Protein AF-A0A7S2WB87-F1 (afdb_monomer)

Foldseek 3Di:
DPAPLVQLLLQVLDDPDPDDFDDDDDDADAPKDWAFLVPDPQPDDPLLSVLCVVLQWTTWTQLVQQTETEHPRFDRRLSLLLSLLLNCLQPVPQQSHGPPLQLCVQRHCDDPRDGDQAHEHEYEYLDPVSRVSVQPRHSYHGYQYLSLNSQGPHDPVLSLLSSNLSSQLSCQARGLCVVPVQARNQQAQPRHLLSVFLQQFEQAAQGAHRQQFEDVCWDDDRNGTDHDPVRRDDGRDDDDAQGPGDQRGSSRSSSVRVSCLLCQLQVHHHSDDGPRHDNHNLSSVVSTDPSNVCQCPDPVSPSDNHNVSSPSDHHHNPPPVPPDDDDDDCAQLQFWHPFQQFDQDPFLQDWDDWAAAPDPDADLNAFRIWIDGNLAIETAGDPPWGQDPVNVLLLNLQSCQFQDPPFLAVLLLSQLSRQSRRRQNYEYETEDDDDDDGDPVSRNVHRYDDYQYFYQAQALVLLLSSVLVVLLSSLRRGLCVSPVQARPRNVRCNHVLLVLLVLCVVLVQFDLPVQVPDDPSSSSNVSSSNSSSLLVCQDLQSCVPRVPDPCNGGPRRHPVSCCVRRVSSNVSCVVGSSNRTDRRDPVSSSVSSCRNHPVCVVPPPSDRDHRDPDPQCELVNVVVSPPDDDPPVSSSHND

Organism: NCBI:txid96639

Secondary structure (DSSP, 8-state):
----TTHHHHHTT-----S---PPP-----SSPPEETTT--S---HHHHHHHHHHTEEEEE-GGG-EEEEETTS-HHHHHHHHHHHHHHH-SS-SSS-SSTTHHHHH-SEETTEE-SS--EEEE-SSHHHHHHHHT-BTB--EEE--GGGGTTS-HHHHHHHHHHHHHHHIIIIIIHHHSTTTT--SSSSSSHHHHHHHHHBTBTTSB--TTSB-TT-EEETTEEE--GGGPBPTT----SSPBSSS-SHHHHHHHHHHHHHHHHTTPPPSS--TT--SSHHHHHHHS-HHHHHHHHSGGG-S---GGGGSS---TT------S-----SEETTTEESS--PPPPSSTT-B---EE--SS--BTTTBSEEEEETTEEEEE--SSS---HHHHHHHHHHHHHHTSTTSS-HHHHHHHHHHHHHTTBEEEEEES-------HHHHTTSB----EEEPSS--THHHHHHHHHHHHHHIIIIIHHHSHHHH--TTGGGSHHHHHHHHHHHTTSB--GGGTTS-HHHHHHHHHHHHHHHHHHHHTTHHHHH----TTTB---SHHHHHHH-HHHHHHHHHTH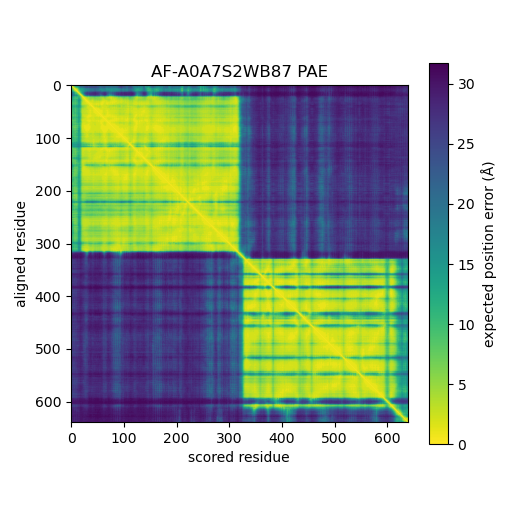HHH--PPPHHHHHHHTTTT-TTTTTT---PPPPPP------HHHHHHHTSSS-HHHHHHHH-

pLDDT: mean 82.25, std 17.23, range [26.5, 98.31]

Structure (mmCIF, N/CA/C/O backbone):
data_AF-A0A7S2WB87-F1
#
_entry.id   AF-A0A7S2WB87-F1
#
loop_
_atom_site.group_PDB
_atom_site.id
_atom_site.type_symbol
_atom_site.label_atom_id
_atom_site.label_alt_id
_atom_site.label_comp_id
_atom_site.label_asym_id
_atom_site.label_entity_id
_atom_site.label_seq_id
_atom_site.pdbx_PDB_ins_code
_atom_site.Cartn_x
_atom_site.Cartn_y
_atom_site.Cartn_z
_atom_site.occupancy
_atom_site.B_iso_or_equiv
_atom_site.auth_seq_id
_atom_site.auth_comp_id
_atom_site.auth_asym_id
_atom_site.auth_atom_id
_atom_site.pdbx_PDB_model_num
ATOM 1 N N . MET A 1 1 ? -29.386 3.714 5.295 1.00 35.09 1 MET A N 1
ATOM 2 C CA . MET A 1 1 ? -28.952 2.864 4.171 1.00 35.09 1 MET A CA 1
ATOM 3 C C . MET A 1 1 ? -29.693 1.531 4.207 1.00 35.09 1 MET A C 1
ATOM 5 O O . MET A 1 1 ? -30.274 1.209 5.238 1.00 35.09 1 MET A O 1
ATOM 9 N N . LYS A 1 2 ? -29.744 0.786 3.100 1.00 33.16 2 LYS A N 1
ATOM 10 C CA . LYS A 1 2 ? -30.001 -0.668 3.100 1.00 33.16 2 LYS A CA 1
ATOM 11 C C . LYS A 1 2 ? -28.636 -1.366 2.964 1.00 33.16 2 LYS A C 1
ATOM 13 O O . LYS A 1 2 ? -27.778 -0.789 2.308 1.00 33.16 2 LYS A O 1
ATOM 18 N N . PRO A 1 3 ? -28.398 -2.550 3.554 1.00 34.75 3 PRO A N 1
ATOM 19 C CA . PRO A 1 3 ? -27.102 -3.217 3.412 1.00 34.75 3 PRO A CA 1
ATOM 20 C C . PRO A 1 3 ? -26.889 -3.678 1.957 1.00 34.75 3 PRO A C 1
ATOM 22 O O . PRO A 1 3 ? -27.780 -4.332 1.407 1.00 34.75 3 PRO A O 1
ATOM 25 N N . CYS A 1 4 ? -25.724 -3.378 1.359 1.00 42.56 4 CYS A N 1
ATOM 26 C CA . CYS A 1 4 ? -25.324 -3.817 0.003 1.00 42.56 4 CYS A CA 1
ATOM 27 C C . CYS A 1 4 ? -24.714 -5.219 -0.061 1.00 42.56 4 CYS A C 1
ATOM 29 O O . CYS A 1 4 ? -23.983 -5.577 -0.978 1.00 42.56 4 CYS A O 1
ATOM 31 N N . GLY A 1 5 ? -25.128 -6.093 0.854 1.00 42.06 5 GLY A N 1
ATOM 32 C CA . GLY A 1 5 ? -24.605 -7.451 0.944 1.00 42.06 5 GLY A CA 1
ATOM 33 C C . GLY A 1 5 ? -24.984 -8.436 -0.155 1.00 42.06 5 GLY A C 1
ATOM 34 O O . GLY A 1 5 ? -24.892 -9.649 0.039 1.00 42.06 5 GLY A O 1
ATOM 35 N N . PHE A 1 6 ? -25.495 -7.952 -1.285 1.00 40.50 6 PHE A N 1
ATOM 36 C CA . PHE A 1 6 ? -25.795 -8.786 -2.443 1.00 40.50 6 PHE A CA 1
ATOM 37 C C . PHE A 1 6 ? -24.660 -8.765 -3.478 1.00 40.50 6 PHE A C 1
ATOM 39 O O . PHE A 1 6 ? -24.505 -9.759 -4.189 1.00 40.50 6 PHE A O 1
ATOM 46 N N . ALA A 1 7 ? -23.842 -7.705 -3.532 1.00 47.56 7 ALA A N 1
ATOM 47 C CA . ALA A 1 7 ? -22.758 -7.534 -4.502 1.00 47.56 7 ALA A CA 1
ATOM 48 C C . ALA A 1 7 ? -21.724 -8.662 -4.430 1.00 47.56 7 ALA A C 1
ATOM 50 O O . ALA A 1 7 ? -21.475 -9.354 -5.418 1.00 47.56 7 ALA A O 1
ATOM 51 N N . LEU A 1 8 ? -21.198 -8.910 -3.229 1.00 47.41 8 LEU A N 1
ATOM 52 C CA . LEU A 1 8 ? -20.166 -9.909 -2.982 1.00 47.41 8 LEU A CA 1
ATOM 53 C C . LEU A 1 8 ? -20.641 -11.332 -3.333 1.00 47.41 8 LEU A C 1
ATOM 55 O O . LEU A 1 8 ? -19.916 -12.103 -3.957 1.00 47.41 8 LEU A O 1
ATOM 59 N N . ALA A 1 9 ? -21.894 -11.666 -3.007 1.00 44.19 9 ALA A N 1
ATOM 60 C CA . ALA A 1 9 ? -22.491 -12.959 -3.345 1.00 44.19 9 ALA A CA 1
ATOM 61 C C . ALA A 1 9 ? -22.724 -13.135 -4.860 1.00 44.19 9 ALA A C 1
ATOM 63 O O . ALA A 1 9 ? -22.642 -14.256 -5.363 1.00 44.19 9 ALA A O 1
ATOM 64 N N . ILE A 1 10 ? -23.008 -12.043 -5.585 1.00 47.94 10 ILE A N 1
ATOM 65 C CA . ILE A 1 10 ? -23.131 -12.037 -7.052 1.00 47.94 10 ILE A CA 1
ATOM 66 C C . ILE A 1 10 ? -21.751 -12.209 -7.707 1.00 47.94 10 ILE A C 1
ATOM 68 O O . ILE A 1 10 ? -21.621 -13.009 -8.630 1.00 47.94 10 ILE A O 1
ATOM 72 N N . VAL A 1 11 ? -20.724 -11.495 -7.231 1.00 47.72 11 VAL A N 1
ATOM 73 C CA . VAL A 1 11 ? -19.374 -11.501 -7.828 1.00 47.72 11 VAL A CA 1
ATOM 74 C C . VAL A 1 11 ? -18.627 -12.810 -7.554 1.00 47.72 11 VAL A C 1
ATOM 76 O O . VAL A 1 11 ? -17.971 -13.329 -8.454 1.00 47.72 11 VAL A O 1
ATOM 79 N N . LEU A 1 12 ? -18.764 -13.389 -6.357 1.00 43.50 12 LEU A N 1
ATOM 80 C CA . LEU A 1 12 ? -18.104 -14.655 -6.006 1.00 43.50 12 LEU A CA 1
ATOM 81 C C . LEU A 1 12 ? -18.807 -15.899 -6.587 1.00 43.50 12 LEU A C 1
ATOM 83 O O . LEU A 1 12 ? -18.314 -17.011 -6.427 1.00 43.50 12 LEU A O 1
ATOM 87 N N . GLY A 1 13 ? -19.957 -15.753 -7.260 1.00 37.78 13 GLY A N 1
ATOM 88 C CA . GLY A 1 13 ? -20.653 -16.873 -7.909 1.00 37.78 13 GLY A CA 1
ATOM 89 C C . GLY A 1 13 ? -21.139 -17.973 -6.952 1.00 37.78 13 GLY A C 1
ATOM 90 O O . GLY A 1 13 ? -21.459 -19.083 -7.388 1.00 37.78 13 GLY A O 1
ATOM 91 N N . VAL A 1 14 ? -21.217 -17.696 -5.646 1.00 39.31 14 VAL A N 1
ATOM 92 C CA . VAL A 1 14 ? -21.524 -18.708 -4.630 1.00 39.31 14 VAL A CA 1
ATOM 93 C C . VAL A 1 14 ? -23.033 -18.936 -4.565 1.00 39.31 14 VAL A C 1
ATOM 95 O O . VAL A 1 14 ? -23.774 -18.321 -3.797 1.00 39.31 14 VAL A O 1
ATOM 98 N N . CYS A 1 15 ? -23.513 -19.883 -5.372 1.00 29.34 15 CYS A N 1
ATOM 99 C CA . CYS A 1 15 ? -24.780 -20.544 -5.093 1.00 29.34 15 CYS A CA 1
ATOM 100 C C . CYS A 1 15 ? -24.658 -21.244 -3.736 1.00 29.34 15 CYS A C 1
ATOM 102 O O . CYS A 1 15 ? -23.858 -22.166 -3.583 1.00 29.34 15 CYS A O 1
ATOM 104 N N . ALA A 1 16 ? -25.468 -20.821 -2.762 1.00 35.28 16 ALA A N 1
ATOM 105 C CA . ALA A 1 16 ? -25.636 -21.501 -1.485 1.00 35.28 16 ALA A CA 1
ATOM 106 C C . ALA A 1 16 ? -26.000 -22.979 -1.724 1.00 35.28 16 ALA A C 1
ATOM 108 O O . ALA A 1 16 ? -27.166 -23.323 -1.922 1.00 35.28 16 ALA A O 1
ATOM 109 N N . SER A 1 17 ? -24.998 -23.855 -1.735 1.00 30.73 17 SER A N 1
ATOM 110 C CA . SER A 1 17 ? -25.184 -25.298 -1.810 1.00 30.73 17 SER A CA 1
ATOM 111 C C . SER A 1 17 ? -25.058 -25.874 -0.402 1.00 30.73 17 SER A C 1
ATOM 113 O O . SER A 1 17 ? -24.145 -25.557 0.356 1.00 30.73 17 SER A O 1
ATOM 115 N N . GLY A 1 18 ? -26.059 -26.666 -0.015 1.00 33.09 18 GLY A N 1
ATOM 116 C CA . GLY A 1 18 ? -26.262 -27.190 1.336 1.00 33.09 18 GLY A CA 1
ATOM 117 C C . GLY A 1 18 ? -25.292 -28.299 1.755 1.00 33.09 18 GLY A C 1
ATOM 118 O O . GLY A 1 18 ? -25.740 -29.374 2.145 1.00 33.09 18 GLY A O 1
ATOM 119 N N . GLY A 1 19 ? -23.984 -28.047 1.705 1.00 33.44 19 GLY A N 1
ATOM 120 C CA . GLY A 1 19 ? -22.964 -28.814 2.429 1.00 33.44 19 GLY A CA 1
ATOM 121 C C . GLY A 1 19 ? -22.578 -28.099 3.728 1.00 33.44 19 GLY A C 1
ATOM 122 O O . GLY A 1 19 ? -22.746 -26.890 3.817 1.00 33.44 19 GLY A O 1
ATOM 123 N N . ASN A 1 20 ? -22.109 -28.828 4.749 1.00 47.16 20 ASN A N 1
ATOM 124 C CA . ASN A 1 20 ? -21.773 -28.329 6.097 1.00 47.16 20 ASN A CA 1
ATOM 125 C C . ASN A 1 20 ? -20.921 -27.040 6.097 1.00 47.16 20 ASN A C 1
ATOM 127 O O . ASN A 1 20 ? -19.695 -27.093 6.185 1.00 47.16 20 ASN A O 1
ATOM 131 N N . ALA A 1 21 ? -21.585 -25.889 6.042 1.00 56.69 21 ALA A N 1
ATOM 132 C CA . ALA A 1 21 ? -20.955 -24.586 5.965 1.00 56.69 21 ALA A CA 1
ATOM 133 C C . ALA A 1 21 ? -20.305 -24.245 7.314 1.00 56.69 21 ALA A C 1
ATOM 135 O O . ALA A 1 21 ? -20.968 -24.250 8.356 1.00 56.69 21 ALA A O 1
ATOM 136 N N . LYS A 1 22 ? -18.990 -24.013 7.313 1.00 72.44 22 LYS A N 1
ATOM 137 C CA . LYS A 1 22 ? -18.208 -23.702 8.514 1.00 72.44 22 LYS A CA 1
ATOM 138 C C . LYS A 1 22 ? -17.385 -22.442 8.276 1.00 72.44 22 LYS A C 1
ATOM 140 O O . LYS A 1 22 ? -16.869 -22.235 7.183 1.00 72.44 22 LYS A O 1
ATOM 145 N N . PHE A 1 23 ? -17.261 -21.623 9.319 1.00 78.56 23 PHE A N 1
ATOM 146 C CA . PHE A 1 23 ? -16.318 -20.508 9.336 1.00 78.56 23 PHE A CA 1
ATOM 147 C C . PHE A 1 23 ? -14.895 -21.022 9.157 1.00 78.56 23 PHE A C 1
ATOM 149 O O . PHE A 1 23 ? -14.514 -22.008 9.796 1.00 78.56 23 PHE A O 1
ATOM 156 N N . GLN A 1 24 ? -14.108 -20.316 8.352 1.00 82.38 24 GLN A N 1
ATOM 157 C CA . GLN A 1 24 ? -12.678 -20.574 8.285 1.00 82.38 24 GLN A CA 1
ATOM 158 C C . GLN A 1 24 ? -11.982 -20.077 9.545 1.00 82.38 24 GLN A C 1
ATOM 160 O O . GLN A 1 24 ? -12.293 -18.969 9.993 1.00 82.38 24 GLN A O 1
ATOM 165 N N . PRO A 1 25 ? -11.041 -20.838 10.119 1.00 79.00 25 PRO A N 1
ATOM 166 C CA . PRO A 1 25 ? -10.203 -20.334 11.195 1.00 79.00 25 PRO A CA 1
ATOM 167 C C . PRO A 1 25 ? -9.412 -19.101 10.741 1.00 79.00 25 PRO A C 1
ATOM 169 O O . PRO A 1 25 ? -8.808 -19.105 9.673 1.00 79.00 25 PRO A O 1
ATOM 172 N N . ILE A 1 26 ? -9.405 -18.058 11.573 1.00 80.88 26 ILE A N 1
ATOM 173 C CA . ILE A 1 26 ? -8.486 -16.924 11.439 1.00 80.88 26 ILE A CA 1
ATOM 174 C C . ILE A 1 26 ? -7.718 -16.777 12.753 1.00 80.88 26 ILE A C 1
ATOM 176 O O . ILE A 1 26 ? -8.332 -16.779 13.827 1.00 80.88 26 ILE A O 1
ATOM 180 N N . THR A 1 27 ? -6.396 -16.671 12.657 1.00 82.19 27 THR A N 1
ATOM 181 C CA . THR A 1 27 ? -5.521 -16.306 13.777 1.00 82.19 27 THR A CA 1
ATOM 182 C 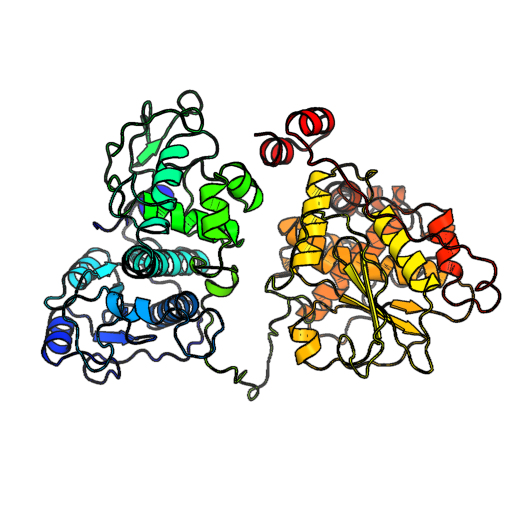C . THR A 1 27 ? -5.476 -14.788 13.868 1.00 82.19 27 THR A C 1
ATOM 184 O O . THR A 1 27 ? -5.321 -14.111 12.849 1.00 82.19 27 THR A O 1
ATOM 187 N N . VAL A 1 28 ? -5.693 -14.258 15.071 1.00 83.81 28 VAL A N 1
ATOM 188 C CA . VAL A 1 28 ? -5.691 -12.818 15.327 1.00 83.81 28 VAL A CA 1
ATOM 189 C C . VAL A 1 28 ? -5.308 -12.538 16.772 1.00 83.81 28 VAL A C 1
ATOM 191 O O . VAL A 1 28 ? -5.914 -13.071 17.711 1.00 83.81 28 VAL A O 1
ATOM 194 N N . GLU A 1 29 ? -4.326 -11.666 16.931 1.00 86.19 29 GLU A N 1
ATOM 195 C CA . GLU A 1 29 ? -3.993 -11.040 18.201 1.00 86.19 29 GLU A CA 1
ATOM 196 C C . GLU A 1 29 ? -4.778 -9.744 18.341 1.00 86.19 29 GLU A C 1
ATOM 198 O O . GLU A 1 29 ? -5.039 -9.050 17.364 1.00 86.19 29 GLU A O 1
ATOM 203 N N . SER A 1 30 ? -5.260 -9.453 19.543 1.00 88.31 30 SER A N 1
ATOM 204 C CA . SER A 1 30 ? -6.071 -8.262 19.779 1.00 88.31 30 SER A CA 1
ATOM 205 C C . SER A 1 30 ? -6.014 -7.896 21.248 1.00 88.31 30 SER A C 1
ATOM 207 O O . SER A 1 30 ? -6.269 -8.746 22.111 1.00 88.31 30 SER A O 1
ATOM 209 N N . SER A 1 31 ? -5.742 -6.621 21.513 1.00 89.88 31 SER A N 1
ATOM 210 C CA . SER A 1 31 ? -5.873 -6.004 22.835 1.00 89.88 31 SER A CA 1
ATOM 211 C C . SER A 1 31 ? -7.329 -6.004 23.324 1.00 89.88 31 SER A C 1
ATOM 213 O O . SER A 1 31 ? -7.600 -5.970 24.529 1.00 89.88 31 SER A O 1
ATOM 215 N N . PHE A 1 32 ? -8.291 -6.136 22.406 1.00 93.00 32 PHE A N 1
ATOM 216 C CA . PHE A 1 32 ? -9.708 -6.208 22.720 1.00 93.00 32 PHE A CA 1
ATOM 217 C C . PHE A 1 32 ? -10.156 -7.631 23.075 1.00 93.00 32 PHE A C 1
ATOM 219 O O . PHE A 1 32 ? -9.836 -8.637 22.429 1.00 93.00 32 PHE A O 1
ATOM 226 N N . LYS A 1 33 ? -10.986 -7.721 24.117 1.00 93.31 33 LYS A N 1
ATOM 227 C CA . LYS A 1 33 ? -11.533 -8.986 24.611 1.00 93.31 33 LYS A CA 1
ATOM 228 C C . LYS A 1 33 ? -12.973 -9.152 24.148 1.00 93.31 33 LYS A C 1
ATOM 230 O O . LYS A 1 33 ? -13.774 -8.226 24.212 1.00 93.31 33 LYS A O 1
ATOM 235 N N . VAL A 1 34 ? -13.301 -10.362 23.698 1.00 95.56 34 VAL A N 1
ATOM 236 C CA . VAL A 1 34 ? -14.692 -10.745 23.444 1.00 95.56 34 VAL A CA 1
ATOM 237 C C . VAL A 1 34 ? -15.331 -11.073 24.782 1.00 95.56 34 VAL A C 1
ATOM 239 O O . VAL A 1 34 ? -14.931 -12.021 25.455 1.00 95.56 34 VAL A O 1
ATOM 242 N N . GLU A 1 35 ? -16.338 -10.299 25.147 1.00 97.19 35 GLU A N 1
ATOM 243 C CA . GLU A 1 35 ? -17.029 -10.382 26.424 1.00 97.19 35 GLU A CA 1
ATOM 244 C C . GLU A 1 35 ? -18.445 -10.925 26.244 1.00 97.19 35 GLU A C 1
ATOM 246 O O . GLU A 1 35 ? -19.052 -10.844 25.169 1.00 97.19 35 GLU A O 1
ATOM 251 N N . HIS A 1 36 ? -19.011 -11.451 27.328 1.00 97.12 36 HIS A N 1
ATOM 252 C CA . HIS A 1 36 ? -20.437 -11.722 27.382 1.00 97.12 36 HIS A CA 1
ATOM 253 C C . HIS A 1 36 ? -21.213 -10.416 27.631 1.00 97.12 36 HIS A C 1
ATOM 255 O O . HIS A 1 36 ? -20.824 -9.596 28.459 1.00 97.12 36 HIS A O 1
ATOM 261 N N . VAL A 1 37 ? -22.356 -10.229 26.968 1.00 95.50 37 VAL A N 1
ATOM 262 C CA . VAL A 1 37 ? -23.162 -8.989 27.016 1.00 95.50 37 VAL A CA 1
ATOM 263 C C . VAL A 1 37 ? -23.601 -8.563 28.426 1.00 95.50 37 VAL A C 1
ATOM 265 O O . VAL A 1 37 ? -23.847 -7.382 28.674 1.00 95.50 37 VAL A O 1
ATOM 268 N N . ASP A 1 38 ? -23.698 -9.498 29.370 1.00 92.25 38 ASP A N 1
ATOM 269 C CA . ASP A 1 38 ? -24.022 -9.176 30.766 1.00 92.25 38 ASP A CA 1
ATOM 270 C C . ASP A 1 38 ? -22.842 -8.549 31.519 1.00 92.25 38 ASP A C 1
ATOM 272 O O . ASP A 1 38 ? -23.040 -7.614 32.297 1.00 92.25 38 ASP A O 1
ATOM 276 N N . GLU A 1 39 ? -21.629 -8.996 31.212 1.00 91.38 39 GLU A N 1
ATOM 277 C CA . GLU A 1 39 ? -20.385 -8.672 31.922 1.00 91.38 39 GLU A CA 1
ATOM 278 C C . GLU A 1 39 ? -19.535 -7.636 31.176 1.00 91.38 39 GLU A C 1
ATOM 280 O O . GLU A 1 39 ? -18.513 -7.194 31.684 1.00 91.38 39 GLU A O 1
ATOM 285 N N . THR A 1 40 ? -19.977 -7.225 29.986 1.00 92.00 40 THR A N 1
ATOM 286 C CA . THR A 1 40 ? -19.201 -6.357 29.102 1.00 92.00 40 THR A CA 1
ATOM 287 C C . THR A 1 40 ? -18.859 -4.998 29.711 1.00 92.00 40 THR A C 1
ATOM 289 O O . THR A 1 40 ? -19.710 -4.341 30.334 1.00 92.00 40 THR A O 1
ATOM 292 N N . THR A 1 41 ? -17.620 -4.577 29.453 1.00 88.00 41 THR A N 1
ATOM 293 C CA . THR A 1 41 ? -17.070 -3.251 29.751 1.00 88.00 41 THR A CA 1
ATOM 294 C C . THR A 1 41 ? -17.603 -2.171 28.812 1.00 88.00 41 THR A C 1
ATOM 296 O O . THR A 1 41 ? -17.590 -0.989 29.176 1.00 88.00 41 THR A O 1
ATOM 299 N N . CYS A 1 42 ? -18.180 -2.559 27.669 1.00 87.69 42 CYS A N 1
ATOM 300 C CA . CYS A 1 42 ? -18.918 -1.654 26.802 1.00 87.69 42 CYS A CA 1
ATOM 301 C C . CYS A 1 42 ? -20.026 -0.951 27.586 1.00 87.69 42 CYS A C 1
ATOM 303 O O . CYS A 1 42 ? -20.851 -1.586 28.256 1.00 87.69 42 CYS A O 1
ATOM 305 N N . LYS A 1 43 ? -20.084 0.376 27.474 1.00 89.50 43 LYS A N 1
ATOM 306 C CA . LYS A 1 43 ? -21.009 1.247 28.213 1.00 89.50 43 LYS A CA 1
ATOM 307 C C . LYS A 1 43 ? -22.453 1.171 27.677 1.00 89.50 43 LYS A C 1
ATOM 309 O O . LYS A 1 43 ? -23.080 2.179 27.362 1.00 89.50 43 LYS A O 1
ATOM 314 N N . LEU A 1 44 ? -23.007 -0.036 27.596 1.00 90.62 44 LEU A N 1
ATOM 315 C 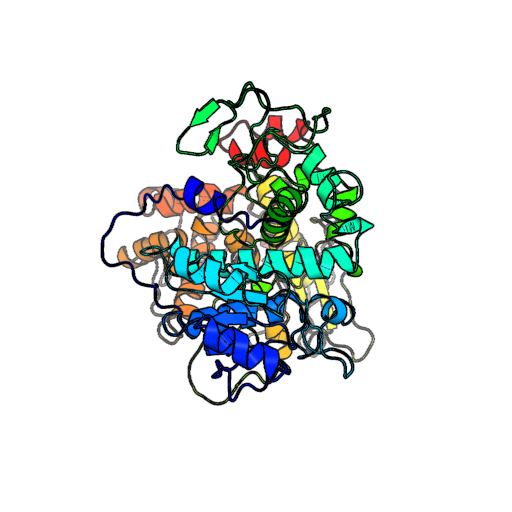CA . LEU A 1 44 ? -24.374 -0.325 27.171 1.00 90.62 44 LEU A CA 1
ATOM 316 C C . LEU A 1 44 ? -25.361 -0.181 28.333 1.00 90.62 44 LEU A C 1
ATOM 318 O O . LEU A 1 44 ? -25.120 -0.633 29.456 1.00 90.62 44 LEU A O 1
ATOM 322 N N . THR A 1 45 ? -26.541 0.366 28.050 1.00 91.44 45 THR A N 1
ATOM 323 C CA . THR A 1 45 ? -27.630 0.455 29.030 1.00 91.44 45 THR A CA 1
ATOM 324 C C . THR A 1 45 ? -28.217 -0.925 29.355 1.00 91.44 45 THR A C 1
ATOM 326 O O . THR A 1 45 ? -28.229 -1.842 28.529 1.00 91.44 45 THR A O 1
ATOM 329 N N . LYS A 1 46 ? -28.840 -1.069 30.536 1.00 92.38 46 LYS A N 1
ATOM 330 C CA . LYS A 1 46 ? -29.566 -2.301 30.922 1.00 92.38 46 LYS A CA 1
ATOM 331 C C . LYS A 1 46 ? -30.627 -2.716 29.889 1.00 92.38 46 LYS A C 1
ATOM 333 O O . LYS A 1 46 ? -30.872 -3.905 29.693 1.00 92.38 46 LYS A O 1
ATOM 338 N N . LYS A 1 47 ? -31.274 -1.742 29.232 1.00 92.50 47 LYS A N 1
ATOM 339 C CA . LYS A 1 47 ? -32.285 -1.995 28.195 1.00 92.50 47 LYS A CA 1
ATOM 340 C C . LYS A 1 47 ? -31.649 -2.583 26.932 1.00 92.50 47 LYS A C 1
ATOM 342 O O . LYS A 1 47 ? -32.181 -3.568 26.429 1.00 92.50 47 LYS A O 1
ATOM 347 N N . GLN A 1 48 ? -30.518 -2.035 26.482 1.00 92.56 48 GLN A N 1
ATOM 348 C CA . GLN A 1 48 ? -29.762 -2.540 25.328 1.00 92.56 48 GLN A CA 1
ATOM 349 C C . GLN A 1 48 ? -29.267 -3.966 25.572 1.00 92.56 48 GLN A C 1
ATOM 351 O O . GLN A 1 48 ? -29.629 -4.859 24.810 1.00 92.56 48 GLN A O 1
ATOM 356 N N . LYS A 1 49 ? -28.587 -4.219 26.702 1.00 94.69 49 LYS A N 1
ATOM 357 C CA . LYS A 1 49 ? -28.118 -5.568 27.081 1.00 94.69 49 LYS A CA 1
ATOM 358 C C . LYS A 1 49 ? -29.253 -6.601 27.050 1.00 94.69 49 LYS A C 1
ATOM 360 O O . LYS A 1 49 ? -29.126 -7.678 26.473 1.00 94.69 49 LYS A O 1
ATOM 365 N N . ARG A 1 50 ? -30.419 -6.261 27.616 1.00 95.56 50 ARG A N 1
ATOM 366 C CA . ARG A 1 50 ? -31.609 -7.131 27.598 1.00 95.56 50 ARG A CA 1
ATOM 367 C C . ARG A 1 50 ? -32.135 -7.395 26.184 1.00 95.56 50 ARG A C 1
ATOM 369 O O . ARG A 1 50 ? -32.545 -8.520 25.907 1.00 95.56 50 ARG A O 1
ATOM 376 N N . ASN A 1 51 ? -32.163 -6.385 25.319 1.00 94.69 51 ASN A N 1
ATOM 377 C CA . ASN A 1 51 ? -32.668 -6.525 23.955 1.00 94.69 51 ASN A CA 1
ATOM 378 C C . ASN A 1 51 ? -31.713 -7.352 23.082 1.00 94.69 51 ASN A C 1
ATOM 380 O O . ASN A 1 51 ? -32.177 -8.253 22.390 1.00 94.69 51 ASN A O 1
ATOM 384 N N . MET A 1 52 ? -30.398 -7.151 23.210 1.00 95.50 52 MET A N 1
ATOM 385 C CA . MET A 1 52 ? -29.384 -7.979 22.543 1.00 95.50 52 MET A CA 1
ATOM 386 C C . MET A 1 52 ? -29.524 -9.460 22.921 1.00 95.50 52 MET A C 1
ATOM 388 O O . MET A 1 52 ? -29.634 -10.319 22.043 1.00 95.50 52 MET A O 1
ATOM 392 N N . LYS A 1 53 ? -29.661 -9.763 24.223 1.00 95.88 53 LYS A N 1
ATOM 393 C CA . LYS A 1 53 ? -29.906 -11.136 24.701 1.00 95.88 53 LYS A CA 1
ATOM 394 C C . LYS A 1 53 ? -31.182 -11.748 24.138 1.00 95.88 53 LYS A C 1
ATOM 396 O O . LYS A 1 53 ? -31.170 -12.906 23.732 1.00 95.88 53 LYS A O 1
ATOM 401 N N . ARG A 1 54 ? -32.281 -10.984 24.096 1.00 94.81 54 ARG A N 1
ATOM 402 C CA . ARG A 1 54 ? -33.556 -11.444 23.513 1.00 94.81 54 ARG A CA 1
ATOM 403 C C . ARG A 1 54 ? -33.422 -11.785 22.028 1.00 94.81 54 ARG A C 1
ATOM 405 O O . ARG A 1 54 ? -34.064 -12.728 21.580 1.00 94.81 54 ARG A O 1
ATOM 412 N N . SER A 1 55 ? -32.565 -11.071 21.303 1.00 94.00 55 SER A N 1
ATOM 413 C CA . SER A 1 55 ? -32.250 -11.357 19.899 1.00 94.00 55 SER A CA 1
ATOM 414 C C . SER A 1 55 ? -31.188 -12.453 19.711 1.00 94.00 55 SER A C 1
ATOM 416 O O . SER A 1 55 ? -30.930 -12.860 18.580 1.00 94.00 55 SER A O 1
ATOM 418 N N . GLY A 1 56 ? -30.595 -12.975 20.793 1.00 94.56 56 GLY A N 1
ATOM 419 C CA . GLY A 1 56 ? -29.591 -14.045 20.762 1.00 94.56 56 GLY A CA 1
ATOM 420 C C . GLY A 1 56 ? -28.148 -13.579 20.531 1.00 94.56 56 GLY A C 1
ATOM 421 O O . GLY A 1 56 ? -27.277 -14.418 20.292 1.00 94.56 56 GLY A O 1
ATOM 422 N N . PHE A 1 57 ? -27.889 -12.274 20.619 1.00 96.75 57 PHE A N 1
ATOM 423 C CA . PHE A 1 57 ? -26.570 -11.662 20.451 1.00 96.75 57 PHE A CA 1
ATOM 424 C C . PHE A 1 57 ? -25.948 -11.429 21.823 1.00 96.75 57 PHE A C 1
ATOM 426 O O . PHE A 1 57 ? -26.403 -10.588 22.597 1.00 96.75 57 PHE A O 1
ATOM 433 N N . ILE A 1 58 ? -24.968 -12.269 22.153 1.00 95.38 58 ILE A N 1
ATOM 434 C CA . ILE A 1 58 ? -24.426 -12.397 23.512 1.00 95.38 58 ILE A CA 1
ATOM 435 C C . ILE A 1 58 ? -22.929 -12.118 23.594 1.00 95.38 58 ILE A C 1
ATOM 437 O O . ILE A 1 58 ? -22.430 -11.939 24.699 1.00 95.38 58 ILE A O 1
ATOM 441 N N . LYS A 1 59 ? -22.222 -12.095 22.459 1.00 98.12 59 LYS A N 1
ATOM 442 C CA . LYS A 1 59 ? -20.808 -11.726 22.381 1.00 98.12 59 LYS A CA 1
ATOM 443 C C . LYS A 1 59 ? -20.707 -10.251 22.033 1.00 98.12 59 LYS A C 1
ATOM 445 O O . LYS A 1 59 ? -21.416 -9.787 21.136 1.00 98.12 59 LYS A O 1
ATOM 450 N N . VAL A 1 60 ? -19.845 -9.540 22.739 1.00 97.25 60 VAL A N 1
ATOM 451 C CA . VAL A 1 60 ? -19.655 -8.097 22.609 1.00 97.25 60 VAL A CA 1
ATOM 452 C C . VAL A 1 60 ? -18.161 -7.789 22.625 1.00 97.25 60 VAL A C 1
ATOM 454 O O . VAL A 1 60 ? -17.416 -8.402 23.382 1.00 97.25 60 VAL A O 1
ATOM 457 N N . ILE A 1 61 ? -17.734 -6.858 21.780 1.00 97.50 61 ILE A N 1
ATOM 458 C CA . ILE A 1 61 ? -16.398 -6.256 21.783 1.00 97.50 61 ILE A CA 1
ATOM 459 C C . ILE A 1 61 ? -16.574 -4.790 21.350 1.00 97.50 61 ILE A C 1
ATOM 461 O O . ILE A 1 61 ? -17.384 -4.530 20.456 1.00 97.50 61 ILE A O 1
ATOM 465 N N . CYS A 1 62 ? -15.910 -3.832 22.010 1.00 93.69 62 CYS A N 1
ATOM 466 C CA . CYS A 1 62 ? -16.091 -2.409 21.686 1.00 93.69 62 CYS A CA 1
ATOM 467 C C . CYS A 1 62 ? -14.787 -1.606 21.692 1.00 93.69 62 CYS A C 1
ATOM 469 O O . CYS A 1 62 ? -14.492 -0.953 22.701 1.00 93.69 62 CYS A O 1
ATOM 471 N N . PRO A 1 63 ? -14.026 -1.599 20.586 1.00 95.31 63 PRO A N 1
ATOM 472 C CA . PRO A 1 63 ? -12.990 -0.585 20.397 1.00 95.31 63 PRO A CA 1
ATOM 473 C C . PRO A 1 63 ? -13.625 0.807 20.498 1.00 95.31 63 PRO A C 1
ATOM 475 O O . PRO A 1 63 ? -14.648 1.068 19.868 1.00 95.31 63 PRO A O 1
ATOM 478 N N . PHE A 1 64 ? -13.089 1.671 21.362 1.00 93.31 64 PHE A N 1
ATOM 479 C CA . PHE A 1 64 ? -13.563 3.053 21.537 1.00 93.31 64 PHE A CA 1
ATOM 480 C C . PHE A 1 64 ? -15.080 3.210 21.783 1.00 93.31 64 PHE A C 1
ATOM 482 O O . PHE A 1 64 ? -15.694 4.201 21.395 1.00 93.31 64 PHE A O 1
ATOM 489 N N . ASN A 1 65 ? -15.715 2.233 22.447 1.00 93.38 65 ASN A N 1
ATOM 490 C CA . ASN A 1 65 ? -17.175 2.161 22.654 1.00 93.38 65 ASN A CA 1
ATOM 491 C C . ASN A 1 65 ? -18.027 2.041 21.363 1.00 93.38 65 ASN A C 1
ATOM 493 O O . ASN A 1 65 ? -19.257 2.170 21.428 1.00 93.38 65 ASN A O 1
ATOM 497 N N . VAL A 1 66 ? -17.410 1.725 20.221 1.00 95.81 66 VAL A N 1
ATOM 498 C CA . VAL A 1 66 ? -18.087 1.336 18.975 1.00 95.81 66 VAL A CA 1
ATOM 499 C C . VAL A 1 66 ? -18.488 -0.132 19.072 1.00 95.81 66 VAL A C 1
ATOM 501 O O . VAL A 1 66 ? -17.652 -1.001 19.292 1.00 95.81 66 VAL A O 1
ATOM 504 N N . LEU A 1 67 ? -19.783 -0.430 18.965 1.00 96.25 67 LEU A N 1
ATOM 505 C CA . LEU A 1 67 ? -20.298 -1.768 19.254 1.00 96.25 67 LEU A CA 1
ATOM 506 C C . LEU A 1 67 ? -20.079 -2.736 18.085 1.00 96.25 67 LEU A C 1
ATOM 508 O O . LEU A 1 67 ? -20.567 -2.511 16.979 1.00 96.25 67 LEU A O 1
ATOM 512 N N . ILE A 1 68 ? -19.473 -3.884 18.383 1.00 98.00 68 ILE A N 1
ATOM 513 C CA . ILE A 1 68 ? -19.442 -5.054 17.505 1.00 98.00 68 ILE A CA 1
ATOM 514 C C . ILE A 1 68 ? -20.038 -6.228 18.285 1.00 98.00 68 ILE A C 1
ATOM 516 O O . ILE A 1 68 ? -19.641 -6.517 19.420 1.00 98.00 68 ILE A O 1
ATOM 520 N N . THR A 1 69 ? -21.022 -6.915 17.706 1.00 97.75 69 THR A N 1
ATOM 521 C CA . THR A 1 69 ? -21.719 -8.003 18.396 1.00 97.75 69 THR A CA 1
ATOM 522 C C . THR A 1 69 ? -21.872 -9.258 17.555 1.00 97.75 69 THR A C 1
ATOM 524 O O . THR A 1 69 ? -22.064 -9.223 16.344 1.00 97.75 69 THR A O 1
ATOM 527 N N . GLY A 1 70 ? -21.806 -10.405 18.227 1.00 97.44 70 GLY A N 1
ATOM 528 C CA . GLY A 1 70 ? -21.997 -11.711 17.619 1.00 97.44 70 GLY A CA 1
ATOM 529 C C . GLY A 1 70 ? -22.939 -12.583 18.435 1.00 97.44 70 GLY A C 1
ATOM 530 O O . GLY A 1 70 ? -23.050 -12.476 19.663 1.00 97.44 70 GLY A O 1
ATOM 531 N N . ASN A 1 71 ? -23.620 -13.500 17.759 1.00 93.50 71 ASN A N 1
ATOM 532 C CA . ASN A 1 71 ? -24.345 -14.550 18.462 1.00 93.50 71 ASN A CA 1
ATOM 533 C C . ASN A 1 71 ? -23.400 -15.667 18.943 1.00 93.50 71 ASN A C 1
ATOM 535 O O . ASN A 1 71 ? -22.194 -15.662 18.688 1.00 93.50 71 ASN A O 1
ATOM 539 N N . LYS A 1 72 ? -23.946 -16.667 19.643 1.00 91.44 72 LYS A N 1
ATOM 540 C CA . LYS A 1 72 ? -23.134 -17.754 20.218 1.00 91.44 72 LYS A CA 1
ATOM 541 C C . LYS A 1 72 ? -22.291 -18.526 19.188 1.00 91.44 72 LYS A C 1
ATOM 543 O O . LYS A 1 72 ? -21.230 -19.026 19.549 1.00 91.44 72 LYS A O 1
ATOM 548 N N . HIS A 1 73 ? -22.723 -18.589 17.928 1.00 90.31 73 HIS A N 1
ATOM 549 C CA . HIS A 1 73 ? -22.059 -19.337 16.857 1.00 90.31 73 HIS A CA 1
ATOM 550 C C . HIS A 1 73 ? -21.067 -18.506 16.041 1.00 90.31 73 HIS A C 1
ATOM 552 O O . HIS A 1 73 ? -20.289 -19.085 15.290 1.00 90.31 73 HIS A O 1
ATOM 558 N N . PHE A 1 74 ? -21.067 -17.181 16.189 1.00 93.12 74 PHE A N 1
ATOM 559 C CA . PHE A 1 74 ? -20.117 -16.323 15.492 1.00 93.12 74 PHE A CA 1
ATOM 560 C C . PHE A 1 74 ? -18.714 -16.427 16.130 1.00 93.12 74 PHE A C 1
ATOM 562 O O . PHE A 1 74 ? -18.622 -16.359 17.365 1.00 93.12 74 PHE A O 1
ATOM 569 N N . PRO A 1 75 ? -17.623 -16.638 15.368 1.00 93.31 75 PRO A N 1
ATOM 570 C CA . PRO A 1 75 ? -16.295 -16.855 15.941 1.00 93.31 75 PRO A CA 1
ATOM 571 C C . PRO A 1 75 ? -15.785 -15.635 16.713 1.00 93.31 75 PRO A C 1
ATOM 573 O O . PRO A 1 75 ? -15.918 -14.498 16.270 1.00 93.31 75 PRO A O 1
ATOM 576 N N . GLY A 1 76 ? -15.153 -15.872 17.866 1.00 93.75 76 GLY A N 1
ATOM 577 C CA . GLY A 1 76 ? -14.536 -14.792 18.644 1.00 93.75 76 GLY A CA 1
ATOM 578 C C . GLY A 1 76 ? -13.378 -14.118 17.902 1.00 93.75 76 GLY A C 1
ATOM 579 O O . GLY A 1 76 ? -13.200 -12.913 18.023 1.00 93.75 76 GLY A O 1
ATOM 580 N N . SER A 1 77 ? -12.637 -14.868 17.085 1.00 92.12 77 SER A N 1
ATOM 581 C CA . SER A 1 77 ? -11.562 -14.319 16.256 1.00 92.12 77 SER A CA 1
ATOM 582 C C . SER A 1 77 ? -12.077 -13.345 15.191 1.00 92.12 77 SER A C 1
ATOM 584 O O . SER A 1 77 ? -11.445 -12.329 14.946 1.00 92.12 77 SER A O 1
ATOM 586 N N . TYR A 1 78 ? -13.268 -13.561 14.629 1.00 94.94 78 TYR A N 1
ATOM 587 C CA . TYR A 1 78 ? -13.860 -12.635 13.652 1.00 94.94 78 TYR A CA 1
ATOM 588 C C . TYR A 1 78 ? -14.221 -11.307 14.322 1.00 94.94 78 TYR A C 1
ATOM 590 O O . TYR A 1 78 ? -13.945 -10.242 13.778 1.00 94.94 78 TYR A O 1
ATOM 598 N N . LEU A 1 79 ? -14.758 -11.367 15.547 1.00 97.00 79 LEU A N 1
ATOM 599 C CA . LEU A 1 79 ? -15.017 -10.177 16.363 1.00 97.00 79 LEU A CA 1
ATOM 600 C C . LEU A 1 79 ? -13.727 -9.412 16.683 1.00 97.00 79 LEU A C 1
ATOM 602 O O . LEU A 1 79 ? -13.712 -8.195 16.558 1.00 97.00 79 LEU A O 1
ATOM 606 N N . LYS A 1 80 ? -12.649 -10.114 17.054 1.00 96.69 80 LYS A N 1
ATOM 607 C CA . LYS A 1 80 ? -11.338 -9.506 17.331 1.00 96.69 80 LYS A CA 1
ATOM 608 C C . LYS A 1 80 ? -10.719 -8.844 16.101 1.00 96.69 80 LYS A C 1
ATOM 610 O O . LYS A 1 80 ? -10.297 -7.701 16.189 1.00 96.69 80 LYS A O 1
ATOM 615 N N . TYR A 1 81 ? -10.719 -9.528 14.957 1.00 94.94 81 TYR A N 1
ATOM 616 C CA . TYR A 1 81 ? -10.215 -8.965 13.702 1.00 94.94 81 TYR A CA 1
ATOM 617 C C . TYR A 1 81 ? -10.981 -7.695 13.323 1.00 94.94 81 TYR A C 1
ATOM 619 O O . TYR A 1 81 ? -10.379 -6.653 13.096 1.00 94.94 81 TYR A O 1
ATOM 627 N N . THR A 1 82 ? -12.315 -7.756 13.366 1.00 97.50 82 THR A N 1
ATOM 628 C CA . THR A 1 82 ? -13.171 -6.588 13.109 1.00 97.50 82 THR A CA 1
ATOM 629 C C . THR A 1 82 ? -12.880 -5.453 14.093 1.00 97.50 82 THR A C 1
ATOM 631 O O . THR A 1 82 ? -12.835 -4.296 13.692 1.00 97.50 82 THR A O 1
ATOM 634 N N . ALA A 1 83 ? -12.655 -5.767 15.374 1.00 97.88 83 ALA A N 1
ATOM 635 C CA . ALA A 1 83 ? -12.316 -4.768 16.383 1.00 97.88 83 ALA A CA 1
ATOM 636 C C . ALA A 1 83 ? -10.982 -4.073 16.091 1.00 97.88 83 ALA A C 1
ATOM 638 O O . ALA A 1 83 ? -10.911 -2.855 16.211 1.00 97.88 83 ALA A O 1
ATOM 639 N N . ASN A 1 84 ? -9.967 -4.820 15.653 1.00 96.88 84 ASN A N 1
ATOM 640 C CA . ASN A 1 84 ? -8.687 -4.244 15.249 1.00 96.88 84 ASN A CA 1
ATOM 641 C C . ASN A 1 84 ? -8.841 -3.340 14.020 1.00 96.88 84 ASN A C 1
ATOM 643 O O . ASN A 1 84 ? -8.278 -2.254 14.011 1.00 96.88 84 ASN A O 1
ATOM 647 N N . ILE A 1 85 ? -9.637 -3.737 13.018 1.00 96.81 85 ILE A N 1
ATOM 648 C CA . ILE A 1 85 ? -9.918 -2.882 11.851 1.00 96.81 85 ILE A CA 1
ATOM 649 C C . ILE A 1 85 ? -10.620 -1.591 12.277 1.00 96.81 85 ILE A C 1
ATOM 651 O O . ILE A 1 85 ? -10.179 -0.507 11.912 1.00 96.81 85 ILE A O 1
ATOM 655 N N . VAL A 1 86 ? -11.687 -1.688 13.078 1.00 97.75 86 VAL A N 1
ATOM 656 C CA . VAL A 1 86 ? -12.392 -0.503 13.591 1.00 97.75 86 VAL A CA 1
ATOM 657 C C . VAL A 1 86 ? -11.437 0.402 14.363 1.00 97.75 86 VAL A C 1
ATOM 659 O O . VAL A 1 86 ? -11.492 1.614 14.188 1.00 97.75 86 VAL A O 1
ATOM 662 N N . ALA A 1 87 ? -10.552 -0.170 15.180 1.00 96.31 87 ALA A N 1
ATOM 663 C CA . ALA A 1 87 ? -9.575 0.607 15.921 1.00 96.31 87 ALA A CA 1
ATOM 664 C C . ALA A 1 87 ? -8.564 1.296 14.992 1.00 96.31 87 ALA A C 1
ATOM 666 O O . ALA A 1 87 ? -8.435 2.505 15.072 1.00 96.31 87 ALA A O 1
ATOM 667 N N . ARG A 1 88 ? -7.955 0.595 14.026 1.00 92.94 88 ARG A N 1
ATOM 668 C CA . ARG A 1 88 ? -7.000 1.183 13.060 1.00 92.94 88 ARG A CA 1
ATOM 669 C C . ARG A 1 88 ? -7.588 2.242 12.124 1.00 92.94 88 ARG A C 1
ATOM 671 O O . ARG A 1 88 ? -6.839 3.051 11.576 1.00 92.94 88 ARG A O 1
ATOM 678 N N . LEU A 1 89 ? -8.899 2.200 11.885 1.00 94.81 89 LEU A N 1
ATOM 679 C CA . LEU A 1 89 ? -9.613 3.213 11.100 1.00 94.81 89 LEU A CA 1
ATOM 680 C C . LEU A 1 89 ? -9.985 4.458 11.921 1.00 94.81 89 LEU A C 1
ATOM 682 O O . LEU A 1 89 ? -10.368 5.466 11.332 1.00 94.81 89 LEU A O 1
ATOM 686 N N . LEU A 1 90 ? -9.928 4.377 13.253 1.00 94.69 90 LEU A N 1
ATOM 687 C CA . LEU A 1 90 ? -10.225 5.482 14.170 1.00 94.69 90 LEU A CA 1
ATOM 688 C C . LEU A 1 90 ? -8.969 6.054 14.838 1.00 94.69 90 LEU A C 1
ATOM 690 O O . LEU A 1 90 ? -8.961 7.230 15.177 1.00 94.69 90 LEU A O 1
ATOM 694 N N . ASP A 1 91 ? -7.951 5.221 15.012 1.00 91.62 91 ASP A N 1
ATOM 695 C CA . ASP A 1 91 ? -6.662 5.489 15.640 1.00 91.62 91 ASP A CA 1
ATOM 696 C C . ASP A 1 91 ? -5.560 5.029 14.665 1.00 91.62 91 ASP A C 1
ATOM 698 O O . ASP A 1 91 ? -5.187 3.844 14.574 1.00 91.62 91 ASP A O 1
ATOM 702 N N . LYS A 1 92 ? -5.132 5.959 13.806 1.00 83.12 92 LYS A N 1
ATOM 703 C CA . LYS A 1 92 ? -4.176 5.724 12.721 1.00 83.12 92 LYS A CA 1
ATOM 704 C C . LYS A 1 92 ? -2.752 5.637 13.246 1.00 83.12 92 LYS A C 1
ATOM 706 O O . LYS A 1 92 ? -1.980 4.854 12.675 1.00 83.12 92 LYS A O 1
ATOM 711 N N . ASP A 1 93 ? -2.400 6.402 14.269 1.00 78.75 93 ASP A N 1
ATOM 712 C CA . ASP A 1 93 ? -1.057 6.400 14.847 1.00 78.75 93 ASP A CA 1
ATOM 713 C C . ASP A 1 93 ? -0.868 5.355 15.964 1.00 78.75 93 ASP A C 1
ATOM 715 O O . ASP A 1 93 ? 0.272 5.026 16.288 1.00 78.75 93 ASP A O 1
ATOM 719 N N . GLN A 1 94 ? -1.952 4.705 16.398 1.00 81.12 94 GLN A N 1
ATOM 720 C CA . GLN A 1 94 ? -1.995 3.656 17.423 1.00 81.12 94 GLN A CA 1
ATOM 721 C C . GLN A 1 94 ? -1.572 4.150 18.810 1.00 81.12 94 GLN A C 1
ATOM 723 O O . GLN A 1 94 ? -1.057 3.376 19.628 1.00 81.12 94 GLN A O 1
ATOM 728 N N . ASP A 1 95 ? -1.797 5.428 19.104 1.00 81.19 95 ASP A N 1
ATOM 729 C CA . ASP A 1 95 ? -1.534 5.988 20.428 1.00 81.19 95 ASP A CA 1
ATOM 730 C C . ASP A 1 95 ? -2.591 5.569 21.473 1.00 81.19 95 ASP A C 1
ATOM 732 O O . ASP A 1 95 ? -2.410 5.755 22.679 1.00 81.19 95 ASP A O 1
ATOM 736 N N . GLY A 1 96 ? -3.651 4.880 21.043 1.00 86.19 96 GLY A N 1
ATOM 737 C CA . GLY A 1 96 ? -4.737 4.422 21.894 1.00 86.19 96 GLY A CA 1
ATOM 738 C C . GLY A 1 96 ? -5.848 5.446 22.084 1.00 86.19 96 GLY A C 1
ATOM 739 O O . GLY A 1 96 ? -6.757 5.180 22.877 1.00 86.19 96 GLY A O 1
ATOM 740 N N . GLU A 1 97 ? -5.811 6.559 21.360 1.00 88.06 97 GLU A N 1
ATOM 741 C CA . GLU A 1 97 ? -6.846 7.576 21.272 1.00 88.06 97 GLU A CA 1
ATOM 742 C C . GLU A 1 97 ? -7.370 7.686 19.830 1.00 88.06 97 GLU A C 1
ATOM 744 O O . GLU A 1 97 ? -6.769 7.242 18.863 1.00 88.06 97 GLU A O 1
ATOM 749 N N . VAL A 1 98 ? -8.579 8.222 19.667 1.00 90.06 98 VAL A N 1
ATOM 750 C CA . VAL A 1 98 ? -9.167 8.394 18.329 1.00 90.06 98 VAL A CA 1
ATOM 751 C C . VAL A 1 98 ? -8.643 9.690 17.716 1.00 90.06 98 VAL A C 1
ATOM 753 O O . VAL A 1 98 ? -8.890 10.752 18.286 1.00 90.06 98 VAL A O 1
ATOM 756 N N . ASP A 1 99 ? -8.034 9.620 16.528 1.00 87.56 99 ASP A N 1
ATOM 757 C CA . ASP A 1 99 ? -7.417 10.766 15.832 1.00 87.56 99 ASP A CA 1
ATOM 758 C C . ASP A 1 99 ? -8.399 11.919 15.595 1.00 87.56 99 ASP A C 1
ATOM 760 O O . ASP A 1 99 ? -8.042 13.097 15.639 1.00 87.56 99 ASP A O 1
ATOM 764 N N . VAL A 1 100 ? -9.657 11.565 15.306 1.00 89.56 100 VAL A N 1
ATOM 765 C CA . VAL A 1 100 ? -10.763 12.501 15.070 1.00 89.56 100 VAL A CA 1
ATOM 766 C C . VAL A 1 100 ? -11.871 12.230 16.096 1.00 89.56 100 VAL A C 1
ATOM 768 O O . VAL A 1 100 ? -12.829 11.501 15.803 1.00 89.56 100 VAL A O 1
ATOM 771 N N . PRO A 1 101 ? -11.762 12.762 17.330 1.00 91.44 101 PRO A N 1
ATOM 772 C CA . PRO A 1 101 ? -12.680 12.453 18.429 1.00 91.44 101 PRO A CA 1
ATOM 773 C C . PRO A 1 101 ? -14.157 12.748 18.122 1.00 91.44 101 PRO A C 1
ATOM 775 O O . PRO A 1 101 ? -15.054 12.102 18.676 1.00 91.44 101 PRO A O 1
ATOM 778 N N . GLU A 1 102 ? -14.436 13.686 17.214 1.00 92.56 102 GLU A N 1
ATOM 779 C CA . GLU A 1 102 ? -15.770 14.020 16.710 1.00 92.56 102 GLU A CA 1
ATOM 780 C C . GLU A 1 102 ? -16.486 12.797 16.114 1.00 92.56 102 GLU A C 1
ATOM 782 O O . GLU A 1 102 ? -17.709 12.678 16.228 1.00 92.56 102 GLU A O 1
ATOM 787 N N . MET A 1 103 ? -15.747 11.828 15.561 1.00 92.31 103 MET A N 1
ATOM 788 C CA . MET A 1 103 ? -16.301 10.571 15.038 1.00 92.31 103 MET A CA 1
ATOM 789 C C . MET A 1 103 ? -17.069 9.791 16.109 1.00 92.31 103 MET A C 1
ATOM 791 O O . MET A 1 103 ? -18.098 9.167 15.827 1.00 92.31 103 MET A O 1
ATOM 795 N N . LEU A 1 104 ? -16.626 9.857 17.370 1.00 93.06 104 LEU A N 1
ATOM 796 C CA . LEU A 1 104 ? -17.288 9.179 18.484 1.00 93.06 104 LEU A CA 1
ATOM 797 C C . LEU A 1 104 ? -18.652 9.790 18.806 1.00 93.06 104 LEU A C 1
ATOM 799 O O . LEU A 1 104 ? -19.470 9.163 19.484 1.00 93.06 104 LEU A O 1
ATOM 803 N N . GLU A 1 105 ? -18.959 10.999 18.332 1.00 91.88 105 GLU A N 1
ATOM 804 C CA . GLU A 1 105 ? -20.326 11.502 18.394 1.00 91.88 105 GLU A CA 1
ATOM 805 C C . GLU A 1 105 ? -21.274 10.669 17.527 1.00 91.88 105 GLU A C 1
ATOM 807 O O . GLU A 1 105 ? -22.431 10.477 17.899 1.00 91.88 105 GLU A O 1
ATOM 812 N N . TYR A 1 106 ? -20.817 10.106 16.424 1.00 93.19 106 TYR A N 1
ATOM 813 C CA . TYR A 1 106 ? -21.702 9.366 15.536 1.00 93.19 106 TYR A CA 1
ATOM 814 C C . TYR A 1 106 ? -21.633 7.859 15.766 1.00 93.19 106 TYR A C 1
ATOM 816 O O . TYR A 1 106 ? -22.664 7.190 15.729 1.00 93.19 106 TYR A O 1
ATOM 824 N N . LEU A 1 107 ? -20.449 7.339 16.091 1.00 94.50 107 LEU A N 1
ATOM 825 C CA . LEU A 1 107 ? -20.177 5.901 16.115 1.00 94.50 107 LEU A CA 1
ATOM 826 C C . LEU A 1 107 ? -20.345 5.246 17.493 1.00 94.50 107 LEU A C 1
ATOM 828 O O . LEU A 1 107 ? -20.608 4.047 17.586 1.00 94.50 107 LEU A O 1
ATOM 832 N N . SER A 1 108 ? -20.197 6.009 18.578 1.00 92.50 108 SER A N 1
ATOM 833 C CA . SER A 1 108 ? -20.177 5.442 19.928 1.00 92.50 108 SER A CA 1
ATOM 834 C C . SER A 1 108 ? -21.552 5.435 20.603 1.00 92.50 108 SER A C 1
ATOM 836 O O . SER A 1 108 ? -22.304 6.414 20.595 1.00 92.50 108 SER A O 1
ATOM 838 N N . PHE A 1 109 ? -21.853 4.345 21.315 1.00 87.56 109 PHE A N 1
ATOM 839 C CA . PHE A 1 109 ? -23.019 4.265 22.207 1.00 87.56 109 PHE A CA 1
ATOM 840 C C . PHE A 1 109 ? -22.842 5.026 23.523 1.00 87.56 109 PHE A C 1
ATOM 842 O O . PHE A 1 109 ? -23.809 5.195 24.277 1.00 87.56 109 PHE A O 1
ATOM 849 N N . TYR A 1 110 ? -21.627 5.479 23.813 1.00 85.62 110 TYR A N 1
ATOM 850 C CA . TYR A 1 110 ? -21.303 6.265 24.988 1.00 85.62 110 TYR A CA 1
ATOM 851 C C . TYR A 1 110 ? -20.190 7.256 24.668 1.00 85.62 110 TYR A C 1
ATOM 853 O O . TYR A 1 110 ? -19.039 6.874 24.470 1.00 85.62 110 TYR A O 1
ATOM 861 N N . ASN A 1 111 ? -20.535 8.538 24.657 1.00 82.25 111 ASN A N 1
ATOM 862 C CA . ASN A 1 111 ? -19.571 9.606 24.438 1.00 82.25 111 ASN A CA 1
ATOM 863 C C . ASN A 1 111 ? -19.840 10.748 25.427 1.00 82.25 111 ASN A C 1
ATOM 865 O O . ASN A 1 111 ? -21.002 11.081 25.683 1.00 82.25 111 ASN A O 1
ATOM 869 N N . ASN A 1 112 ? -18.783 11.314 26.016 1.00 80.25 112 ASN A N 1
ATOM 870 C CA . ASN A 1 112 ? -18.839 12.457 26.933 1.00 80.25 112 ASN A CA 1
ATOM 871 C C . ASN A 1 112 ? -19.904 12.321 28.040 1.00 80.25 112 ASN A C 1
ATOM 873 O O . ASN A 1 112 ? -20.713 13.219 28.283 1.00 80.25 112 ASN A O 1
ATOM 877 N N . GLY A 1 113 ? -19.948 11.154 28.693 1.00 79.31 113 GLY A N 1
ATOM 878 C CA . GLY A 1 113 ? -20.872 10.885 29.803 1.00 79.31 113 GLY A CA 1
ATOM 879 C C . GLY A 1 113 ? -22.322 10.599 29.397 1.00 79.31 113 GLY A C 1
ATOM 880 O O . GLY A 1 113 ? -23.168 10.398 30.268 1.00 79.31 113 GLY A O 1
ATOM 881 N N . LYS A 1 114 ? -22.640 10.576 28.096 1.00 81.31 114 LYS A N 1
ATOM 882 C CA . LYS A 1 114 ? -24.007 10.410 27.585 1.00 81.31 114 LYS A CA 1
ATOM 883 C C . LYS A 1 114 ? -24.159 9.099 26.822 1.00 81.31 114 LYS A C 1
ATOM 885 O O . LYS A 1 114 ? -23.418 8.820 25.883 1.00 81.31 114 LYS A O 1
ATOM 890 N N . HIS A 1 115 ? -25.180 8.322 27.185 1.00 82.00 115 HIS A N 1
ATOM 891 C CA . HIS A 1 115 ? -25.588 7.150 26.412 1.00 82.00 115 HIS A CA 1
ATOM 892 C C . HIS A 1 115 ? -26.392 7.560 25.178 1.00 82.00 115 HIS A C 1
ATOM 894 O O . HIS A 1 115 ? -27.360 8.318 25.288 1.00 82.00 115 HIS A O 1
ATOM 900 N N . LYS A 1 116 ? -26.047 6.989 24.024 1.00 79.44 116 LYS A N 1
ATOM 901 C CA . LYS A 1 116 ? -26.820 7.106 22.785 1.00 79.44 116 LYS A CA 1
ATOM 902 C C . LYS A 1 116 ? -27.669 5.856 22.579 1.00 79.44 116 LYS A C 1
ATOM 904 O O . LYS A 1 116 ? -27.317 4.752 22.996 1.00 79.44 116 LYS A O 1
ATOM 909 N N . THR A 1 117 ? -28.840 6.039 21.975 1.00 73.44 117 THR A N 1
ATOM 910 C CA . THR A 1 117 ? -29.801 4.942 21.733 1.00 73.44 117 THR A CA 1
ATOM 911 C C . THR A 1 117 ? -29.864 4.520 20.268 1.00 73.44 117 THR A C 1
ATOM 913 O O . THR A 1 117 ? -30.581 3.579 19.942 1.00 73.44 117 THR A O 1
ATOM 916 N N . ASN A 1 118 ? -29.106 5.196 19.404 1.00 81.88 118 ASN A N 1
ATOM 917 C CA . ASN A 1 118 ? -29.186 5.085 17.953 1.00 81.88 118 ASN A CA 1
ATOM 918 C C . ASN A 1 118 ? -27.814 5.072 17.251 1.00 81.88 118 ASN A C 1
ATOM 920 O O . ASN A 1 118 ? -27.784 5.304 16.048 1.00 81.88 118 ASN A O 1
ATOM 924 N N . ALA A 1 119 ? -26.709 4.822 17.963 1.00 91.31 119 ALA A N 1
ATOM 925 C CA . ALA A 1 119 ? -25.402 4.660 17.318 1.00 91.31 119 ALA A CA 1
ATOM 926 C C . ALA A 1 119 ? -25.395 3.404 16.414 1.00 91.31 119 ALA A C 1
ATOM 928 O O . ALA A 1 119 ? -26.122 2.443 16.712 1.00 91.31 119 ALA A O 1
ATOM 929 N N . PRO A 1 120 ? -24.646 3.405 15.301 1.00 95.06 120 PRO A N 1
ATOM 930 C CA . PRO A 1 120 ? -24.513 2.241 14.438 1.00 95.06 120 PRO A CA 1
ATOM 931 C C . PRO A 1 120 ? -23.684 1.145 15.121 1.00 95.06 120 PRO A C 1
ATOM 933 O O . PRO A 1 120 ? -22.973 1.394 16.095 1.00 95.06 120 PRO A O 1
ATOM 936 N N . TYR A 1 121 ? -23.808 -0.092 14.649 1.00 96.25 121 TYR A N 1
ATOM 937 C CA . TYR A 1 121 ? -23.048 -1.225 15.183 1.00 96.25 121 TYR A CA 1
ATOM 938 C C . TYR A 1 121 ? -22.823 -2.302 14.133 1.00 96.25 121 TYR A C 1
ATOM 940 O O . TYR A 1 121 ? -23.647 -2.481 13.239 1.00 96.25 121 TYR A O 1
ATOM 948 N N . LEU A 1 122 ? -21.749 -3.071 14.299 1.00 97.88 122 LEU A N 1
ATOM 949 C CA . LEU A 1 122 ? -21.440 -4.227 13.459 1.00 97.88 122 LEU A CA 1
ATOM 950 C C . LEU A 1 122 ? -22.026 -5.501 14.067 1.00 97.88 122 LEU A C 1
ATOM 952 O O . LEU A 1 122 ? -21.978 -5.709 15.286 1.00 97.88 122 LEU A O 1
ATOM 956 N N . VAL A 1 123 ? -22.576 -6.375 13.226 1.00 96.75 123 VAL A N 1
ATOM 957 C CA . VAL A 1 123 ? -23.267 -7.582 13.673 1.00 96.75 123 VAL A CA 1
ATOM 958 C C . VAL A 1 123 ? -22.906 -8.815 12.853 1.00 96.75 123 VAL A C 1
ATOM 960 O O . VAL A 1 123 ? -23.070 -8.847 11.642 1.00 96.75 123 VAL A O 1
ATOM 963 N N . GLY A 1 124 ? -22.433 -9.861 13.533 1.00 94.75 124 GLY A N 1
ATOM 964 C CA . GLY A 1 124 ? -22.040 -11.127 12.915 1.00 94.75 124 GLY A CA 1
ATOM 965 C C . GLY A 1 124 ? -22.891 -12.315 13.362 1.00 94.75 124 GLY A C 1
ATOM 966 O O . GLY A 1 124 ? -23.164 -12.508 14.556 1.00 94.75 124 GLY A O 1
ATOM 967 N N . ALA A 1 125 ? -23.283 -13.170 12.418 1.00 90.56 125 ALA A N 1
ATOM 968 C CA . ALA A 1 125 ? -23.939 -14.440 12.723 1.00 90.56 125 ALA A CA 1
ATOM 969 C C . ALA A 1 125 ? -23.567 -15.565 11.744 1.00 90.56 125 ALA A C 1
ATOM 971 O O . ALA A 1 125 ? -22.997 -15.351 10.686 1.00 90.56 125 ALA A O 1
ATOM 972 N N . GLN A 1 126 ? -23.945 -16.800 12.083 1.00 87.25 126 GLN A N 1
ATOM 973 C CA . GLN A 1 126 ? -23.681 -17.995 11.274 1.00 87.25 126 GLN A CA 1
ATOM 974 C C . GLN A 1 126 ? -24.553 -18.148 10.012 1.00 87.25 126 GLN A C 1
ATOM 976 O O . GLN A 1 126 ? -24.520 -19.175 9.345 1.00 87.25 126 GLN A O 1
ATOM 981 N N . SER A 1 127 ? -25.443 -17.198 9.732 1.00 83.38 127 SER A N 1
ATOM 982 C CA . SER A 1 127 ? -26.202 -17.164 8.477 1.00 83.38 127 SER A CA 1
ATOM 983 C C . SER A 1 127 ? -26.908 -15.824 8.342 1.00 83.38 127 SER A C 1
ATOM 985 O O . SER A 1 127 ? -27.308 -15.249 9.363 1.00 83.38 127 SER A O 1
ATOM 987 N N . ARG A 1 128 ? -27.249 -15.454 7.106 1.00 84.25 128 ARG A N 1
ATOM 988 C CA . ARG A 1 128 ? -28.099 -14.303 6.774 1.00 84.25 128 ARG A CA 1
ATOM 989 C C . ARG A 1 128 ? -29.319 -14.138 7.675 1.00 84.25 128 ARG A C 1
ATOM 991 O O . ARG A 1 128 ? -29.559 -13.071 8.219 1.00 84.25 128 ARG A O 1
ATOM 998 N N . LYS A 1 129 ? -30.086 -15.215 7.880 1.00 87.88 129 LYS A N 1
ATOM 999 C CA . LYS A 1 129 ? -31.323 -15.185 8.680 1.00 87.88 129 LYS A CA 1
ATOM 1000 C C . LYS A 1 129 ? -31.073 -14.775 10.131 1.00 87.88 129 LYS A C 1
ATOM 1002 O O . LYS A 1 129 ? -31.929 -14.146 10.746 1.00 87.88 129 LYS A O 1
ATOM 1007 N N . TYR A 1 130 ? -29.957 -15.215 10.710 1.00 89.12 130 TYR A N 1
ATOM 1008 C CA . TYR A 1 130 ? -29.609 -14.863 12.083 1.00 89.12 130 TYR A CA 1
ATOM 1009 C C . TYR A 1 130 ? -28.999 -13.466 12.147 1.00 89.12 130 TYR A C 1
ATOM 1011 O O . TYR A 1 130 ? -29.326 -12.743 13.080 1.00 89.12 130 TYR A O 1
ATOM 1019 N N . GLU A 1 131 ? -28.201 -13.073 11.155 1.00 91.00 131 GLU A N 1
ATOM 1020 C CA . GLU A 1 131 ? -27.590 -11.743 11.088 1.00 91.00 131 GLU A CA 1
ATOM 1021 C C . GLU A 1 131 ? -28.642 -10.642 10.954 1.00 91.00 131 GLU A C 1
ATOM 1023 O O . GLU A 1 131 ? -28.671 -9.737 11.777 1.00 91.00 131 GLU A O 1
ATOM 1028 N N . GLN A 1 132 ? -29.633 -10.821 10.075 1.00 90.00 132 GLN A N 1
ATOM 1029 C CA . GLN A 1 132 ? -30.765 -9.897 9.910 1.00 90.00 132 GLN A CA 1
ATOM 1030 C C . GLN A 1 132 ? -31.597 -9.692 11.185 1.00 90.00 132 GLN A C 1
ATOM 1032 O O . GLN A 1 132 ? -32.200 -8.641 11.386 1.00 90.00 132 GLN A O 1
ATOM 1037 N N . ARG A 1 133 ? -31.652 -10.688 12.083 1.00 90.19 133 ARG A N 1
ATOM 1038 C CA . ARG A 1 133 ? -32.273 -10.501 13.412 1.00 90.19 133 ARG A CA 1
ATOM 1039 C C . ARG A 1 133 ? -31.414 -9.625 14.315 1.00 90.19 133 ARG A C 1
ATOM 1041 O O . ARG A 1 133 ? -31.946 -8.940 15.185 1.00 90.19 133 ARG A O 1
ATOM 1048 N N . GLY A 1 134 ? -30.102 -9.716 14.141 1.00 92.19 134 GLY A N 1
ATOM 1049 C CA . GLY A 1 134 ? -29.107 -8.906 14.818 1.00 92.19 134 GLY A CA 1
ATOM 1050 C C . GLY A 1 134 ? -29.113 -7.464 14.353 1.00 92.19 134 GLY A C 1
ATOM 1051 O O . GLY A 1 134 ? -29.041 -6.596 15.200 1.00 92.19 134 GLY A O 1
ATOM 1052 N N . GLU A 1 135 ? -29.307 -7.211 13.059 1.00 92.56 135 GLU A N 1
ATOM 1053 C CA . GLU A 1 135 ? -29.418 -5.860 12.480 1.00 92.56 135 GLU A CA 1
ATOM 1054 C C . GLU A 1 135 ? -30.622 -5.068 13.031 1.00 92.56 135 GLU A C 1
ATOM 1056 O O . GLU A 1 135 ? -30.651 -3.839 12.994 1.00 92.56 135 GLU A O 1
ATOM 1061 N N . GLN A 1 136 ? -31.628 -5.770 13.566 1.00 92.19 136 GLN A N 1
ATOM 1062 C CA . GLN A 1 136 ? -32.906 -5.212 14.024 1.00 92.19 136 GLN A CA 1
ATOM 1063 C C . GLN A 1 136 ? -33.061 -5.224 15.555 1.00 92.19 136 GLN A C 1
ATOM 1065 O O . GLN A 1 136 ? -34.181 -5.254 16.079 1.00 92.19 136 GLN A O 1
ATOM 1070 N N . ILE A 1 137 ? -31.959 -5.227 16.314 1.00 92.12 137 ILE A N 1
ATOM 1071 C CA . ILE A 1 137 ? -32.030 -5.193 17.780 1.00 92.12 137 ILE A CA 1
ATOM 1072 C C . ILE A 1 137 ? -32.630 -3.860 18.246 1.00 92.12 137 ILE A C 1
ATOM 1074 O O . ILE A 1 137 ? -32.061 -2.784 18.083 1.00 92.12 137 ILE A O 1
ATOM 1078 N N . GLN A 1 138 ? -33.787 -3.938 18.906 1.00 90.12 138 GLN A N 1
ATOM 1079 C CA . GLN A 1 138 ? -34.495 -2.760 19.395 1.00 90.12 138 GLN A CA 1
ATOM 1080 C C . GLN A 1 138 ? -33.638 -1.938 20.376 1.00 90.12 138 GLN A C 1
ATOM 1082 O O . GLN A 1 138 ? -33.134 -2.465 21.372 1.00 90.12 138 GLN A O 1
ATOM 1087 N N . GLY A 1 139 ? -33.585 -0.619 20.181 1.00 85.88 139 GLY A N 1
ATOM 1088 C CA . GLY A 1 139 ? -32.855 0.302 21.063 1.00 85.88 139 GLY A CA 1
ATOM 1089 C C . GLY A 1 139 ? -31.353 0.389 20.783 1.00 85.88 139 GLY A C 1
ATOM 1090 O O . GLY A 1 139 ? -30.626 0.948 21.609 1.00 85.88 139 GLY A O 1
ATOM 1091 N N . LEU A 1 140 ? -30.917 -0.180 19.658 1.00 89.75 140 LEU A N 1
ATOM 1092 C CA . LEU A 1 140 ? -29.672 0.152 18.975 1.00 89.75 140 LEU A CA 1
ATOM 1093 C C . LEU A 1 140 ? -29.996 0.931 17.687 1.00 89.75 140 LEU A C 1
ATOM 1095 O O . LEU A 1 140 ? -31.165 1.003 17.294 1.00 89.75 140 LEU A O 1
ATOM 1099 N N . GLY A 1 141 ? -28.982 1.550 17.075 1.00 91.00 141 GLY A N 1
ATOM 1100 C CA . GLY A 1 141 ? -29.118 2.249 15.797 1.00 91.00 141 GLY A CA 1
ATOM 1101 C C . GLY A 1 141 ? -29.165 1.303 14.605 1.00 91.00 141 GLY A C 1
ATOM 1102 O O . GLY A 1 141 ? -29.776 0.238 14.662 1.00 91.00 141 GLY A O 1
ATOM 1103 N N . TYR A 1 142 ? -28.543 1.712 13.505 1.00 91.75 142 TYR A N 1
ATOM 1104 C CA . TYR A 1 142 ? -28.470 0.897 12.299 1.00 91.75 142 TYR A CA 1
ATOM 1105 C C . TYR A 1 142 ? -27.425 -0.221 12.455 1.00 91.75 142 TYR A C 1
ATOM 1107 O O . TYR A 1 142 ? -26.298 0.037 12.874 1.00 91.75 142 TYR A O 1
ATOM 1115 N N . GLY A 1 143 ? -27.811 -1.466 12.164 1.00 93.88 143 GLY A N 1
ATOM 1116 C CA . GLY A 1 143 ? -26.911 -2.617 12.230 1.00 93.88 143 GLY A CA 1
ATOM 1117 C C . GLY A 1 143 ? -26.281 -2.928 10.874 1.00 93.88 143 GLY A C 1
ATOM 1118 O O . GLY A 1 143 ? -27.003 -3.226 9.924 1.00 93.88 143 GLY A O 1
ATOM 1119 N N . TYR A 1 144 ? -24.952 -2.901 10.810 1.00 94.12 144 TYR A N 1
ATOM 1120 C CA . TYR A 1 144 ? -24.143 -3.333 9.671 1.00 94.12 144 TYR A CA 1
ATOM 1121 C C . TYR A 1 144 ? -23.822 -4.822 9.809 1.00 94.12 144 TYR A C 1
ATOM 1123 O O . TYR A 1 144 ? -23.080 -5.229 10.707 1.00 94.12 144 TYR A O 1
ATOM 1131 N N . GLY A 1 145 ? -24.429 -5.654 8.964 1.00 92.38 145 GLY A N 1
ATOM 1132 C CA . GLY A 1 145 ? -24.143 -7.087 8.928 1.00 92.38 145 GLY A CA 1
ATOM 1133 C C . GLY A 1 145 ? -22.727 -7.350 8.421 1.00 92.38 145 GLY A C 1
ATOM 1134 O O . GLY A 1 145 ? -22.360 -6.831 7.380 1.00 92.38 145 GLY A O 1
ATOM 1135 N N . LEU A 1 146 ? -21.950 -8.175 9.127 1.00 91.25 146 LEU A N 1
ATOM 1136 C CA . LEU A 1 146 ? -20.585 -8.553 8.732 1.00 91.25 146 LEU A CA 1
ATOM 1137 C C . LEU A 1 146 ? -20.543 -9.542 7.560 1.00 91.25 146 LEU A C 1
ATOM 1139 O O . LEU A 1 146 ? -19.474 -9.817 7.030 1.00 91.25 146 LEU A O 1
ATOM 1143 N N . GLN A 1 147 ? -21.674 -10.159 7.217 1.00 85.50 147 GLN A N 1
ATOM 1144 C CA . GLN A 1 147 ? -21.928 -10.946 6.009 1.00 85.50 147 GLN A CA 1
ATOM 1145 C C . GLN A 1 147 ? -21.015 -12.131 5.702 1.00 85.50 147 GLN A C 1
ATOM 1147 O O . GLN A 1 147 ? -21.235 -12.822 4.714 1.00 85.50 147 GLN A O 1
ATOM 1152 N N . THR A 1 148 ? -20.078 -12.473 6.578 1.00 83.62 148 THR A N 1
ATOM 1153 C CA . THR A 1 148 ? -19.149 -13.611 6.427 1.00 83.62 148 THR A CA 1
ATOM 1154 C C . THR A 1 148 ? -19.806 -14.986 6.246 1.00 83.62 148 THR A C 1
ATOM 1156 O O . THR A 1 148 ? -19.129 -15.968 5.955 1.00 83.62 148 THR A O 1
ATOM 1159 N N . TYR A 1 149 ? -21.132 -15.098 6.377 1.00 79.69 149 TYR A N 1
ATOM 1160 C CA . TYR A 1 149 ? -21.861 -16.293 5.951 1.00 79.69 149 TYR A CA 1
ATOM 1161 C C . TYR A 1 149 ? -21.831 -16.516 4.428 1.00 79.69 149 TYR A C 1
ATOM 1163 O O . TYR A 1 149 ? -22.158 -17.613 3.975 1.00 79.69 149 TYR A O 1
ATOM 1171 N N . SER A 1 150 ? -21.506 -15.490 3.636 1.00 73.88 150 SER A N 1
ATOM 1172 C CA . SER A 1 150 ? -21.367 -15.570 2.177 1.00 73.88 150 SER A CA 1
ATOM 1173 C C . SER A 1 150 ? -20.043 -16.207 1.741 1.00 73.88 150 SER A C 1
ATOM 1175 O O . SER A 1 150 ? -19.956 -16.683 0.615 1.00 73.88 150 SER A O 1
ATOM 1177 N N . SER A 1 151 ? -19.052 -16.288 2.637 1.00 70.00 151 SER A N 1
ATOM 1178 C CA . SER A 1 151 ? -17.700 -16.792 2.362 1.00 70.00 151 SER A CA 1
ATOM 1179 C C . SER A 1 151 ? -17.413 -18.160 2.984 1.00 70.00 151 SER A C 1
ATOM 1181 O O . SER A 1 151 ? -16.267 -18.512 3.276 1.00 70.00 151 SER A O 1
ATOM 1183 N N . TYR A 1 152 ? -18.446 -18.961 3.246 1.00 74.31 152 TYR A N 1
ATOM 1184 C CA . TYR A 1 152 ? -18.237 -20.300 3.788 1.00 74.31 152 TYR A CA 1
ATOM 1185 C C . TYR A 1 152 ? -17.490 -21.206 2.816 1.00 74.31 152 TYR A C 1
ATOM 1187 O O . TYR A 1 152 ? -17.939 -21.433 1.699 1.00 74.31 152 TYR A O 1
ATOM 1195 N N . GLY A 1 153 ? -16.382 -21.779 3.292 1.00 65.44 153 GLY A N 1
ATOM 1196 C CA . GLY A 1 153 ? -15.495 -22.604 2.473 1.00 65.44 153 GLY A CA 1
ATOM 1197 C C . GLY A 1 153 ? -14.422 -21.821 1.714 1.00 65.44 153 GLY A C 1
ATOM 1198 O O . GLY A 1 153 ? -13.543 -22.457 1.144 1.00 65.44 153 GLY A O 1
ATOM 1199 N N . GLU A 1 154 ? -14.430 -20.485 1.770 1.00 71.75 154 GLU A N 1
ATOM 1200 C CA . GLU A 1 154 ? -13.403 -19.641 1.143 1.00 71.75 154 GLU A CA 1
ATOM 1201 C C . GLU A 1 154 ? -12.064 -19.696 1.888 1.00 71.75 154 GLU A C 1
ATOM 1203 O O . GLU A 1 154 ? -11.920 -20.424 2.865 1.00 71.75 154 GLU A O 1
ATOM 1208 N N . ARG A 1 155 ? -11.054 -18.948 1.435 1.00 72.06 155 ARG A N 1
ATOM 1209 C CA . ARG A 1 155 ? -9.777 -18.790 2.151 1.00 72.06 155 ARG A CA 1
ATOM 1210 C C . ARG A 1 155 ? -9.881 -17.722 3.254 1.00 72.06 155 ARG A C 1
ATOM 1212 O O . ARG A 1 155 ? -10.744 -16.846 3.223 1.00 72.06 155 ARG A O 1
ATOM 1219 N N . ALA A 1 156 ? -8.995 -17.790 4.250 1.00 74.62 156 ALA A N 1
ATOM 1220 C CA . ALA A 1 156 ? -9.001 -16.875 5.397 1.00 74.62 156 ALA A CA 1
ATOM 1221 C C . ALA A 1 156 ? -8.809 -15.397 5.005 1.00 74.62 156 ALA A C 1
ATOM 1223 O O . ALA A 1 156 ? -9.394 -14.520 5.637 1.00 74.62 156 ALA A O 1
ATOM 1224 N N . ASP A 1 157 ? -8.024 -15.118 3.962 1.00 74.25 157 ASP A N 1
ATOM 1225 C CA . ASP A 1 157 ? -7.812 -13.773 3.416 1.00 74.25 157 ASP A CA 1
ATOM 1226 C C . ASP A 1 157 ? -9.099 -13.178 2.827 1.00 74.25 157 ASP A C 1
ATOM 1228 O O . ASP A 1 157 ? -9.392 -12.009 3.063 1.00 74.25 157 ASP A O 1
ATOM 1232 N N . VAL A 1 158 ? -9.918 -13.989 2.151 1.00 76.38 158 VAL A N 1
ATOM 1233 C CA . VAL A 1 158 ? -11.235 -13.564 1.646 1.00 76.38 158 VAL A CA 1
ATOM 1234 C C . VAL A 1 158 ? -12.149 -13.179 2.810 1.00 76.38 158 VAL A C 1
ATOM 1236 O O . VAL A 1 158 ? -12.721 -12.093 2.809 1.00 76.38 158 VAL A O 1
ATOM 1239 N N . CYS A 1 159 ? -12.229 -14.013 3.854 1.00 79.69 159 CYS A N 1
ATOM 1240 C CA . CYS A 1 159 ? -13.014 -13.697 5.052 1.00 79.69 159 CYS A CA 1
ATOM 1241 C C . CYS A 1 159 ? -12.563 -12.389 5.721 1.00 79.69 159 CYS A C 1
ATOM 1243 O O . CYS A 1 159 ? -13.404 -11.596 6.139 1.00 79.69 159 CYS A O 1
ATOM 1245 N N . LYS A 1 160 ? -11.246 -12.165 5.823 1.00 85.19 160 LYS A N 1
ATOM 1246 C CA . LYS A 1 160 ? -10.668 -10.939 6.388 1.00 85.19 160 LYS A CA 1
ATOM 1247 C C . LYS A 1 160 ? -11.100 -9.700 5.602 1.00 85.19 160 LYS A C 1
ATOM 1249 O O . LYS A 1 160 ? -11.579 -8.750 6.209 1.00 85.19 160 LYS A O 1
ATOM 1254 N N . ARG A 1 161 ? -11.033 -9.733 4.267 1.00 83.69 161 ARG A N 1
ATOM 1255 C CA . ARG A 1 161 ? -11.434 -8.592 3.425 1.00 83.69 161 ARG A CA 1
ATOM 1256 C C . ARG A 1 161 ? -12.915 -8.229 3.566 1.00 83.69 161 ARG A C 1
ATOM 1258 O O . ARG A 1 161 ? -13.234 -7.050 3.593 1.00 83.69 161 ARG A O 1
ATOM 1265 N N . ILE A 1 162 ? -13.797 -9.216 3.732 1.00 83.38 162 ILE A N 1
ATOM 1266 C CA . ILE A 1 162 ? -15.238 -8.983 3.958 1.00 83.38 162 ILE A CA 1
ATOM 1267 C C . ILE A 1 162 ? -15.481 -8.298 5.306 1.00 83.38 162 ILE A C 1
ATOM 1269 O O . ILE A 1 162 ? -16.266 -7.360 5.404 1.00 83.38 162 ILE A O 1
ATOM 1273 N N . LEU A 1 163 ? -14.790 -8.750 6.359 1.00 90.56 163 LEU A N 1
ATOM 1274 C CA . LEU A 1 163 ? -14.863 -8.099 7.670 1.00 90.56 163 LEU A CA 1
ATOM 1275 C C . LEU A 1 163 ? -14.364 -6.650 7.600 1.00 90.56 163 LEU A C 1
ATOM 1277 O O . LEU A 1 163 ? -14.954 -5.773 8.230 1.00 90.56 163 LEU A O 1
ATOM 1281 N N . THR A 1 164 ? -13.296 -6.410 6.834 1.00 91.94 164 THR A N 1
ATOM 1282 C CA . THR A 1 164 ? -12.750 -5.071 6.599 1.00 91.94 164 THR A CA 1
ATOM 1283 C C . THR A 1 164 ? -13.743 -4.175 5.868 1.00 91.94 164 THR A C 1
ATOM 1285 O O . THR A 1 164 ? -13.959 -3.054 6.311 1.00 91.94 164 THR A O 1
ATOM 1288 N N . GLU A 1 165 ? -14.372 -4.668 4.802 1.00 90.69 165 GLU A N 1
ATOM 1289 C CA . GLU A 1 165 ? -15.355 -3.935 3.994 1.00 90.69 165 GLU A CA 1
ATOM 1290 C C . GLU A 1 165 ? -16.519 -3.412 4.841 1.00 90.69 165 GLU A C 1
ATOM 1292 O O . GLU A 1 165 ? -16.791 -2.213 4.864 1.00 90.69 165 GLU A O 1
ATOM 1297 N N . GLU A 1 166 ? -17.148 -4.282 5.629 1.00 91.50 166 GLU A N 1
ATOM 1298 C CA . GLU A 1 166 ? -18.304 -3.898 6.445 1.00 91.50 166 GLU A CA 1
ATOM 1299 C C . GLU A 1 166 ? -17.923 -2.938 7.582 1.00 91.50 166 GLU A C 1
ATOM 1301 O O . GLU A 1 166 ? -18.665 -2.000 7.893 1.00 91.50 166 GLU A O 1
ATOM 1306 N N . ALA A 1 167 ? -16.741 -3.124 8.180 1.00 95.31 167 ALA A N 1
ATOM 1307 C CA . ALA A 1 167 ? -16.211 -2.175 9.151 1.00 95.31 167 ALA A CA 1
ATOM 1308 C C . ALA A 1 167 ? -15.936 -0.809 8.505 1.00 95.31 167 ALA A C 1
ATOM 1310 O O . ALA A 1 167 ? -16.348 0.218 9.047 1.00 95.31 167 ALA A O 1
ATOM 1311 N N . PHE A 1 168 ? -15.302 -0.793 7.331 1.00 95.19 168 PHE A N 1
ATOM 1312 C CA . PHE A 1 168 ? -14.999 0.427 6.593 1.00 95.19 168 PHE A CA 1
ATOM 1313 C C . PHE A 1 168 ? -16.276 1.177 6.215 1.00 95.19 168 PHE A C 1
ATOM 1315 O O . PHE A 1 168 ? -16.354 2.380 6.450 1.00 95.19 168 PHE A O 1
ATOM 1322 N N . HIS A 1 169 ? -17.298 0.485 5.703 1.00 93.31 169 HIS A N 1
ATOM 1323 C CA . HIS A 1 169 ? -18.579 1.093 5.343 1.00 93.31 169 HIS A CA 1
ATOM 1324 C C . HIS A 1 169 ? -19.247 1.797 6.524 1.00 93.31 169 HIS A C 1
ATOM 1326 O O . HIS A 1 169 ? -19.676 2.941 6.376 1.00 93.31 169 HIS A O 1
ATOM 1332 N N . MET A 1 170 ? -19.298 1.165 7.702 1.00 95.56 170 MET A N 1
ATOM 1333 C CA . MET A 1 170 ? -19.872 1.800 8.892 1.00 95.56 170 MET A CA 1
ATOM 1334 C C . MET A 1 170 ? -19.080 3.045 9.311 1.00 95.56 170 MET A C 1
ATOM 1336 O O . MET A 1 170 ? -19.667 4.103 9.540 1.00 95.56 170 MET A O 1
ATOM 1340 N N . ILE A 1 171 ? -17.753 2.926 9.419 1.00 96.62 171 ILE A N 1
ATOM 1341 C CA . ILE A 1 171 ? -16.888 4.033 9.856 1.00 96.62 171 ILE A CA 1
ATOM 1342 C C . ILE A 1 171 ? -16.921 5.185 8.848 1.00 96.62 171 ILE A C 1
ATOM 1344 O O . ILE A 1 171 ? -16.951 6.349 9.242 1.00 96.62 171 ILE A O 1
ATOM 1348 N N . HIS A 1 172 ? -16.989 4.874 7.556 1.00 95.81 172 HIS A N 1
ATOM 1349 C CA . HIS A 1 172 ? -17.110 5.866 6.502 1.00 95.81 172 HIS A CA 1
ATOM 1350 C C . HIS A 1 172 ? -18.472 6.570 6.530 1.00 95.81 172 HIS A C 1
ATOM 1352 O O . HIS A 1 172 ? -18.539 7.784 6.694 1.00 95.81 172 HIS A O 1
ATOM 1358 N N . ALA A 1 173 ? -19.570 5.822 6.389 1.00 93.75 173 ALA A N 1
ATOM 1359 C CA . ALA A 1 173 ? -20.892 6.403 6.175 1.00 93.75 173 ALA A CA 1
ATOM 1360 C C . ALA A 1 173 ? -21.439 7.118 7.418 1.00 93.75 173 ALA A C 1
ATOM 1362 O O . ALA A 1 173 ? -22.025 8.197 7.297 1.00 93.75 173 ALA A O 1
ATOM 1363 N N . ASP A 1 174 ? -21.257 6.529 8.605 1.00 94.44 174 ASP A N 1
ATOM 1364 C CA . ASP A 1 174 ? -21.761 7.103 9.852 1.00 94.44 174 ASP A CA 1
ATOM 1365 C C . ASP A 1 174 ? -20.712 7.930 10.602 1.00 94.44 174 ASP A C 1
ATOM 1367 O O . ASP A 1 174 ? -21.100 8.809 11.363 1.00 94.44 174 ASP A O 1
ATOM 1371 N N . GLY A 1 175 ? -19.414 7.710 10.389 1.00 94.94 175 GLY A N 1
ATOM 1372 C CA . GLY A 1 175 ? -18.351 8.553 10.942 1.00 94.94 175 GLY A CA 1
ATOM 1373 C C . GLY A 1 175 ? -17.979 9.673 9.976 1.00 94.94 175 GLY A C 1
ATOM 1374 O O . GLY A 1 175 ? -18.516 10.782 10.055 1.00 94.94 175 GLY A O 1
ATOM 1375 N N . TRP A 1 176 ? -17.077 9.366 9.044 1.00 95.31 176 TRP A N 1
ATOM 1376 C CA . TRP A 1 176 ? -16.442 10.349 8.162 1.00 95.31 176 TRP A CA 1
ATOM 1377 C C . TRP A 1 176 ? -17.429 11.190 7.357 1.00 95.31 176 TRP A C 1
ATOM 1379 O O . TRP A 1 176 ? -17.305 12.412 7.325 1.00 95.31 176 TRP A O 1
ATOM 1389 N N . GLY A 1 177 ? -18.470 10.579 6.796 1.00 95.19 177 GLY A N 1
ATOM 1390 C CA . GLY A 1 177 ? -19.499 11.283 6.036 1.00 95.19 177 GLY A CA 1
ATOM 1391 C C . GLY A 1 177 ? -20.399 12.204 6.868 1.00 95.19 177 GLY A C 1
ATOM 1392 O O . GLY A 1 177 ? -21.091 13.049 6.296 1.00 95.19 177 GLY A O 1
ATOM 1393 N N . ASN A 1 178 ? -20.404 12.076 8.200 1.00 94.19 178 ASN A N 1
ATOM 1394 C CA . ASN A 1 178 ? -21.087 13.014 9.095 1.00 94.19 178 ASN A CA 1
ATOM 1395 C C . ASN A 1 178 ? -20.160 14.119 9.617 1.00 94.19 178 ASN A C 1
ATOM 1397 O O . ASN A 1 178 ? -20.640 15.236 9.812 1.00 94.19 178 ASN A O 1
ATOM 1401 N N . VAL A 1 179 ? -18.869 13.836 9.824 1.00 95.00 179 VAL A N 1
ATOM 1402 C CA . VAL A 1 179 ? -17.880 14.850 10.235 1.00 95.00 179 VAL A CA 1
ATOM 1403 C C . VAL A 1 179 ? -17.501 15.763 9.061 1.00 95.00 179 VAL A C 1
ATOM 1405 O O . VAL A 1 179 ? -17.483 16.980 9.223 1.00 95.00 179 VAL A O 1
ATOM 1408 N N . TYR A 1 180 ? -17.309 15.196 7.867 1.00 95.56 180 TYR A N 1
ATOM 1409 C CA . TYR A 1 180 ? -16.904 15.900 6.643 1.00 95.56 180 TYR A CA 1
ATOM 1410 C C . TYR A 1 180 ? -17.945 15.720 5.523 1.00 95.56 180 TYR A C 1
ATOM 1412 O O . TYR A 1 180 ? -17.683 15.066 4.510 1.00 95.56 180 TYR A O 1
ATOM 1420 N N . PRO A 1 181 ? -19.171 16.256 5.676 1.00 95.94 181 PRO A N 1
ATOM 1421 C CA . PRO A 1 181 ? -20.278 15.969 4.763 1.00 95.94 181 PRO A CA 1
ATOM 1422 C C . PRO A 1 181 ? -20.075 16.498 3.333 1.00 95.94 181 PRO A C 1
ATOM 1424 O O . PRO A 1 181 ? -20.660 15.944 2.402 1.00 95.94 181 PRO A O 1
ATOM 1427 N N . GLU A 1 182 ? -19.264 17.541 3.142 1.00 96.88 182 GLU A N 1
ATOM 1428 C CA . GLU A 1 182 ? -18.970 18.127 1.823 1.00 96.88 182 GLU A CA 1
ATOM 1429 C C . GLU A 1 182 ? -17.884 17.351 1.059 1.00 96.88 182 GLU A C 1
ATOM 1431 O O . GLU A 1 182 ? -17.831 17.389 -0.169 1.00 96.88 182 GLU A O 1
ATOM 1436 N N . GLN A 1 183 ? -17.038 16.603 1.763 1.00 97.25 183 GLN A N 1
ATOM 1437 C CA . GLN A 1 183 ? -15.957 15.806 1.189 1.00 97.25 183 GLN A CA 1
ATOM 1438 C C . GLN A 1 183 ? -16.382 14.342 1.062 1.00 97.25 183 GLN A C 1
ATOM 1440 O O . GLN A 1 183 ? -16.390 13.789 -0.035 1.00 97.25 183 GLN A O 1
ATOM 1445 N N . LEU A 1 184 ? -16.812 13.751 2.178 1.00 96.56 184 LEU A N 1
ATOM 1446 C CA . LEU A 1 184 ? -16.983 12.310 2.384 1.00 96.56 184 LEU A CA 1
ATOM 1447 C C . LEU A 1 184 ? -18.448 11.903 2.628 1.00 96.56 184 LEU A C 1
ATOM 1449 O O . LEU A 1 184 ? -18.738 10.753 2.943 1.00 96.56 184 LEU A O 1
ATOM 1453 N N . GLY A 1 185 ? -19.399 12.835 2.520 1.00 96.62 185 GLY A N 1
ATOM 1454 C CA . GLY A 1 185 ? -20.820 12.538 2.713 1.00 96.62 185 GLY A CA 1
ATOM 1455 C C . GLY A 1 185 ? -21.391 11.591 1.648 1.00 96.62 185 GLY A C 1
ATOM 1456 O O . GLY A 1 185 ? -21.014 11.646 0.485 1.00 96.62 185 GLY A O 1
ATOM 1457 N N . VAL A 1 186 ? -22.374 10.762 2.012 1.00 95.94 186 VAL A N 1
ATOM 1458 C CA . VAL A 1 186 ? -23.019 9.791 1.091 1.00 95.94 186 VAL A CA 1
ATOM 1459 C C . VAL A 1 186 ? -24.549 9.935 1.034 1.00 95.94 186 VAL A C 1
ATOM 1461 O O . VAL A 1 186 ? -25.289 8.977 0.830 1.00 95.94 186 VAL A O 1
ATOM 1464 N N . LYS A 1 187 ? -25.069 11.146 1.276 1.00 93.75 187 LYS A N 1
ATOM 1465 C CA . LYS A 1 187 ? -26.525 11.403 1.355 1.00 93.75 187 LYS A CA 1
ATOM 1466 C C . LYS A 1 187 ? -27.197 11.533 -0.015 1.00 93.75 187 LYS A C 1
ATOM 1468 O O . LYS A 1 187 ? -28.375 11.206 -0.148 1.00 93.75 187 LYS A O 1
ATOM 1473 N N . ASP A 1 188 ? -26.461 12.005 -1.015 1.00 95.12 188 ASP A N 1
ATOM 1474 C CA . ASP A 1 188 ? -26.911 12.191 -2.393 1.00 95.12 188 ASP A CA 1
ATOM 1475 C C . ASP A 1 188 ? -25.711 12.150 -3.355 1.00 95.12 188 ASP A C 1
ATOM 1477 O O . ASP A 1 188 ? -24.567 12.130 -2.917 1.00 95.12 188 ASP A O 1
ATOM 1481 N N . PHE A 1 189 ? -25.968 12.142 -4.663 1.00 95.88 189 PHE A N 1
ATOM 1482 C CA . PHE A 1 189 ? -24.936 11.977 -5.697 1.00 95.88 189 PHE A CA 1
ATOM 1483 C C . PHE A 1 189 ? -24.182 13.264 -6.079 1.00 95.88 189 PHE A C 1
ATOM 1485 O O . PHE A 1 189 ? -23.399 13.258 -7.024 1.00 95.88 189 PHE A O 1
ATOM 1492 N N . THR A 1 190 ? -24.467 14.391 -5.429 1.00 95.62 190 THR A N 1
ATOM 1493 C CA . THR A 1 190 ? -24.096 15.729 -5.924 1.00 95.62 190 THR A CA 1
ATOM 1494 C C . THR A 1 190 ? -23.357 16.590 -4.906 1.00 95.62 190 THR A C 1
ATOM 1496 O O . THR A 1 190 ? -22.551 17.437 -5.291 1.00 95.62 190 THR A O 1
ATOM 1499 N N . THR A 1 191 ? -23.614 16.387 -3.618 1.00 95.69 191 THR A N 1
ATOM 1500 C CA . THR A 1 191 ? -23.159 17.287 -2.558 1.00 95.69 191 THR A CA 1
ATOM 1501 C C . THR A 1 191 ? -21.707 17.043 -2.165 1.00 95.69 191 THR A C 1
ATOM 1503 O O . THR A 1 191 ? -20.976 18.012 -1.972 1.00 95.69 191 THR A O 1
ATOM 1506 N N . SER A 1 192 ? -21.267 15.785 -2.076 1.00 98.00 192 SER A N 1
ATOM 1507 C CA . SER A 1 192 ? -19.908 15.461 -1.634 1.00 98.00 192 SER A CA 1
ATOM 1508 C C . SER A 1 192 ? -18.930 15.252 -2.786 1.00 98.00 192 SER A C 1
ATOM 1510 O O . SER A 1 192 ? -19.333 14.830 -3.875 1.00 98.00 192 SER A O 1
ATOM 1512 N N . VAL A 1 193 ? -17.642 15.497 -2.533 1.00 98.31 193 VAL A N 1
ATOM 1513 C CA . VAL A 1 193 ? -16.559 15.205 -3.488 1.00 98.31 193 VAL A CA 1
ATOM 1514 C C . VAL A 1 193 ? -16.608 13.738 -3.926 1.00 98.31 193 VAL A C 1
ATOM 1516 O O . VAL A 1 193 ? -16.643 13.460 -5.124 1.00 98.31 193 VAL A O 1
ATOM 1519 N N . ILE A 1 194 ? -16.715 12.795 -2.982 1.00 97.75 194 ILE A N 1
ATOM 1520 C CA . ILE A 1 194 ? -16.726 11.361 -3.315 1.00 97.75 194 ILE A CA 1
ATOM 1521 C C . ILE A 1 194 ? -17.915 10.956 -4.195 1.00 97.75 194 ILE A C 1
ATOM 1523 O O . ILE A 1 194 ? -17.762 10.138 -5.098 1.00 97.75 194 ILE A O 1
ATOM 1527 N N . CYS A 1 195 ? -19.099 11.533 -3.972 1.00 97.62 195 CYS A N 1
ATOM 1528 C CA . CYS A 1 195 ? -20.289 11.170 -4.732 1.00 97.62 195 CYS A CA 1
ATOM 1529 C C . CYS A 1 195 ? -20.324 11.834 -6.106 1.00 97.62 195 CYS A C 1
ATOM 1531 O O . CYS A 1 195 ? -20.779 11.206 -7.066 1.00 97.62 195 CYS A O 1
ATOM 1533 N N . ARG A 1 196 ? -19.822 13.072 -6.221 1.00 97.75 196 ARG A N 1
ATOM 1534 C CA . ARG A 1 196 ? -19.607 13.706 -7.528 1.00 97.75 196 ARG A CA 1
ATOM 1535 C C . ARG A 1 196 ? -18.622 12.900 -8.357 1.00 97.75 196 ARG A C 1
ATOM 1537 O O . ARG A 1 196 ? -18.870 12.675 -9.540 1.00 97.75 196 ARG A O 1
ATOM 1544 N N . GLU A 1 197 ? -17.550 12.430 -7.729 1.00 97.94 197 GLU A N 1
ATOM 1545 C CA . GLU A 1 197 ? -16.531 11.647 -8.406 1.00 97.94 197 GLU A CA 1
ATOM 1546 C C . GLU A 1 197 ? -17.058 10.289 -8.864 1.00 97.94 197 GLU A C 1
ATOM 1548 O O . GLU A 1 197 ? -16.936 9.956 -10.043 1.00 97.94 197 GLU A O 1
ATOM 1553 N N . MET A 1 198 ? -17.749 9.564 -7.981 1.00 96.75 198 MET A N 1
ATOM 1554 C CA . MET A 1 198 ? -18.448 8.331 -8.343 1.00 96.75 198 MET A CA 1
ATOM 1555 C C . MET A 1 198 ? -19.354 8.566 -9.558 1.00 96.75 198 MET A C 1
ATOM 1557 O O . MET A 1 198 ? -19.228 7.891 -10.579 1.00 96.75 198 MET A O 1
ATOM 1561 N N . ALA A 1 199 ? -20.205 9.599 -9.511 1.00 96.56 199 ALA A N 1
ATOM 1562 C CA . ALA A 1 199 ? -21.108 9.935 -10.607 1.00 96.56 199 ALA A CA 1
ATOM 1563 C C . ALA A 1 199 ? -20.369 10.239 -11.924 1.00 96.56 199 ALA A C 1
ATOM 1565 O O . ALA A 1 199 ? -20.853 9.874 -13.006 1.00 96.56 199 ALA A O 1
ATOM 1566 N N . ARG A 1 200 ? -19.196 10.882 -11.846 1.00 96.81 200 ARG A N 1
ATOM 1567 C CA . ARG A 1 200 ? -18.334 11.244 -12.983 1.00 96.81 200 ARG A CA 1
ATOM 1568 C C . ARG A 1 200 ? -17.707 10.029 -13.670 1.00 96.81 200 ARG A C 1
ATOM 1570 O O . ARG A 1 200 ? -17.518 10.079 -14.891 1.00 96.81 200 ARG A O 1
ATOM 1577 N N . ILE A 1 201 ? -17.471 8.943 -12.935 1.00 96.00 201 ILE A N 1
ATOM 1578 C CA . ILE A 1 201 ? -16.840 7.719 -13.452 1.00 96.00 201 ILE A CA 1
ATOM 1579 C C . ILE A 1 201 ? -17.800 6.513 -13.568 1.00 96.00 201 ILE A C 1
ATOM 1581 O O . ILE A 1 201 ? -17.416 5.459 -14.071 1.00 96.00 201 ILE A O 1
ATOM 1585 N N . GLU A 1 202 ? -19.055 6.654 -13.131 1.00 95.88 202 GLU A N 1
ATOM 1586 C CA . GLU A 1 202 ? -20.070 5.592 -13.178 1.00 95.88 202 GLU A CA 1
ATOM 1587 C C . GLU A 1 202 ? -20.356 5.122 -14.622 1.00 95.88 202 GLU A C 1
ATOM 1589 O O . GLU A 1 202 ? -20.674 5.918 -15.511 1.00 95.88 202 GLU A O 1
ATOM 1594 N N . CYS A 1 203 ? -20.325 3.814 -14.868 1.00 95.94 203 CYS A N 1
ATOM 1595 C CA . CYS A 1 203 ? -20.512 3.172 -16.172 1.00 95.94 203 CYS A CA 1
ATOM 1596 C C . CYS A 1 203 ? -19.479 3.558 -17.252 1.00 95.94 203 CYS A C 1
ATOM 1598 O O . CYS A 1 203 ? -19.783 3.423 -18.444 1.00 95.94 203 CYS A O 1
ATOM 1600 N N . THR A 1 204 ? -18.289 4.046 -16.887 1.00 95.31 204 THR A N 1
ATOM 1601 C CA . THR A 1 204 ? -17.224 4.375 -17.853 1.00 95.31 204 THR A CA 1
ATOM 1602 C C . THR A 1 204 ? -16.241 3.219 -18.033 1.00 95.31 204 THR A C 1
ATOM 1604 O O . THR A 1 204 ? -16.138 2.317 -17.200 1.00 95.31 204 THR A O 1
ATOM 1607 N N . LYS A 1 205 ? -15.480 3.247 -19.134 1.00 88.81 205 LYS A N 1
ATOM 1608 C CA . LYS A 1 205 ? -14.303 2.382 -19.279 1.00 88.81 205 LYS A CA 1
ATOM 1609 C C . LYS A 1 205 ? -13.287 2.778 -18.201 1.00 88.81 205 LYS A C 1
ATOM 1611 O O . LYS A 1 205 ? -13.125 3.971 -17.956 1.00 88.81 205 LYS A O 1
ATOM 1616 N N . ASN A 1 206 ? -12.657 1.797 -17.554 1.00 86.25 206 ASN A N 1
ATOM 1617 C CA . ASN A 1 206 ? -11.705 2.007 -16.455 1.00 86.25 206 ASN A CA 1
ATOM 1618 C C . ASN A 1 206 ? -12.279 2.823 -15.272 1.00 86.25 206 ASN A C 1
ATOM 1620 O O . ASN A 1 206 ? -11.526 3.421 -14.520 1.00 86.25 206 ASN A O 1
ATOM 1624 N N . GLY A 1 207 ? -13.608 2.886 -15.113 1.00 92.25 207 GLY A N 1
ATOM 1625 C CA . GLY A 1 207 ? -14.273 3.617 -14.030 1.00 92.25 207 GLY A CA 1
ATOM 1626 C C . GLY A 1 207 ? -14.988 2.693 -13.057 1.00 92.25 207 GLY A C 1
ATOM 1627 O O . GLY A 1 207 ? -14.588 1.557 -12.833 1.00 92.25 207 GLY A O 1
ATOM 1628 N N . TRP A 1 208 ? -16.108 3.134 -12.514 1.00 94.12 208 TRP A N 1
ATOM 1629 C CA . TRP A 1 208 ? -16.877 2.371 -11.533 1.00 94.12 208 TRP A CA 1
ATOM 1630 C C . TRP A 1 208 ? -18.228 1.957 -12.111 1.00 94.12 208 TRP A C 1
ATOM 1632 O O . TRP A 1 208 ? -18.767 2.636 -12.975 1.00 94.12 208 TRP A O 1
ATOM 1642 N N . TYR A 1 209 ? -18.762 0.824 -11.669 1.00 93.06 209 TYR A N 1
ATOM 1643 C CA . TYR A 1 209 ? -20.206 0.658 -11.545 1.00 93.06 209 TYR A CA 1
ATOM 1644 C C . TYR A 1 209 ? -20.497 -0.489 -10.596 1.00 93.06 209 TYR A C 1
ATOM 1646 O O . TYR A 1 209 ? -19.804 -1.513 -10.587 1.00 93.06 209 TYR A O 1
ATOM 1654 N N . HIS A 1 210 ? -21.569 -0.356 -9.832 1.00 90.56 210 HIS A N 1
ATOM 1655 C CA . HIS A 1 210 ? -21.991 -1.431 -8.957 1.00 90.56 210 HIS A CA 1
ATOM 1656 C C . HIS A 1 210 ? -22.689 -2.554 -9.768 1.00 90.56 210 HIS A C 1
ATOM 1658 O O . HIS A 1 210 ? -23.637 -2.263 -10.502 1.00 90.56 210 HIS A O 1
ATOM 1664 N N . PRO A 1 211 ? -22.331 -3.853 -9.638 1.00 87.69 211 PRO A N 1
ATOM 1665 C CA . PRO A 1 211 ? -22.929 -4.947 -10.429 1.00 87.69 211 PRO A CA 1
ATOM 1666 C C . PRO A 1 211 ? -24.453 -5.100 -10.278 1.00 87.69 211 PRO A C 1
ATOM 1668 O O . PRO A 1 211 ? -25.136 -5.656 -11.141 1.00 87.69 211 PRO A O 1
ATOM 1671 N N . GLU A 1 212 ? -25.007 -4.617 -9.167 1.00 87.00 212 GLU A N 1
ATOM 1672 C CA . GLU A 1 212 ? -26.454 -4.577 -8.914 1.00 87.00 212 GLU A CA 1
ATOM 1673 C C . GLU A 1 212 ? -27.178 -3.430 -9.638 1.00 87.00 212 GLU A C 1
ATOM 1675 O O . GLU A 1 212 ? -28.405 -3.475 -9.803 1.00 87.00 212 GLU A O 1
ATOM 1680 N N . ASN A 1 213 ? -26.432 -2.430 -10.106 1.00 90.69 213 ASN A N 1
ATOM 1681 C CA . ASN A 1 213 ? -26.947 -1.240 -10.760 1.00 90.69 213 ASN A CA 1
ATOM 1682 C C . ASN A 1 213 ? -26.889 -1.393 -12.283 1.00 90.69 213 ASN A C 1
ATOM 1684 O O . ASN A 1 213 ? -25.907 -1.818 -12.888 1.00 90.69 213 ASN A O 1
ATOM 1688 N N . LYS A 1 214 ? -28.005 -1.074 -12.937 1.00 94.00 214 LYS A N 1
ATOM 1689 C CA . LYS A 1 214 ? -28.152 -1.204 -14.381 1.00 94.00 214 LYS A CA 1
ATOM 1690 C C . LYS A 1 214 ? -27.628 0.042 -15.082 1.00 94.00 214 LYS A C 1
ATOM 1692 O O . LYS A 1 214 ? -28.388 0.994 -15.288 1.00 94.00 214 LYS A O 1
ATOM 1697 N N . CYS A 1 215 ? -26.389 -0.028 -15.550 1.00 95.38 215 CYS A N 1
ATOM 1698 C CA . CYS A 1 215 ? -25.861 0.934 -16.509 1.00 95.38 215 CYS A CA 1
ATOM 1699 C C . CYS A 1 215 ? -26.700 0.987 -17.805 1.00 95.38 215 CYS A C 1
ATOM 1701 O O . CYS A 1 215 ? -27.268 -0.032 -18.232 1.00 95.38 215 CYS A O 1
ATOM 1703 N N . PRO A 1 216 ? -26.797 2.149 -18.477 1.00 94.44 216 PRO A N 1
ATOM 1704 C CA . PRO A 1 216 ? -27.426 2.245 -19.792 1.00 94.44 216 PRO A CA 1
ATOM 1705 C C . PRO A 1 216 ? -26.797 1.263 -20.792 1.00 94.44 216 PRO A C 1
ATOM 1707 O O . PRO A 1 216 ? -25.594 1.262 -21.005 1.00 94.44 216 PRO A O 1
ATOM 1710 N N . GLY A 1 217 ? -27.611 0.401 -21.407 1.00 92.38 217 GLY A N 1
ATOM 1711 C CA . GLY A 1 217 ? -27.119 -0.629 -22.333 1.00 92.38 217 GLY A CA 1
ATOM 1712 C C . GLY A 1 217 ? -26.633 -1.927 -21.675 1.00 92.38 217 GLY A C 1
ATOM 1713 O O . GLY A 1 217 ? -26.333 -2.873 -22.401 1.00 92.38 217 GLY A O 1
ATOM 1714 N N . ALA A 1 218 ? -26.626 -2.018 -20.340 1.00 93.12 218 ALA A N 1
ATOM 1715 C CA . ALA A 1 218 ? -26.276 -3.248 -19.638 1.00 93.12 218 ALA A CA 1
ATOM 1716 C C . ALA A 1 218 ? -27.312 -4.366 -19.849 1.00 93.12 218 ALA A C 1
ATOM 1718 O O . ALA A 1 218 ? -28.533 -4.140 -19.886 1.00 93.12 218 ALA A O 1
ATOM 1719 N N . ILE A 1 219 ? -26.805 -5.592 -19.927 1.00 92.12 219 ILE A N 1
ATOM 1720 C CA . ILE A 1 219 ? -27.556 -6.839 -20.087 1.00 92.12 219 ILE A CA 1
ATOM 1721 C C . ILE A 1 219 ? -27.502 -7.664 -18.796 1.00 92.12 219 ILE A C 1
ATOM 1723 O O . ILE A 1 219 ? -26.594 -7.506 -17.983 1.00 92.12 219 ILE A O 1
ATOM 1727 N N . ARG A 1 220 ? -28.495 -8.532 -18.570 1.00 86.56 220 ARG A N 1
ATOM 1728 C CA . ARG A 1 220 ? -28.489 -9.437 -17.408 1.00 86.56 220 ARG A CA 1
ATOM 1729 C C . ARG A 1 220 ? -27.507 -10.583 -17.631 1.00 86.56 220 ARG A C 1
ATOM 1731 O O . ARG A 1 220 ? -27.556 -11.217 -18.682 1.00 86.56 220 ARG A O 1
ATOM 1738 N N . ARG A 1 221 ? -26.687 -10.872 -16.620 1.00 81.06 221 ARG A N 1
ATOM 1739 C CA . ARG A 1 221 ? -25.760 -12.009 -16.585 1.00 81.06 221 ARG A CA 1
ATOM 1740 C C . ARG A 1 221 ? -25.502 -12.411 -15.129 1.00 81.06 221 ARG A C 1
ATOM 1742 O O . ARG A 1 221 ? -25.338 -11.527 -14.298 1.00 81.06 221 ARG A O 1
ATOM 1749 N N . ASP A 1 222 ? -25.538 -13.710 -14.830 1.00 67.38 222 ASP A N 1
ATOM 1750 C CA . ASP A 1 222 ? -25.113 -14.302 -13.547 1.00 67.38 222 ASP A CA 1
ATOM 1751 C C . ASP A 1 222 ? -25.617 -13.562 -12.285 1.00 67.38 222 ASP A C 1
ATOM 1753 O O . ASP A 1 222 ? -24.865 -13.229 -11.382 1.00 67.38 222 ASP A O 1
ATOM 1757 N N . GLY A 1 223 ? -26.917 -13.245 -12.227 1.00 69.75 223 GLY A N 1
ATOM 1758 C CA . GLY A 1 223 ? -27.528 -12.572 -11.067 1.00 69.75 223 GLY A CA 1
ATOM 1759 C C . GLY A 1 223 ? -27.310 -11.051 -10.981 1.00 69.75 223 GLY A C 1
ATOM 1760 O O . GLY A 1 223 ? -28.049 -10.388 -10.250 1.00 69.75 223 GLY A O 1
ATOM 1761 N N . GLY A 1 224 ? -26.422 -10.473 -11.798 1.00 81.50 224 GLY A N 1
ATOM 1762 C CA . GLY A 1 224 ? -26.111 -9.038 -11.862 1.00 81.50 224 GLY A CA 1
ATOM 1763 C C . GLY A 1 224 ? -26.385 -8.389 -13.226 1.00 81.50 224 GLY A C 1
ATOM 1764 O O . GLY A 1 224 ? -27.096 -8.944 -14.078 1.00 81.50 224 GLY A O 1
ATOM 1765 N N . TRP A 1 225 ? -25.851 -7.181 -13.411 1.00 87.19 225 TRP A N 1
ATOM 1766 C CA . TRP A 1 225 ? -25.811 -6.444 -14.673 1.00 87.19 225 TRP A CA 1
ATOM 1767 C C . TRP A 1 225 ? -24.389 -6.413 -15.231 1.00 87.19 225 TRP A C 1
ATOM 1769 O O . TRP A 1 225 ? -23.432 -6.081 -14.538 1.00 87.19 225 TRP A O 1
ATOM 1779 N N . TYR A 1 226 ? -24.265 -6.735 -16.513 1.00 90.06 226 TYR A N 1
ATOM 1780 C CA . TYR A 1 226 ? -23.018 -6.675 -17.263 1.00 90.06 226 TYR A CA 1
ATOM 1781 C C . TYR A 1 226 ? -23.125 -5.593 -18.334 1.00 90.06 226 TYR A C 1
ATOM 1783 O O . TYR A 1 226 ? -24.085 -5.592 -19.113 1.00 90.06 226 TYR A O 1
ATOM 1791 N N . LEU A 1 227 ? -22.158 -4.678 -18.376 1.00 93.19 227 LEU A N 1
ATOM 1792 C CA . LEU A 1 227 ? -22.089 -3.608 -19.364 1.00 93.19 227 LEU A CA 1
ATOM 1793 C C . LEU A 1 227 ? -21.123 -4.011 -20.492 1.00 93.19 227 LEU A C 1
ATOM 1795 O O . LEU A 1 227 ? -19.928 -4.137 -20.234 1.00 93.19 227 LEU A O 1
ATOM 1799 N N . PRO A 1 228 ? -21.607 -4.244 -21.728 1.00 92.31 228 PRO A N 1
ATOM 1800 C CA . PRO A 1 228 ? -20.728 -4.548 -22.855 1.00 92.31 228 PRO A CA 1
ATOM 1801 C C . PRO A 1 228 ? -19.767 -3.394 -23.154 1.00 92.31 228 PRO A C 1
ATOM 1803 O O . PRO A 1 228 ? -20.154 -2.233 -23.036 1.00 92.31 228 PRO A O 1
ATOM 1806 N N . GLU A 1 229 ? -18.557 -3.701 -23.624 1.00 90.44 229 GLU A N 1
ATOM 1807 C CA . GLU A 1 229 ? -17.502 -2.690 -23.806 1.00 90.44 229 GLU A CA 1
ATOM 1808 C C . GLU A 1 229 ? -17.899 -1.540 -24.741 1.00 90.44 229 GLU A C 1
ATOM 1810 O O . GLU A 1 229 ? -17.609 -0.375 -24.486 1.00 90.44 229 GLU A O 1
ATOM 1815 N N . ASN A 1 230 ? -18.661 -1.839 -25.794 1.00 91.12 230 ASN A N 1
ATOM 1816 C CA . ASN A 1 230 ? -19.170 -0.836 -26.732 1.00 91.12 230 ASN A CA 1
ATOM 1817 C C . ASN A 1 230 ? -20.329 0.019 -26.177 1.00 91.12 230 ASN A C 1
ATOM 1819 O O . ASN A 1 230 ? -20.965 0.758 -26.935 1.00 91.12 230 ASN A O 1
ATOM 1823 N N . LYS A 1 231 ? -20.670 -0.136 -24.894 1.00 95.75 231 LYS A N 1
ATOM 1824 C CA . LYS A 1 231 ? -21.702 0.624 -24.177 1.00 95.75 231 LYS A CA 1
ATOM 1825 C C . LYS A 1 231 ? -21.140 1.452 -23.028 1.00 95.75 231 LYS A C 1
ATOM 1827 O O . LYS A 1 231 ? -21.931 2.114 -22.358 1.00 95.75 231 LYS A O 1
ATOM 1832 N N . PHE A 1 232 ? -19.826 1.439 -22.810 1.00 95.25 232 PHE A N 1
ATOM 1833 C CA . PHE A 1 232 ? -19.215 2.319 -21.825 1.00 95.25 232 PHE A CA 1
ATOM 1834 C C . PHE A 1 232 ? -19.508 3.782 -22.138 1.00 95.25 232 PHE A C 1
ATOM 1836 O O . PHE A 1 232 ? -19.497 4.219 -23.291 1.00 95.25 232 PHE A O 1
ATOM 1843 N N . ARG A 1 233 ? -19.796 4.526 -21.077 1.00 94.25 233 ARG A N 1
ATOM 1844 C CA . ARG A 1 233 ? -19.959 5.970 -21.115 1.00 94.25 233 ARG A CA 1
ATOM 1845 C C . ARG A 1 233 ? -18.584 6.628 -21.251 1.00 94.25 233 ARG A C 1
ATOM 1847 O O . ARG A 1 233 ? -17.604 6.136 -20.692 1.00 94.25 233 ARG A O 1
ATOM 1854 N N . GLU A 1 234 ? -18.523 7.756 -21.950 1.00 93.38 234 GLU A N 1
ATOM 1855 C CA . GLU A 1 234 ? -17.353 8.635 -21.896 1.00 93.38 234 GLU A CA 1
ATOM 1856 C C . GLU A 1 234 ? -17.180 9.208 -20.480 1.00 93.38 234 GLU A C 1
ATOM 1858 O O . GLU A 1 234 ? -18.157 9.482 -19.767 1.00 93.38 234 GLU A O 1
ATOM 1863 N N . LEU A 1 235 ? -15.924 9.376 -20.066 1.00 93.06 235 LEU A N 1
ATOM 1864 C CA . LEU A 1 235 ? -15.568 9.921 -18.760 1.00 93.06 235 LEU A CA 1
ATOM 1865 C C . LEU A 1 235 ? -16.157 11.328 -18.587 1.00 93.06 235 LEU A C 1
ATOM 1867 O O . LEU A 1 235 ? -16.009 12.182 -19.457 1.00 93.06 235 LEU A O 1
ATOM 1871 N N . GLY A 1 236 ? -16.860 11.566 -17.477 1.00 90.31 236 GLY A N 1
ATOM 1872 C CA . GLY A 1 236 ? -17.515 12.849 -17.196 1.00 90.31 236 GLY A CA 1
ATOM 1873 C C . GLY A 1 236 ? -18.774 13.161 -18.016 1.00 90.31 236 GLY A C 1
ATOM 1874 O O . GLY A 1 236 ? -19.429 14.168 -17.744 1.00 90.31 236 GLY A O 1
ATOM 1875 N N . ALA A 1 237 ? -19.173 12.315 -18.974 1.00 91.94 237 ALA A N 1
ATOM 1876 C CA . ALA A 1 237 ? -20.420 12.538 -19.700 1.00 91.94 237 ALA A CA 1
ATOM 1877 C C . ALA A 1 237 ? -21.641 12.420 -18.759 1.00 91.94 237 ALA A C 1
ATOM 1879 O O . ALA A 1 237 ? -21.633 11.592 -17.841 1.00 91.94 237 ALA A O 1
ATOM 1880 N N . PRO A 1 238 ? -22.716 13.205 -18.975 1.00 88.94 238 PRO A N 1
ATOM 1881 C CA . PRO A 1 238 ? -23.865 13.212 -18.077 1.00 88.94 238 PRO A CA 1
ATOM 1882 C C . PRO A 1 238 ? -24.507 11.831 -17.911 1.00 88.94 238 PRO A C 1
ATOM 1884 O O . PRO A 1 238 ? -24.817 11.147 -18.889 1.00 88.94 238 PRO A O 1
ATOM 1887 N N . LEU A 1 239 ? -24.807 11.465 -16.664 1.00 92.69 239 LEU A N 1
ATOM 1888 C CA . LEU A 1 239 ? -25.581 10.275 -16.327 1.00 92.69 239 LEU A CA 1
ATOM 1889 C C . LEU A 1 239 ? -26.703 10.623 -15.366 1.00 92.69 239 LEU A C 1
ATOM 1891 O O . LEU A 1 239 ? -26.527 11.331 -14.377 1.00 92.69 239 LEU A O 1
ATOM 1895 N N . LYS A 1 240 ? -27.885 10.087 -15.659 1.00 93.69 240 LYS A N 1
ATOM 1896 C CA . LYS A 1 240 ? -29.039 10.232 -14.785 1.00 93.69 240 LYS A CA 1
ATOM 1897 C C . LYS A 1 240 ? -28.948 9.229 -13.637 1.00 93.69 240 LYS A C 1
ATOM 1899 O O . LYS A 1 240 ? -29.232 8.049 -13.835 1.00 93.69 240 LYS A O 1
ATOM 1904 N N . LEU A 1 241 ? -28.618 9.731 -12.454 1.00 94.12 241 LEU A N 1
ATOM 1905 C CA . LEU A 1 241 ? -28.662 8.995 -11.193 1.00 94.12 241 LEU A CA 1
ATOM 1906 C C . LEU A 1 241 ? -29.988 9.256 -10.447 1.00 94.12 241 LEU A C 1
ATOM 1908 O O . LEU A 1 241 ? -30.612 10.302 -10.658 1.00 94.12 241 LEU A O 1
ATOM 1912 N N . PRO A 1 242 ? -30.457 8.323 -9.598 1.00 95.00 242 PRO A N 1
ATOM 1913 C CA . PRO A 1 242 ? -29.903 6.986 -9.366 1.00 95.00 242 PRO A CA 1
ATOM 1914 C C . PRO A 1 242 ? -30.096 6.044 -10.563 1.00 95.00 242 PRO A C 1
ATOM 1916 O O . PRO A 1 242 ? -31.092 6.136 -11.291 1.00 95.00 242 PRO A O 1
ATOM 1919 N N . LEU A 1 243 ? -29.177 5.090 -10.736 1.00 94.19 243 LEU A N 1
ATOM 1920 C CA . LEU A 1 243 ? -29.382 3.978 -11.665 1.00 94.19 243 LEU A CA 1
ATOM 1921 C C . LEU A 1 243 ? -30.551 3.088 -11.211 1.00 94.19 243 LEU A C 1
ATOM 1923 O O . LEU A 1 243 ? -31.070 3.195 -10.102 1.00 94.19 243 LEU A O 1
ATOM 1927 N N . ARG A 1 244 ? -31.015 2.184 -12.079 1.00 91.50 244 ARG A N 1
ATOM 1928 C CA . ARG A 1 244 ? -31.990 1.159 -11.669 1.00 91.50 244 ARG A CA 1
ATOM 1929 C C . ARG A 1 244 ? -31.241 -0.024 -11.071 1.00 91.50 244 ARG A C 1
ATOM 1931 O O . ARG A 1 244 ? -30.488 -0.660 -11.793 1.00 91.50 244 ARG A O 1
ATOM 1938 N N . GLY A 1 245 ? -31.493 -0.372 -9.819 1.00 87.19 245 GLY A N 1
ATOM 1939 C CA . GLY A 1 245 ? -30.783 -1.462 -9.154 1.00 87.19 245 GLY A CA 1
ATOM 1940 C C . GLY A 1 245 ? -31.225 -1.634 -7.712 1.00 87.19 245 GLY A C 1
ATOM 1941 O O . GLY A 1 245 ? -32.218 -1.036 -7.296 1.00 87.19 245 GLY A O 1
ATOM 1942 N N . THR A 1 246 ? -30.506 -2.477 -6.979 1.00 83.06 246 THR A N 1
ATOM 1943 C CA . THR A 1 246 ? -30.723 -2.727 -5.545 1.00 83.06 246 THR A CA 1
ATOM 1944 C C . THR A 1 246 ? -29.715 -2.017 -4.645 1.00 83.06 246 THR A C 1
ATOM 1946 O O . THR A 1 246 ? -30.042 -1.811 -3.480 1.00 83.06 246 THR A O 1
ATOM 1949 N N . CYS A 1 247 ? -28.580 -1.571 -5.197 1.00 84.62 247 CYS A N 1
ATOM 1950 C CA . CYS A 1 247 ? -27.552 -0.771 -4.523 1.00 84.62 247 CYS A CA 1
ATOM 1951 C C . CYS A 1 247 ? -27.510 0.651 -5.126 1.00 84.62 247 CYS A C 1
ATOM 1953 O O . CYS A 1 247 ? -26.452 1.202 -5.403 1.00 84.62 247 CYS A O 1
ATOM 1955 N N . ASN A 1 248 ? -28.680 1.217 -5.449 1.00 87.44 248 ASN A N 1
ATOM 1956 C CA . ASN A 1 248 ? -28.798 2.399 -6.304 1.00 87.44 248 ASN A CA 1
ATOM 1957 C C . ASN A 1 248 ? -29.012 3.720 -5.555 1.00 87.44 248 ASN A C 1
ATOM 1959 O O . ASN A 1 248 ? -29.313 4.725 -6.194 1.00 87.44 248 ASN A O 1
ATOM 1963 N N . ASP A 1 249 ? -28.916 3.736 -4.229 1.00 91.69 249 ASP A N 1
ATOM 1964 C 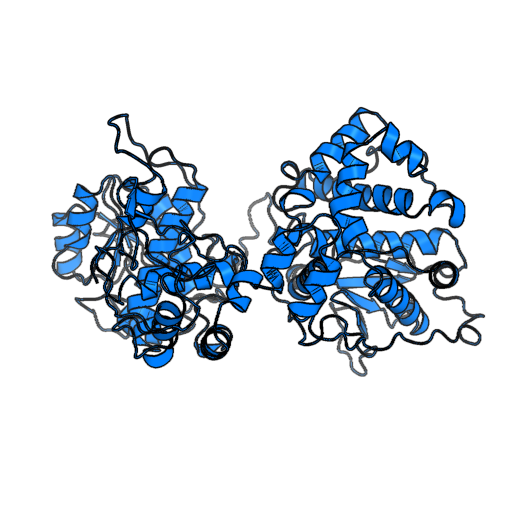CA . ASP A 1 249 ? -28.856 4.978 -3.463 1.00 91.69 249 ASP A CA 1
ATOM 1965 C C . ASP A 1 249 ? -27.407 5.397 -3.193 1.00 91.69 249 ASP A C 1
ATOM 1967 O O . ASP A 1 249 ? -26.505 4.565 -3.143 1.00 91.69 249 ASP A O 1
ATOM 1971 N N . ALA A 1 250 ? -27.178 6.703 -3.027 1.00 92.19 250 ALA A N 1
ATOM 1972 C CA . ALA A 1 250 ? -25.838 7.254 -2.807 1.00 92.19 250 ALA A CA 1
ATOM 1973 C C . ALA A 1 250 ? -25.161 6.660 -1.564 1.00 92.19 250 ALA A C 1
ATOM 1975 O O . ALA A 1 250 ? -23.951 6.455 -1.559 1.00 92.19 250 ALA A O 1
ATOM 1976 N N . GLY A 1 251 ? -25.964 6.318 -0.551 1.00 89.56 251 GLY A N 1
ATOM 1977 C CA . GLY A 1 251 ? -25.509 5.744 0.708 1.00 89.56 251 GLY A CA 1
ATOM 1978 C C . GLY A 1 251 ? -24.841 4.386 0.565 1.00 89.56 251 GLY A C 1
ATOM 1979 O O . GLY A 1 251 ? -24.146 3.974 1.487 1.00 89.56 251 GLY A O 1
ATOM 1980 N N . CYS A 1 252 ? -25.028 3.709 -0.565 1.00 89.12 252 CYS A N 1
ATOM 1981 C CA . CYS A 1 252 ? -24.261 2.523 -0.873 1.00 89.12 252 CYS A CA 1
ATOM 1982 C C . CYS A 1 252 ? -23.407 2.649 -2.129 1.00 89.12 252 CYS A C 1
ATOM 1984 O O . CYS A 1 252 ? -22.249 2.277 -2.063 1.00 89.12 252 CYS A O 1
ATOM 1986 N N . ASP A 1 253 ? -23.882 3.243 -3.225 1.00 91.81 253 ASP A N 1
ATOM 1987 C CA . ASP A 1 253 ? -23.069 3.324 -4.449 1.00 91.81 253 ASP A CA 1
ATOM 1988 C C . ASP A 1 253 ? -21.807 4.183 -4.242 1.00 91.81 253 ASP A C 1
ATOM 1990 O O . ASP A 1 253 ? -20.696 3.760 -4.554 1.00 91.81 253 ASP A O 1
ATOM 1994 N N . CYS A 1 254 ? -21.946 5.362 -3.615 1.00 95.62 254 CYS A N 1
ATOM 1995 C CA . CYS A 1 254 ? -20.786 6.199 -3.300 1.00 95.62 254 CYS A CA 1
ATOM 1996 C C . CYS A 1 254 ? -19.889 5.571 -2.229 1.00 95.62 254 CYS A C 1
ATOM 1998 O O . CYS A 1 254 ? -18.673 5.725 -2.298 1.00 95.62 254 CYS A O 1
ATOM 2000 N N . ALA A 1 255 ? -20.480 4.904 -1.230 1.00 93.56 255 ALA A N 1
ATOM 2001 C CA . ALA A 1 255 ? -19.730 4.296 -0.133 1.00 93.56 255 ALA A CA 1
ATOM 2002 C C . ALA A 1 255 ? -18.873 3.120 -0.628 1.00 93.56 255 ALA A C 1
ATOM 2004 O O . ALA A 1 255 ? -17.694 3.053 -0.294 1.00 93.56 255 ALA A O 1
ATOM 2005 N N . GLU A 1 256 ? -19.442 2.257 -1.473 1.00 92.75 256 GLU A N 1
ATOM 2006 C CA . GLU A 1 256 ? -18.753 1.136 -2.123 1.00 92.75 256 GLU A CA 1
ATOM 2007 C C . GLU A 1 256 ? -17.644 1.636 -3.053 1.00 92.75 256 GLU A C 1
ATOM 2009 O O . GLU A 1 256 ? -16.500 1.186 -2.967 1.00 92.75 256 GLU A O 1
ATOM 2014 N N . PHE A 1 257 ? -17.958 2.630 -3.894 1.00 95.69 257 PHE A N 1
ATOM 2015 C CA . PHE A 1 257 ? -16.968 3.283 -4.744 1.00 95.69 257 PHE A CA 1
ATOM 2016 C C . PHE A 1 257 ? -15.794 3.822 -3.922 1.00 95.69 257 PHE A C 1
ATOM 2018 O O . PHE A 1 257 ? -14.636 3.537 -4.236 1.00 95.69 257 PHE A O 1
ATOM 2025 N N . TYR A 1 258 ? -16.079 4.604 -2.878 1.00 96.81 258 TYR A N 1
ATOM 2026 C CA . TYR A 1 258 ? -15.038 5.243 -2.086 1.00 96.81 258 TYR A CA 1
ATOM 2027 C C . TYR A 1 258 ? -14.216 4.221 -1.305 1.00 96.81 258 TYR A C 1
ATOM 2029 O O . TYR A 1 258 ? -12.994 4.308 -1.326 1.00 96.81 258 TYR A O 1
ATOM 2037 N N . HIS A 1 259 ? -14.849 3.228 -0.676 1.00 94.31 259 HIS A N 1
ATOM 2038 C CA . HIS A 1 259 ? -14.155 2.153 0.032 1.00 94.31 259 HIS A CA 1
ATOM 2039 C C . HIS A 1 259 ? -13.132 1.459 -0.871 1.00 94.31 259 HIS A C 1
ATOM 2041 O O . HIS A 1 259 ? -11.948 1.394 -0.532 1.00 94.31 259 HIS A O 1
ATOM 2047 N N . GLN A 1 260 ? -13.556 0.993 -2.047 1.00 94.06 260 GLN A N 1
ATOM 2048 C CA . GLN A 1 260 ? -12.644 0.306 -2.957 1.00 94.06 260 GLN A CA 1
ATOM 2049 C C . GLN A 1 260 ? -11.555 1.249 -3.471 1.00 94.06 260 GLN A C 1
ATOM 2051 O O . GLN A 1 260 ? -10.384 0.873 -3.501 1.00 94.06 260 GLN A O 1
ATOM 2056 N N . THR A 1 261 ? -11.915 2.492 -3.799 1.00 96.19 261 THR A N 1
ATOM 2057 C CA . THR A 1 261 ? -10.965 3.519 -4.245 1.00 96.19 261 THR A CA 1
ATOM 2058 C C . THR A 1 261 ? -9.902 3.809 -3.197 1.00 96.19 261 THR A C 1
ATOM 2060 O O . THR A 1 261 ? -8.715 3.762 -3.504 1.00 96.19 261 THR A O 1
ATOM 2063 N N . ALA A 1 262 ? -10.310 4.041 -1.953 1.00 95.25 262 ALA A N 1
ATOM 2064 C CA . ALA A 1 262 ? -9.421 4.343 -0.845 1.00 95.25 262 ALA A CA 1
ATOM 2065 C C . ALA A 1 262 ? -8.434 3.198 -0.585 1.00 95.25 262 ALA A C 1
ATOM 2067 O O . ALA A 1 262 ? -7.239 3.444 -0.437 1.00 95.25 262 ALA A O 1
ATOM 2068 N N . LEU A 1 263 ? -8.905 1.945 -0.607 1.00 87.44 263 LEU A N 1
ATOM 2069 C CA . LEU A 1 263 ? -8.036 0.774 -0.478 1.00 87.44 263 LEU A CA 1
ATOM 2070 C C . LEU A 1 263 ? -7.038 0.661 -1.636 1.00 87.44 263 LEU A C 1
ATOM 2072 O O . LEU A 1 263 ? -5.848 0.468 -1.392 1.00 87.44 263 LEU A O 1
ATOM 2076 N N . ILE A 1 264 ? -7.495 0.824 -2.880 1.00 83.50 264 ILE A N 1
ATOM 2077 C CA . ILE A 1 264 ? -6.632 0.749 -4.067 1.00 83.50 264 ILE A CA 1
ATOM 2078 C C . ILE A 1 264 ? -5.543 1.828 -4.017 1.00 83.50 264 ILE A C 1
ATOM 2080 O O . ILE A 1 264 ? -4.381 1.530 -4.291 1.00 83.50 264 ILE A O 1
ATOM 2084 N N . LEU A 1 265 ? -5.894 3.060 -3.634 1.00 80.75 265 LEU A N 1
ATOM 2085 C CA . LEU A 1 265 ? -4.961 4.190 -3.568 1.00 80.75 265 LEU A CA 1
ATOM 2086 C C . LEU A 1 265 ? -3.828 3.987 -2.555 1.00 80.75 265 LEU A C 1
ATOM 2088 O O . LEU A 1 265 ? -2.727 4.484 -2.788 1.00 80.75 265 LEU A O 1
ATOM 2092 N N . VAL A 1 266 ? -4.063 3.234 -1.474 1.00 77.50 266 VAL A N 1
ATOM 2093 C CA . VAL A 1 266 ? -3.036 2.913 -0.463 1.00 77.50 266 VAL A CA 1
ATOM 2094 C C . VAL A 1 266 ? -2.356 1.556 -0.681 1.00 77.50 266 VAL A C 1
ATOM 2096 O O . VAL A 1 266 ? -1.592 1.106 0.174 1.00 77.50 266 VAL A O 1
ATOM 2099 N N . GLY A 1 267 ? -2.641 0.882 -1.801 1.00 73.88 267 GLY A N 1
ATOM 2100 C CA . GLY A 1 267 ? -2.069 -0.424 -2.144 1.00 73.88 267 GLY A CA 1
ATOM 2101 C C . GLY A 1 267 ? -2.698 -1.617 -1.413 1.00 73.88 267 GLY A C 1
ATOM 2102 O O . GLY A 1 267 ? -2.138 -2.711 -1.434 1.00 73.88 267 GLY A O 1
ATOM 2103 N N . ALA A 1 268 ? -3.851 -1.436 -0.765 1.00 77.06 268 ALA A N 1
ATOM 2104 C CA . ALA A 1 268 ? -4.622 -2.524 -0.175 1.00 77.06 268 ALA A CA 1
ATOM 2105 C C . ALA A 1 268 ? -5.532 -3.204 -1.211 1.00 77.06 268 ALA A C 1
ATOM 2107 O O . ALA A 1 268 ? -5.879 -2.640 -2.248 1.00 77.06 268 ALA A O 1
ATOM 2108 N N . THR A 1 269 ? -5.950 -4.437 -0.916 1.00 81.25 269 THR A N 1
ATOM 2109 C CA . THR A 1 269 ? -6.857 -5.205 -1.781 1.00 81.25 269 THR A CA 1
ATOM 2110 C C . THR A 1 269 ? -8.289 -5.187 -1.235 1.00 81.25 269 THR A C 1
ATOM 2112 O O . THR A 1 269 ? -8.514 -5.742 -0.155 1.00 81.25 269 THR A O 1
ATOM 2115 N N . PRO A 1 270 ? -9.264 -4.626 -1.974 1.00 84.19 270 PRO A N 1
ATOM 2116 C CA . PRO A 1 270 ? -10.684 -4.743 -1.649 1.00 84.19 270 PRO A CA 1
ATOM 2117 C C . PRO A 1 270 ? -11.197 -6.191 -1.582 1.00 84.19 270 PRO A C 1
ATOM 2119 O O . PRO A 1 270 ? -10.608 -7.107 -2.163 1.00 84.19 270 PRO A O 1
ATOM 2122 N N . GLY A 1 271 ? -12.331 -6.405 -0.902 1.00 74.25 271 GLY A N 1
ATOM 2123 C CA . GLY A 1 271 ? -13.013 -7.709 -0.855 1.00 74.25 271 GLY A CA 1
ATOM 2124 C C . GLY A 1 271 ? -13.500 -8.183 -2.220 1.00 74.25 271 GLY A C 1
ATOM 2125 O O . GLY A 1 271 ? -13.441 -9.372 -2.536 1.00 74.25 271 GLY A O 1
ATOM 2126 N N . TRP A 1 272 ? -13.892 -7.235 -3.058 1.00 83.88 272 TRP A N 1
ATOM 2127 C CA . TRP A 1 272 ? -14.230 -7.429 -4.455 1.00 83.88 272 TRP A CA 1
ATOM 2128 C C . TRP A 1 272 ? -13.968 -6.134 -5.209 1.00 83.88 272 TRP A C 1
ATOM 2130 O O . TRP A 1 272 ? -13.726 -5.092 -4.607 1.00 83.88 272 TRP A O 1
ATOM 2140 N N . TYR A 1 273 ? -14.030 -6.211 -6.533 1.00 85.44 273 TYR A N 1
ATOM 2141 C CA . TYR A 1 273 ? -13.819 -5.044 -7.360 1.00 85.44 273 TYR A CA 1
ATOM 2142 C C . TYR A 1 273 ? -15.014 -4.716 -8.247 1.00 85.44 273 TYR A C 1
ATOM 2144 O O . TYR A 1 273 ? -15.566 -5.607 -8.906 1.00 85.44 273 TYR A O 1
ATOM 2152 N N . GLY A 1 274 ? -15.303 -3.421 -8.385 1.00 88.19 274 GLY A N 1
ATOM 2153 C CA . GLY A 1 274 ? -16.125 -2.897 -9.472 1.00 88.19 274 GLY A CA 1
ATOM 2154 C C . GLY A 1 274 ? -15.673 -3.477 -10.825 1.00 88.19 274 GLY A C 1
ATOM 2155 O O . GLY A 1 274 ? -14.459 -3.599 -11.063 1.00 88.19 274 GLY A O 1
ATOM 2156 N N . PRO A 1 275 ? -16.593 -3.864 -11.731 1.00 88.31 275 PRO A N 1
ATOM 2157 C CA . PRO A 1 275 ? -16.222 -4.622 -12.928 1.00 88.31 275 PRO A CA 1
ATOM 2158 C C . PRO A 1 275 ? -15.241 -3.894 -13.850 1.00 88.31 275 PRO A C 1
ATOM 2160 O O . PRO A 1 275 ? -14.398 -4.539 -14.464 1.00 88.31 275 PRO A O 1
ATOM 2163 N N . THR A 1 276 ? -15.322 -2.566 -13.915 1.00 90.19 276 THR A N 1
ATOM 2164 C CA . THR A 1 276 ? -14.422 -1.699 -14.694 1.00 90.19 276 THR A CA 1
ATOM 2165 C C . THR A 1 276 ? -13.386 -0.982 -13.837 1.00 90.19 276 THR A C 1
ATOM 2167 O O . THR A 1 276 ? -12.633 -0.175 -14.369 1.00 90.19 276 THR A O 1
ATOM 2170 N N . MET A 1 277 ? -13.365 -1.234 -12.526 1.00 92.12 277 MET A N 1
ATOM 2171 C CA . MET A 1 277 ? -12.573 -0.439 -11.593 1.00 92.12 277 MET A CA 1
ATOM 2172 C C . MET A 1 277 ? -11.074 -0.645 -11.821 1.00 92.12 277 MET A C 1
ATOM 2174 O O . MET A 1 277 ? -10.641 -1.793 -11.966 1.00 92.12 277 MET A O 1
ATOM 2178 N N . PRO A 1 278 ? -10.266 0.424 -11.798 1.00 86.81 278 PRO A N 1
ATOM 2179 C CA . PRO A 1 278 ? -8.815 0.316 -11.754 1.00 86.81 278 PRO A CA 1
ATOM 2180 C C . PRO A 1 278 ? -8.340 -0.644 -10.657 1.00 86.81 278 PRO A C 1
ATOM 2182 O O . PRO A 1 278 ? -9.002 -0.801 -9.632 1.00 86.81 278 PRO A O 1
ATOM 2185 N N . ARG A 1 279 ? -7.211 -1.328 -10.872 1.00 83.81 279 ARG A N 1
ATOM 2186 C CA . ARG A 1 279 ? -6.689 -2.334 -9.923 1.00 83.81 279 ARG A CA 1
ATOM 2187 C C . ARG A 1 279 ? -5.456 -1.866 -9.158 1.00 83.81 279 ARG A C 1
ATOM 2189 O O . ARG A 1 279 ? -5.118 -2.474 -8.146 1.00 83.81 279 ARG A O 1
ATOM 2196 N N . THR A 1 280 ? -4.807 -0.799 -9.619 1.00 77.19 280 THR A N 1
ATOM 2197 C CA . THR A 1 280 ? -3.611 -0.226 -8.995 1.00 77.19 280 THR A CA 1
ATOM 2198 C C . THR A 1 280 ? -3.847 1.226 -8.592 1.00 77.19 280 THR A C 1
ATOM 2200 O O . THR A 1 280 ? -4.688 1.911 -9.178 1.00 77.19 280 THR A O 1
ATOM 2203 N N . ALA A 1 281 ? -3.089 1.714 -7.605 1.00 71.94 281 ALA A N 1
ATOM 2204 C CA . ALA A 1 281 ? -3.144 3.111 -7.174 1.00 71.94 281 ALA A CA 1
ATOM 2205 C C . ALA A 1 281 ? -2.877 4.083 -8.334 1.00 71.94 281 ALA A C 1
ATOM 2207 O O . ALA A 1 281 ? -3.533 5.114 -8.433 1.00 71.94 281 ALA A O 1
ATOM 2208 N N . VAL A 1 282 ? -1.945 3.737 -9.229 1.00 70.81 282 VAL A N 1
ATOM 2209 C CA . VAL A 1 282 ? -1.594 4.556 -10.398 1.00 70.81 282 VAL A CA 1
ATOM 2210 C C . VAL A 1 282 ? -2.772 4.656 -11.364 1.00 70.81 282 VAL A C 1
ATOM 2212 O O . VAL A 1 282 ? -3.186 5.764 -11.688 1.00 70.81 282 VAL A O 1
ATOM 2215 N N . ASP A 1 283 ? -3.354 3.519 -11.764 1.00 77.81 283 ASP A N 1
ATOM 2216 C CA . ASP A 1 283 ? -4.514 3.504 -12.667 1.00 77.81 283 ASP A CA 1
ATOM 2217 C C . ASP A 1 283 ? -5.690 4.278 -12.063 1.00 77.81 283 ASP A C 1
ATOM 2219 O O . ASP A 1 283 ? -6.385 5.021 -12.752 1.00 77.81 283 ASP A O 1
ATOM 2223 N N . MET A 1 284 ? -5.903 4.116 -10.754 1.00 83.94 284 MET A N 1
ATOM 2224 C CA . MET A 1 284 ? -6.973 4.805 -10.051 1.00 83.94 284 MET A CA 1
ATOM 2225 C C . MET A 1 284 ? -6.746 6.321 -10.047 1.00 83.94 284 MET A C 1
ATOM 2227 O O . MET A 1 284 ? -7.640 7.064 -10.438 1.00 83.94 284 MET A O 1
ATOM 2231 N N . ARG A 1 285 ? -5.540 6.796 -9.703 1.00 86.12 285 ARG A N 1
ATOM 2232 C CA . ARG A 1 285 ? -5.203 8.231 -9.746 1.00 86.12 285 ARG A CA 1
ATOM 2233 C C . ARG A 1 285 ? -5.340 8.839 -11.143 1.00 86.12 285 ARG A C 1
ATOM 2235 O O . ARG A 1 285 ? -5.736 9.990 -11.238 1.00 86.12 285 ARG A O 1
ATOM 2242 N N . ASN A 1 286 ? -5.079 8.077 -12.205 1.00 83.56 286 ASN A N 1
ATOM 2243 C CA . ASN A 1 286 ? -5.222 8.561 -13.584 1.00 83.56 286 ASN A CA 1
ATOM 2244 C C . ASN A 1 286 ? -6.679 8.736 -14.018 1.00 83.56 286 ASN A C 1
ATOM 2246 O O . ASN A 1 286 ? -6.975 9.530 -14.910 1.00 83.56 286 ASN A O 1
ATOM 2250 N N . VAL A 1 287 ? -7.592 7.982 -13.408 1.00 88.69 287 VAL A N 1
ATOM 2251 C CA . VAL A 1 287 ? -9.021 8.091 -13.698 1.00 88.69 287 VAL A CA 1
ATOM 2252 C C . VAL A 1 287 ? -9.665 9.165 -12.842 1.00 88.69 287 VAL A C 1
ATOM 2254 O O . VAL A 1 287 ? -10.593 9.800 -13.336 1.00 88.69 287 VAL A O 1
ATOM 2257 N N . LEU A 1 288 ? -9.200 9.370 -11.605 1.00 93.81 288 LEU A N 1
ATOM 2258 C CA . LEU A 1 288 ? -9.790 10.295 -10.638 1.00 93.81 288 LEU A CA 1
ATOM 2259 C C . LEU A 1 288 ? -9.574 11.777 -10.996 1.00 93.81 288 LEU A C 1
ATOM 2261 O O . LEU A 1 288 ? -8.634 12.134 -11.697 1.00 93.81 288 LEU A O 1
ATOM 2265 N N . SER A 1 289 ? -10.467 12.653 -10.532 1.00 96.25 289 SER A N 1
ATOM 2266 C CA . SER A 1 289 ? -10.322 14.104 -10.699 1.00 96.25 289 SER A CA 1
ATOM 2267 C C . SER A 1 289 ? -9.343 14.713 -9.692 1.00 96.25 289 SER A C 1
ATOM 2269 O O . SER A 1 289 ? -9.206 14.212 -8.576 1.00 96.25 289 SER A O 1
ATOM 2271 N N . ASP A 1 290 ? -8.734 15.847 -10.056 1.00 95.06 290 ASP A N 1
ATOM 2272 C CA . ASP A 1 290 ? -7.870 16.626 -9.155 1.00 95.06 290 ASP A CA 1
ATOM 2273 C C . ASP A 1 290 ?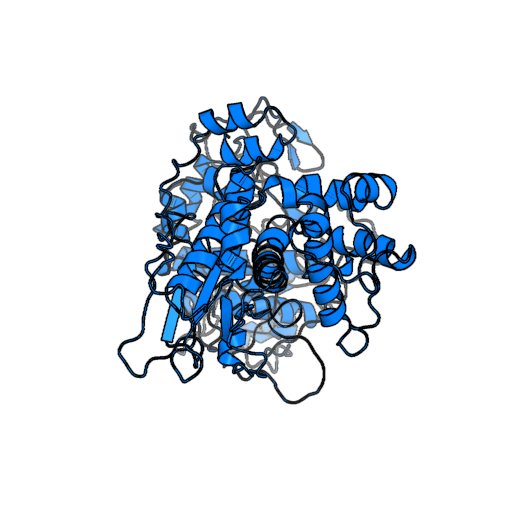 -8.593 16.984 -7.847 1.00 95.06 290 ASP A C 1
ATOM 2275 O O . ASP A 1 290 ? -8.029 16.809 -6.775 1.00 95.06 290 ASP A O 1
ATOM 2279 N N . GLU A 1 291 ? -9.873 17.378 -7.912 1.00 96.69 291 GLU A N 1
ATOM 2280 C CA . GLU A 1 291 ? -10.694 17.681 -6.725 1.00 96.69 291 GLU A CA 1
ATOM 2281 C C . GLU A 1 291 ? -10.772 16.482 -5.763 1.00 96.69 291 GLU A C 1
ATOM 2283 O O . GLU A 1 291 ? -10.660 16.640 -4.545 1.00 96.69 291 GLU A O 1
ATOM 2288 N N . PHE A 1 292 ? -10.954 15.269 -6.294 1.00 97.00 292 PHE A N 1
ATOM 2289 C CA . PHE A 1 292 ? -10.978 14.063 -5.473 1.00 97.00 292 PHE A CA 1
ATOM 2290 C C . PHE A 1 292 ? -9.603 13.747 -4.888 1.00 97.00 292 PHE A C 1
ATOM 2292 O O . PHE A 1 292 ? -9.519 13.384 -3.718 1.00 97.00 292 PHE A O 1
ATOM 2299 N N . LEU A 1 293 ? -8.535 13.865 -5.680 1.00 91.56 293 LEU A N 1
ATOM 2300 C CA . LEU A 1 293 ? -7.176 13.565 -5.226 1.00 91.56 293 LEU A CA 1
ATOM 2301 C C . LEU A 1 293 ? -6.700 14.555 -4.162 1.00 91.56 293 LEU A C 1
ATOM 2303 O O . LEU A 1 293 ? -6.168 14.126 -3.145 1.00 91.56 293 LEU A O 1
ATOM 2307 N N . GLU A 1 294 ? -6.964 15.849 -4.344 1.00 88.56 294 GLU A N 1
ATOM 2308 C CA . GLU A 1 294 ? -6.703 16.880 -3.336 1.00 88.56 294 GLU A CA 1
ATOM 2309 C C . GLU A 1 294 ? -7.461 16.584 -2.038 1.00 88.56 294 GLU A C 1
ATOM 2311 O O . GLU A 1 294 ? -6.883 16.657 -0.956 1.00 88.56 294 GLU A O 1
ATOM 2316 N N . MET A 1 295 ? -8.737 16.189 -2.134 1.00 94.56 295 MET A N 1
ATOM 2317 C CA . MET A 1 295 ? -9.523 15.779 -0.971 1.00 94.56 295 MET A CA 1
ATOM 2318 C C . MET A 1 295 ? -8.941 14.532 -0.299 1.00 94.56 295 MET A C 1
ATOM 2320 O O . MET A 1 295 ? -8.840 14.513 0.922 1.00 94.56 295 MET A O 1
ATOM 2324 N N . PHE A 1 296 ? -8.550 13.513 -1.066 1.00 88.94 296 PHE A N 1
ATOM 2325 C CA . PHE A 1 296 ? -8.034 12.250 -0.537 1.00 88.94 296 PHE A CA 1
ATOM 2326 C C . PHE A 1 296 ? -6.654 12.398 0.122 1.00 88.94 296 PHE A C 1
ATOM 2328 O O . PHE A 1 296 ? -6.393 11.778 1.153 1.00 88.94 296 PHE A O 1
ATOM 2335 N N . ASP A 1 297 ? -5.777 13.219 -0.461 1.00 81.75 297 ASP A N 1
ATOM 2336 C CA . ASP A 1 297 ? -4.410 13.439 0.019 1.00 81.75 297 ASP A CA 1
ATOM 2337 C C . ASP A 1 297 ? -4.339 14.471 1.164 1.00 81.75 297 ASP A C 1
ATOM 2339 O O . ASP A 1 297 ? -3.323 14.553 1.861 1.00 81.75 297 ASP A O 1
ATOM 2343 N N . ALA A 1 298 ? -5.410 15.236 1.400 1.00 76.88 298 ALA A N 1
ATOM 2344 C CA . ALA A 1 298 ? -5.514 16.156 2.527 1.00 76.88 298 ALA A CA 1
ATOM 2345 C C . ALA A 1 298 ? -5.549 15.400 3.867 1.00 76.88 298 ALA A C 1
ATOM 2347 O O . ALA A 1 298 ? -6.393 14.530 4.093 1.00 76.88 298 ALA A O 1
ATOM 2348 N N . VAL A 1 299 ? -4.647 15.765 4.786 1.00 67.56 299 VAL A N 1
ATOM 2349 C CA . VAL A 1 299 ? -4.458 15.089 6.085 1.00 67.56 299 VAL A CA 1
ATOM 2350 C C . VAL A 1 299 ? -5.755 15.042 6.893 1.00 67.56 299 VAL A C 1
ATOM 2352 O O . VAL A 1 299 ? -6.056 14.026 7.515 1.00 67.56 299 VAL A O 1
ATOM 2355 N N . GLU A 1 300 ? -6.542 16.115 6.849 1.00 75.62 300 GLU A N 1
ATOM 2356 C CA . GLU A 1 300 ? -7.817 16.251 7.551 1.00 75.62 300 GLU A CA 1
ATOM 2357 C C . GLU A 1 300 ? -8.924 15.314 7.046 1.00 75.62 300 GLU A C 1
ATOM 2359 O O . GLU A 1 300 ? -9.850 15.033 7.797 1.00 75.62 300 GLU A O 1
ATOM 2364 N N . ASN A 1 301 ? -8.835 14.810 5.812 1.00 73.69 301 ASN A N 1
ATOM 2365 C CA . ASN A 1 301 ? -9.825 13.906 5.210 1.00 73.69 301 ASN A CA 1
ATOM 2366 C C . ASN A 1 301 ? -9.285 12.471 5.061 1.00 73.69 301 ASN A C 1
ATOM 2368 O O . ASN A 1 301 ? -9.950 11.602 4.489 1.00 73.69 301 ASN A O 1
ATOM 2372 N N . GLN A 1 302 ? -8.065 12.216 5.542 1.00 79.50 302 GLN A N 1
ATOM 2373 C CA . GLN A 1 302 ? -7.342 10.976 5.295 1.00 79.50 302 GLN A CA 1
ATOM 2374 C C . GLN A 1 302 ? -7.826 9.845 6.216 1.00 79.50 302 GLN A C 1
ATOM 2376 O O . GLN A 1 302 ? -7.181 9.509 7.213 1.00 79.50 302 GLN A O 1
ATOM 2381 N N . GLN A 1 303 ? -8.941 9.214 5.832 1.00 88.69 303 GLN A N 1
ATOM 2382 C CA . GLN A 1 303 ? -9.497 8.027 6.496 1.00 88.69 303 GLN A CA 1
ATOM 2383 C C . GLN A 1 303 ? -8.524 6.832 6.490 1.00 88.69 303 GLN A C 1
ATOM 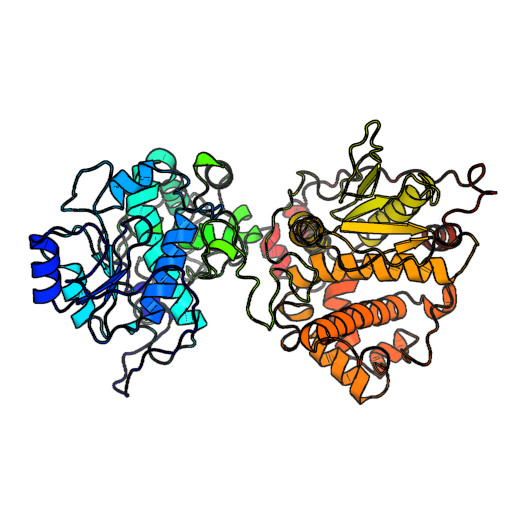2385 O O . GLN A 1 303 ? -8.510 6.027 7.422 1.00 88.69 303 GLN A O 1
ATOM 2390 N N . ILE A 1 304 ? -7.707 6.703 5.441 1.00 85.25 304 ILE A N 1
ATOM 2391 C CA . ILE A 1 304 ? -6.688 5.660 5.303 1.00 85.25 304 ILE A CA 1
ATOM 2392 C C . ILE A 1 304 ? -5.457 6.223 4.581 1.00 85.25 304 ILE A C 1
ATOM 2394 O O . ILE A 1 304 ? -5.582 6.941 3.595 1.00 85.25 304 ILE A O 1
ATOM 2398 N N . SER A 1 305 ? -4.266 5.908 5.082 1.00 77.88 305 SER A N 1
ATOM 2399 C CA . SER A 1 305 ? -2.968 6.360 4.569 1.00 77.88 305 SER A CA 1
ATOM 2400 C C . SER A 1 305 ? -2.038 5.214 4.168 1.00 77.88 305 SER A C 1
ATOM 2402 O O . SER A 1 305 ? -1.051 5.439 3.472 1.00 77.88 305 SER A O 1
ATOM 2404 N N . SER A 1 306 ? -2.321 3.982 4.604 1.00 75.88 306 SER A N 1
ATOM 2405 C CA . SER A 1 306 ? -1.498 2.816 4.278 1.00 75.88 306 SER A CA 1
ATOM 2406 C C . SER A 1 306 ? -2.306 1.521 4.259 1.00 75.88 306 SER A C 1
ATOM 2408 O O . SER A 1 306 ? -3.266 1.358 5.015 1.00 75.88 306 SER A O 1
ATOM 2410 N N . ALA A 1 307 ? -1.860 0.545 3.464 1.00 71.19 307 ALA A N 1
ATOM 2411 C CA . ALA A 1 307 ? -2.433 -0.801 3.482 1.00 71.19 307 ALA A CA 1
ATOM 2412 C C . ALA A 1 307 ? -2.339 -1.480 4.864 1.00 71.19 307 ALA A C 1
ATOM 2414 O O . ALA A 1 307 ? -3.175 -2.315 5.209 1.00 71.19 307 ALA A O 1
ATOM 2415 N N . GLY A 1 308 ? -1.354 -1.093 5.686 1.00 72.81 308 GLY A N 1
ATOM 2416 C CA . GLY A 1 308 ? -1.153 -1.629 7.034 1.00 72.81 308 GLY A CA 1
ATOM 2417 C C . GLY A 1 308 ? -2.330 -1.379 7.984 1.00 72.81 308 GLY A C 1
ATOM 2418 O O . GLY A 1 308 ? -2.580 -2.205 8.861 1.00 72.81 308 GLY A O 1
ATOM 2419 N N . GLN A 1 309 ? -3.109 -0.308 7.781 1.00 82.19 309 GLN A N 1
ATOM 2420 C CA . GLN A 1 309 ? -4.302 -0.017 8.593 1.00 82.19 309 GLN A CA 1
ATOM 2421 C C . GLN A 1 309 ? -5.400 -1.079 8.459 1.00 82.19 309 GLN A C 1
ATOM 2423 O O . GLN A 1 309 ? -6.191 -1.261 9.378 1.00 82.19 309 GLN A O 1
ATOM 2428 N N . VAL A 1 310 ? -5.434 -1.819 7.348 1.00 83.94 310 VAL A N 1
ATOM 2429 C CA . VAL A 1 310 ? -6.423 -2.883 7.112 1.00 83.94 310 VAL A CA 1
ATOM 2430 C C . VAL A 1 310 ? -5.836 -4.293 7.226 1.00 83.94 310 VAL A C 1
ATOM 2432 O O . VAL A 1 310 ? -6.457 -5.273 6.816 1.00 83.94 310 VAL A O 1
ATOM 2435 N N . SER A 1 311 ? -4.652 -4.421 7.833 1.00 81.00 311 SER A N 1
ATOM 2436 C CA . SER A 1 311 ? -4.008 -5.714 8.122 1.00 81.00 311 SER A CA 1
ATOM 2437 C C . SER A 1 311 ? -4.778 -6.541 9.162 1.00 81.00 311 SER A C 1
ATOM 2439 O O . SER A 1 311 ? -4.750 -7.775 9.137 1.00 81.00 311 SER A O 1
ATOM 2441 N N . GLY A 1 312 ? -5.507 -5.859 10.052 1.00 83.31 312 GLY A N 1
ATOM 2442 C CA . GLY A 1 312 ? -6.176 -6.443 11.211 1.00 83.31 312 GLY A CA 1
ATOM 2443 C C . GLY A 1 312 ? -5.279 -6.604 12.436 1.00 83.31 312 GLY A C 1
ATOM 2444 O O . GLY A 1 312 ? -5.623 -7.391 13.316 1.00 83.31 312 GLY A O 1
ATOM 2445 N N . VAL A 1 313 ? -4.163 -5.876 12.500 1.00 83.12 313 VAL A N 1
ATOM 2446 C CA . VAL A 1 313 ? -3.306 -5.723 13.687 1.00 83.12 313 VAL A CA 1
ATOM 2447 C C . VAL A 1 313 ? -3.594 -4.369 14.341 1.00 83.12 313 VAL A C 1
ATOM 2449 O O . VAL A 1 313 ? -3.769 -3.382 13.631 1.00 83.12 313 VAL A O 1
ATOM 2452 N N . TYR A 1 314 ? -3.690 -4.332 15.673 1.00 84.25 314 TYR A N 1
ATOM 2453 C CA . TYR A 1 314 ? -3.862 -3.101 16.451 1.00 84.25 314 TYR A CA 1
ATOM 2454 C C . TYR A 1 314 ? -3.281 -3.253 17.862 1.00 84.25 314 TYR A C 1
ATOM 2456 O O . TYR A 1 314 ? -3.730 -4.128 18.615 1.00 84.25 314 TYR A O 1
ATOM 2464 N N . SER A 1 315 ? -2.360 -2.358 18.224 1.00 77.56 315 SER A N 1
ATOM 2465 C CA . SER A 1 315 ? -1.678 -2.339 19.523 1.00 77.56 315 SER A CA 1
ATOM 2466 C C . SER A 1 315 ? -1.559 -0.897 20.040 1.00 77.56 315 SER A C 1
ATOM 2468 O O . SER A 1 315 ? -0.690 -0.169 19.572 1.00 77.56 315 SER A O 1
ATOM 2470 N N . PRO A 1 316 ? -2.426 -0.460 20.975 1.00 67.06 316 PRO A N 1
ATOM 2471 C CA . PRO A 1 316 ? -2.387 0.902 21.501 1.00 67.06 316 PRO A CA 1
ATOM 2472 C C . PRO A 1 316 ? -1.210 1.094 22.469 1.00 67.06 316 PRO A C 1
ATOM 2474 O O . PRO A 1 316 ? -1.009 0.244 23.336 1.00 67.06 316 PRO A O 1
ATOM 2477 N N . ASN A 1 317 ? -0.524 2.239 22.393 1.00 49.12 317 ASN A N 1
ATOM 2478 C CA . ASN A 1 317 ? 0.561 2.684 23.293 1.00 49.12 317 ASN A CA 1
ATOM 2479 C C . ASN A 1 317 ? 1.940 2.019 23.151 1.00 49.12 317 ASN A C 1
ATOM 2481 O O . ASN A 1 317 ? 2.700 2.064 24.113 1.00 49.12 317 ASN A O 1
ATOM 2485 N N . GLY A 1 318 ? 2.307 1.454 21.997 1.00 43.41 318 GLY A N 1
ATOM 2486 C CA . GLY A 1 318 ? 3.719 1.149 21.695 1.00 43.41 318 GLY A CA 1
ATOM 2487 C C . GLY A 1 318 ? 4.493 0.364 22.770 1.00 43.41 318 GLY A C 1
ATOM 2488 O O . GLY A 1 318 ? 5.713 0.474 22.849 1.00 43.41 318 GLY A O 1
ATOM 2489 N N . GLU A 1 319 ? 3.810 -0.420 23.607 1.00 33.34 319 GLU A N 1
ATOM 2490 C CA . GLU A 1 319 ? 4.423 -1.577 24.239 1.00 33.34 319 GLU A CA 1
ATOM 2491 C C . GLU A 1 319 ? 4.382 -2.659 23.168 1.00 33.34 319 GLU A C 1
ATOM 2493 O O . GLU A 1 319 ? 3.462 -3.479 23.102 1.00 33.34 319 GLU A O 1
ATOM 2498 N N . ASP A 1 320 ? 5.372 -2.601 22.276 1.00 36.34 320 ASP A N 1
ATOM 2499 C CA . ASP A 1 320 ? 5.857 -3.796 21.609 1.00 36.34 320 ASP A CA 1
ATOM 2500 C C . ASP A 1 320 ? 6.043 -4.822 22.722 1.00 36.34 320 ASP A C 1
ATOM 2502 O O . ASP A 1 320 ? 6.881 -4.634 23.606 1.00 36.34 320 ASP A O 1
ATOM 2506 N N . GLY A 1 321 ? 5.173 -5.834 22.746 1.00 30.56 321 GLY A N 1
ATOM 2507 C CA . GLY A 1 321 ? 5.222 -6.942 23.689 1.00 30.56 321 GLY A CA 1
ATOM 2508 C C . GLY A 1 321 ? 6.514 -7.717 23.477 1.00 30.56 321 GLY A C 1
ATOM 2509 O O . GLY A 1 321 ? 6.524 -8.768 22.843 1.00 30.56 321 GLY A O 1
ATOM 2510 N N . ASN A 1 322 ? 7.609 -7.157 23.974 1.00 36.91 322 ASN A N 1
ATOM 2511 C CA . ASN A 1 322 ? 8.945 -7.700 23.950 1.00 36.91 322 ASN A CA 1
ATOM 2512 C C . ASN A 1 322 ? 9.184 -8.456 25.254 1.00 36.91 322 ASN A C 1
ATOM 2514 O O . ASN A 1 322 ? 10.002 -8.079 26.091 1.00 36.91 322 ASN A O 1
ATOM 2518 N N . ASP A 1 323 ? 8.431 -9.536 25.418 1.00 27.77 323 ASP A N 1
ATOM 2519 C CA . ASP A 1 323 ? 8.677 -10.549 26.430 1.00 27.77 323 ASP A CA 1
ATOM 2520 C C . ASP A 1 323 ? 7.910 -11.831 26.086 1.00 27.77 323 ASP A C 1
ATOM 2522 O O . ASP A 1 323 ? 6.898 -12.194 26.687 1.00 27.77 323 ASP A O 1
ATOM 2526 N N . GLY A 1 324 ? 8.443 -12.551 25.094 1.00 26.50 324 GLY A N 1
ATOM 2527 C CA . GLY A 1 324 ? 8.041 -13.924 24.802 1.00 26.50 324 GLY A CA 1
ATOM 2528 C C . GLY A 1 324 ? 8.530 -14.458 23.459 1.00 26.50 324 GLY A C 1
ATOM 2529 O O . GLY A 1 324 ? 7.711 -14.702 22.590 1.00 26.50 324 GLY A O 1
ATOM 2530 N N . GLU A 1 325 ? 9.849 -14.621 23.311 1.00 30.17 325 GLU A N 1
ATOM 2531 C CA . GLU A 1 325 ? 10.553 -15.528 22.380 1.00 30.17 325 GLU A CA 1
ATOM 2532 C C . GLU A 1 325 ? 9.789 -16.010 21.115 1.00 30.17 325 GLU A C 1
ATOM 2534 O O . GLU A 1 325 ? 9.068 -17.007 21.161 1.00 30.17 325 GLU A O 1
ATOM 2539 N N . GLY A 1 326 ? 10.069 -15.378 19.959 1.00 27.67 326 GLY A N 1
ATOM 2540 C CA . GLY A 1 326 ? 9.948 -16.012 18.631 1.00 27.67 326 GLY A CA 1
ATOM 2541 C C . GLY A 1 326 ? 9.142 -15.279 17.542 1.00 27.67 326 GLY A C 1
ATOM 2542 O O . GLY A 1 326 ? 8.049 -15.725 17.219 1.00 27.67 326 GLY A O 1
ATOM 2543 N N . GLY A 1 327 ? 9.734 -14.236 16.936 1.00 31.19 327 GLY A N 1
ATOM 2544 C CA . GLY A 1 327 ? 9.692 -13.905 15.493 1.00 31.19 327 GLY A CA 1
ATOM 2545 C C . GLY A 1 327 ? 8.382 -13.448 14.824 1.00 31.19 327 GLY A C 1
ATOM 2546 O O . GLY A 1 327 ? 7.583 -14.282 14.419 1.00 31.19 327 GLY A O 1
ATOM 2547 N N . ASP A 1 328 ? 8.238 -12.140 14.573 1.00 37.28 328 ASP A N 1
ATOM 2548 C CA . ASP A 1 328 ? 8.317 -11.556 13.215 1.00 37.28 328 ASP A CA 1
ATOM 2549 C C . ASP A 1 328 ? 8.405 -10.021 13.337 1.00 37.28 328 ASP A C 1
ATOM 2551 O O . ASP A 1 328 ? 7.565 -9.384 13.972 1.00 37.28 328 ASP A O 1
ATOM 2555 N N . SER A 1 329 ? 9.467 -9.423 12.805 1.00 49.78 329 SER A N 1
ATOM 2556 C CA . SER A 1 329 ? 9.708 -7.976 12.873 1.00 49.78 329 SER A CA 1
ATOM 2557 C C . SER A 1 329 ? 8.756 -7.203 11.951 1.00 49.78 329 SER A C 1
ATOM 2559 O O . SER A 1 329 ? 8.404 -7.698 10.885 1.00 49.78 329 SER A O 1
ATOM 2561 N N . ASP A 1 330 ? 8.465 -5.929 12.250 1.00 66.00 330 ASP A N 1
ATOM 2562 C CA . ASP A 1 330 ? 7.783 -4.964 11.348 1.00 66.00 330 ASP A CA 1
ATOM 2563 C C . ASP A 1 330 ? 8.515 -4.721 9.999 1.00 66.00 330 ASP A C 1
ATOM 2565 O O . ASP A 1 330 ? 8.112 -3.904 9.157 1.00 66.00 330 ASP A O 1
ATOM 2569 N N . LEU A 1 331 ? 9.609 -5.451 9.783 1.00 76.56 331 LEU A N 1
ATOM 2570 C CA . LEU A 1 331 ? 10.485 -5.409 8.637 1.00 76.56 331 LEU A CA 1
ATOM 2571 C C . LEU A 1 331 ? 10.383 -6.713 7.835 1.00 76.56 331 LEU A C 1
ATOM 2573 O O . LEU A 1 331 ? 10.688 -7.794 8.336 1.00 76.56 331 LEU A O 1
ATOM 2577 N N . ILE A 1 332 ? 10.035 -6.610 6.551 1.00 84.44 332 ILE A N 1
ATOM 2578 C CA . ILE A 1 332 ? 10.067 -7.741 5.618 1.00 84.44 332 ILE A CA 1
ATOM 2579 C C . ILE A 1 332 ? 11.514 -8.230 5.511 1.00 84.44 332 ILE A C 1
ATOM 2581 O O . ILE A 1 332 ? 12.436 -7.447 5.246 1.00 84.44 332 ILE A O 1
ATOM 2585 N N . GLY A 1 333 ? 11.709 -9.526 5.757 1.00 79.25 333 GLY A N 1
ATOM 2586 C CA . GLY A 1 333 ? 13.021 -10.164 5.750 1.00 79.25 333 GLY A CA 1
ATOM 2587 C C . GLY A 1 333 ? 14.003 -9.583 6.771 1.00 79.25 333 GLY A C 1
ATOM 2588 O O . GLY A 1 333 ? 15.203 -9.760 6.584 1.00 79.25 333 GLY A O 1
ATOM 2589 N N . GLY A 1 334 ? 13.532 -8.865 7.798 1.00 82.12 334 GLY A N 1
ATOM 2590 C CA . GLY A 1 334 ? 14.357 -8.309 8.876 1.00 82.12 334 GLY A CA 1
ATOM 2591 C C . GLY A 1 334 ? 14.990 -6.938 8.609 1.00 82.12 334 GLY A C 1
ATOM 2592 O O . GLY A 1 334 ? 15.749 -6.463 9.446 1.00 82.12 334 GLY A O 1
ATOM 2593 N N . CYS A 1 335 ? 14.722 -6.283 7.469 1.00 87.25 335 CYS A N 1
ATOM 2594 C CA . CYS A 1 335 ? 15.321 -4.965 7.180 1.00 87.25 335 CYS A CA 1
ATOM 2595 C C . CYS A 1 335 ? 14.499 -4.002 6.302 1.00 87.25 335 CYS A C 1
ATOM 2597 O O . CYS A 1 335 ? 14.878 -2.838 6.171 1.00 87.25 335 CYS A O 1
ATOM 2599 N N . ILE A 1 336 ? 13.417 -4.457 5.658 1.00 91.12 336 ILE A N 1
ATOM 2600 C CA . ILE A 1 336 ? 12.639 -3.645 4.708 1.00 91.12 336 ILE A CA 1
ATOM 2601 C C . ILE A 1 336 ? 11.357 -3.169 5.376 1.00 91.12 336 ILE A C 1
ATOM 2603 O O . ILE A 1 336 ? 10.568 -3.986 5.835 1.00 91.12 336 ILE A O 1
ATOM 2607 N N . LEU A 1 337 ? 11.069 -1.871 5.340 1.00 85.31 337 LEU A N 1
ATOM 2608 C CA . LEU A 1 337 ? 9.825 -1.352 5.906 1.00 85.31 337 LEU A CA 1
ATOM 2609 C C . LEU A 1 337 ? 8.597 -1.971 5.230 1.00 85.31 337 LEU A C 1
ATOM 2611 O O . LEU A 1 337 ? 8.386 -1.850 4.017 1.00 85.31 337 LEU A O 1
ATOM 2615 N N . ARG A 1 338 ? 7.729 -2.583 6.034 1.00 80.50 338 ARG A N 1
ATOM 2616 C CA . ARG A 1 338 ? 6.427 -3.073 5.574 1.00 80.50 338 ARG A CA 1
ATOM 2617 C C . ARG A 1 338 ? 5.483 -1.915 5.236 1.00 80.50 338 ARG A C 1
ATOM 2619 O O . ARG A 1 338 ? 4.764 -1.963 4.237 1.00 80.50 338 ARG A O 1
ATOM 2626 N N . THR A 1 339 ? 5.556 -0.830 6.001 1.00 77.50 339 THR A N 1
ATOM 2627 C CA . THR A 1 339 ? 4.832 0.431 5.774 1.00 77.50 339 THR A CA 1
ATOM 2628 C C . THR A 1 339 ? 5.465 1.268 4.649 1.00 77.50 339 THR A C 1
ATOM 2630 O O . THR A 1 339 ? 6.484 0.892 4.067 1.00 77.50 339 THR A O 1
ATOM 2633 N N . THR A 1 340 ? 4.839 2.391 4.280 1.00 83.88 340 THR A N 1
ATOM 2634 C CA . THR A 1 340 ? 5.336 3.331 3.253 1.00 83.88 340 THR A CA 1
ATOM 2635 C C . THR A 1 340 ? 5.471 4.756 3.810 1.00 83.88 340 THR A C 1
ATOM 2637 O O . THR A 1 340 ? 4.762 5.656 3.364 1.00 83.88 340 THR A O 1
ATOM 2640 N N . PRO A 1 341 ? 6.326 4.987 4.823 1.00 70.00 341 PRO A N 1
ATOM 2641 C CA . PRO A 1 341 ? 6.386 6.264 5.538 1.00 70.00 341 PRO A CA 1
ATOM 2642 C C . PRO A 1 341 ? 7.230 7.332 4.820 1.00 70.00 341 PRO A C 1
ATOM 2644 O O . PRO A 1 341 ? 7.493 8.403 5.377 1.00 70.00 341 PRO A O 1
ATOM 2647 N N . GLY A 1 342 ? 7.779 7.019 3.647 1.00 70.50 342 GLY A N 1
ATOM 2648 C CA . GLY A 1 342 ? 8.573 7.942 2.849 1.00 70.50 342 GLY A CA 1
ATOM 2649 C C . GLY A 1 342 ? 7.723 8.876 1.993 1.00 70.50 342 GLY A C 1
ATOM 2650 O O . GLY A 1 342 ? 6.637 8.519 1.547 1.00 70.50 342 GLY A O 1
ATOM 2651 N N . ASN A 1 343 ? 8.245 10.074 1.738 1.00 78.75 343 ASN A N 1
ATOM 2652 C CA . ASN A 1 343 ? 7.591 11.066 0.891 1.00 78.75 343 ASN A CA 1
ATOM 2653 C C . ASN A 1 343 ? 8.117 10.962 -0.539 1.00 78.75 343 ASN A C 1
ATOM 2655 O O . ASN A 1 343 ? 9.327 10.893 -0.759 1.00 78.75 343 ASN A O 1
ATOM 2659 N N . VAL A 1 344 ? 7.205 11.003 -1.506 1.00 80.81 344 VAL A N 1
ATOM 2660 C CA . VAL A 1 344 ? 7.537 10.979 -2.931 1.00 80.81 344 VAL A CA 1
ATOM 2661 C C . VAL A 1 344 ? 7.602 12.423 -3.442 1.00 80.81 344 VAL A C 1
ATOM 2663 O O . VAL A 1 344 ? 6.596 13.130 -3.366 1.00 80.81 344 VAL A O 1
ATOM 2666 N N . PRO A 1 345 ? 8.752 12.903 -3.946 1.00 80.69 345 PRO A N 1
ATOM 2667 C CA . PRO A 1 345 ? 8.847 14.248 -4.501 1.00 80.69 345 PRO A CA 1
ATOM 2668 C C . PRO A 1 345 ? 8.090 14.356 -5.830 1.00 80.69 345 PRO A C 1
ATOM 2670 O O . PRO A 1 345 ? 7.990 13.389 -6.583 1.00 80.69 345 PRO A O 1
ATOM 2673 N N . ALA A 1 346 ? 7.635 15.568 -6.166 1.00 72.81 346 ALA A N 1
ATOM 2674 C CA . ALA A 1 346 ? 6.983 15.845 -7.451 1.00 72.81 346 ALA A CA 1
ATOM 2675 C C . ALA A 1 346 ? 7.866 15.453 -8.655 1.00 72.81 346 ALA A C 1
ATOM 2677 O O . ALA A 1 346 ? 7.369 14.937 -9.655 1.00 72.81 346 ALA A O 1
ATOM 2678 N N . ASN A 1 347 ? 9.186 15.650 -8.539 1.00 82.31 347 ASN A N 1
ATOM 2679 C CA . ASN A 1 347 ? 10.161 15.111 -9.482 1.00 82.31 347 ASN A CA 1
ATOM 2680 C C . ASN A 1 347 ? 10.858 13.872 -8.897 1.00 82.31 347 ASN A C 1
ATOM 2682 O O . ASN A 1 347 ? 11.727 13.993 -8.034 1.00 82.31 347 ASN A O 1
ATOM 2686 N N . LEU A 1 348 ? 10.517 12.688 -9.411 1.00 86.00 348 LEU A N 1
ATOM 2687 C CA . LEU A 1 348 ? 11.119 11.410 -9.006 1.00 86.00 348 LEU A CA 1
ATOM 2688 C C . LEU A 1 348 ? 12.622 11.325 -9.310 1.00 86.00 348 LEU A C 1
ATOM 2690 O O . LEU A 1 348 ? 13.359 10.659 -8.590 1.00 86.00 348 LEU A O 1
ATOM 2694 N N . TYR A 1 349 ? 13.086 12.014 -10.352 1.00 91.19 349 TYR A N 1
ATOM 2695 C CA . TYR A 1 349 ? 14.477 11.979 -10.806 1.00 91.19 349 TYR A CA 1
ATOM 2696 C C . TYR A 1 349 ? 15.299 13.107 -10.174 1.00 91.19 349 TYR A C 1
ATOM 2698 O O . TYR A 1 349 ? 16.086 13.795 -10.826 1.00 91.19 349 TYR A O 1
ATOM 2706 N N . THR A 1 350 ? 15.095 13.318 -8.873 1.00 90.50 350 THR A N 1
ATOM 2707 C CA . THR A 1 350 ? 15.803 14.354 -8.120 1.00 90.50 350 THR A CA 1
ATOM 2708 C C . THR A 1 350 ? 17.163 13.856 -7.641 1.00 90.50 350 THR A C 1
ATOM 2710 O O . THR A 1 350 ? 17.283 12.774 -7.059 1.00 90.50 350 THR A O 1
ATOM 2713 N N . VAL A 1 351 ? 18.182 14.694 -7.845 1.00 94.06 351 VAL A N 1
ATOM 2714 C CA . VAL A 1 351 ? 19.500 14.584 -7.213 1.00 94.06 351 VAL A CA 1
ATOM 2715 C C . VAL A 1 351 ? 19.587 15.692 -6.171 1.00 94.06 351 VAL A C 1
ATOM 2717 O O . VAL A 1 351 ? 19.798 16.859 -6.505 1.00 94.06 351 VAL A O 1
ATOM 2720 N N . GLU A 1 352 ? 19.392 15.354 -4.899 1.00 92.69 352 GLU A N 1
ATOM 2721 C CA . GLU A 1 352 ? 19.465 16.355 -3.839 1.00 92.69 352 GLU A CA 1
ATOM 2722 C C . GLU A 1 352 ? 20.900 16.856 -3.641 1.00 92.69 352 GLU A C 1
ATOM 2724 O O . GLU A 1 352 ? 21.886 16.130 -3.811 1.00 92.69 352 GLU A O 1
ATOM 2729 N N . THR A 1 353 ? 21.027 18.111 -3.213 1.00 89.75 353 THR A N 1
ATOM 2730 C CA . THR A 1 353 ? 22.309 18.655 -2.764 1.00 89.75 353 THR A CA 1
ATOM 2731 C C . THR A 1 353 ? 22.809 17.864 -1.558 1.00 89.75 353 THR A C 1
ATOM 2733 O O . THR A 1 353 ? 22.054 17.616 -0.618 1.00 89.75 353 THR A O 1
ATOM 2736 N N . LEU A 1 354 ? 24.099 17.512 -1.551 1.00 89.81 354 LEU A N 1
ATOM 2737 C CA . LEU A 1 354 ? 24.743 16.873 -0.404 1.00 89.81 354 LEU A CA 1
ATOM 2738 C C . LEU A 1 354 ? 24.550 17.726 0.857 1.00 89.81 354 LEU A C 1
ATOM 2740 O O . LEU A 1 354 ? 25.110 18.818 0.976 1.00 89.81 354 LEU A O 1
ATOM 2744 N N . GLN A 1 355 ? 23.803 17.194 1.816 1.00 89.06 355 GLN A N 1
ATOM 2745 C CA . GLN A 1 355 ? 23.564 17.847 3.094 1.00 89.06 355 GLN A CA 1
ATOM 2746 C C . GLN A 1 355 ? 24.686 17.474 4.060 1.00 89.06 355 GLN A C 1
ATOM 2748 O O . GLN A 1 355 ? 25.040 16.301 4.193 1.00 89.06 355 GLN A O 1
ATOM 2753 N N . VAL A 1 356 ? 25.252 18.475 4.736 1.00 86.12 356 VAL A N 1
ATOM 2754 C CA . VAL A 1 356 ? 26.287 18.298 5.760 1.00 86.12 356 VAL A CA 1
ATOM 2755 C C . VAL A 1 356 ? 25.813 18.978 7.039 1.00 86.12 356 VAL A C 1
ATOM 2757 O O . VAL A 1 356 ? 25.702 20.201 7.079 1.00 86.12 356 VAL A O 1
ATOM 2760 N N . SER A 1 357 ? 25.543 18.190 8.078 1.00 79.00 357 SER A N 1
ATOM 2761 C CA . SER A 1 357 ? 25.124 18.697 9.386 1.00 79.00 357 SER A CA 1
ATOM 2762 C C . SER A 1 357 ? 26.233 19.554 10.006 1.00 79.00 357 SER A C 1
ATOM 2764 O O . SER A 1 357 ? 27.370 19.098 10.183 1.00 79.00 357 SER A O 1
ATOM 2766 N N . SER A 1 358 ? 25.902 20.811 10.312 1.00 65.94 358 SER A N 1
ATOM 2767 C CA . SER A 1 358 ? 26.783 21.797 10.951 1.00 65.94 358 SER A CA 1
ATOM 2768 C C . SER A 1 358 ? 26.660 21.820 12.483 1.00 65.94 358 SER A C 1
ATOM 2770 O O . SER A 1 358 ? 27.448 22.501 13.138 1.00 65.94 358 SER A O 1
ATOM 2772 N N . THR A 1 359 ? 25.715 21.063 13.053 1.00 65.81 359 THR A N 1
ATOM 2773 C CA . THR A 1 359 ? 25.412 20.962 14.493 1.00 65.81 359 THR A CA 1
ATOM 2774 C C . THR A 1 359 ? 25.833 19.592 15.054 1.00 65.81 359 THR A C 1
ATOM 2776 O O . THR A 1 359 ? 26.510 18.800 14.385 1.00 65.81 359 THR A O 1
ATOM 2779 N N . ASP A 1 360 ? 25.457 19.287 16.300 1.00 63.91 360 ASP A N 1
ATOM 2780 C CA . ASP A 1 360 ? 25.557 17.935 16.871 1.00 63.91 360 ASP A CA 1
ATOM 2781 C C . ASP A 1 360 ? 24.502 16.956 16.327 1.00 63.91 360 ASP A C 1
ATOM 2783 O O . ASP A 1 360 ? 24.569 15.769 16.641 1.00 63.91 360 ASP A O 1
ATOM 2787 N N . GLU A 1 361 ? 23.583 17.413 15.470 1.00 68.94 361 GLU A N 1
ATOM 2788 C CA . GLU A 1 361 ? 22.562 16.582 14.832 1.00 68.94 361 GLU A CA 1
ATOM 2789 C C . GLU A 1 361 ? 23.197 15.508 13.939 1.00 68.94 361 GLU A C 1
ATOM 2791 O O . GLU A 1 361 ? 24.114 15.783 13.150 1.00 68.94 361 GLU A O 1
ATOM 2796 N N . ARG A 1 362 ? 22.705 14.272 14.071 1.00 74.25 362 ARG A N 1
ATOM 2797 C CA . ARG A 1 362 ? 23.185 13.107 13.327 1.00 74.25 362 ARG A CA 1
ATOM 2798 C C . ARG A 1 362 ? 22.030 12.405 12.631 1.00 74.25 362 ARG A C 1
ATOM 2800 O O . ARG A 1 362 ? 21.033 12.065 13.256 1.00 74.25 362 ARG A O 1
ATOM 2807 N N . TYR A 1 363 ? 22.205 12.127 11.348 1.00 78.62 363 TYR A N 1
ATOM 2808 C CA . TYR A 1 363 ? 21.324 11.254 10.589 1.00 78.62 363 TYR A CA 1
ATOM 2809 C C . TYR A 1 363 ? 21.558 9.799 10.996 1.00 78.62 363 TYR A C 1
ATOM 2811 O O . TYR A 1 363 ? 22.708 9.377 11.143 1.00 78.62 363 TYR A O 1
ATOM 2819 N N . LEU A 1 364 ? 20.472 9.042 11.171 1.00 74.81 364 LEU A N 1
ATOM 2820 C CA . LEU A 1 364 ? 20.506 7.655 11.655 1.00 74.81 364 LEU A CA 1
ATOM 2821 C C . LEU A 1 364 ? 21.353 7.505 12.939 1.00 74.81 364 LEU A C 1
ATOM 2823 O O . LEU A 1 364 ? 22.139 6.570 13.077 1.00 74.81 364 LEU A O 1
ATOM 2827 N N . GLY A 1 365 ? 21.319 8.514 13.818 1.00 73.31 365 GLY A N 1
ATOM 2828 C CA . GLY A 1 365 ? 22.091 8.565 15.068 1.00 73.31 365 GLY A CA 1
ATOM 2829 C C . GLY A 1 365 ? 23.618 8.692 14.920 1.00 73.31 365 GLY A C 1
ATOM 2830 O O . GLY A 1 365 ? 24.299 9.043 15.884 1.00 73.31 365 GLY A O 1
ATOM 2831 N N . THR A 1 366 ? 24.185 8.484 13.724 1.00 75.31 366 THR A N 1
ATOM 2832 C CA . THR A 1 366 ? 25.641 8.320 13.536 1.00 75.31 366 THR A CA 1
ATOM 2833 C C . THR A 1 366 ? 26.247 9.205 12.443 1.00 75.31 366 THR A C 1
ATOM 2835 O O . THR A 1 366 ? 27.382 9.670 12.594 1.00 75.31 366 THR A O 1
ATOM 2838 N N . PHE A 1 367 ? 25.529 9.489 11.356 1.00 81.12 367 PHE A N 1
ATOM 2839 C CA . PHE A 1 367 ? 26.078 10.165 10.176 1.00 81.12 367 PHE A CA 1
ATOM 2840 C C . PHE A 1 367 ? 25.876 11.676 10.215 1.00 81.12 367 PHE A C 1
ATOM 2842 O O . PHE A 1 367 ? 24.891 12.173 10.742 1.00 81.12 367 PHE A O 1
ATOM 2849 N N . LYS A 1 368 ? 26.783 12.431 9.589 1.00 82.50 368 LYS A N 1
ATOM 2850 C CA . LYS A 1 368 ? 26.614 13.889 9.413 1.00 82.50 368 LYS A CA 1
ATOM 2851 C C . LYS A 1 368 ? 26.439 14.311 7.964 1.00 82.50 368 LYS A C 1
ATOM 2853 O O . LYS A 1 368 ? 26.311 15.501 7.696 1.00 82.50 368 LYS A O 1
ATOM 2858 N N . LYS A 1 369 ? 26.467 13.366 7.028 1.00 87.12 369 LYS A N 1
ATOM 2859 C CA . LYS A 1 369 ? 26.227 13.632 5.613 1.00 87.12 369 LYS A CA 1
ATOM 2860 C C . LYS A 1 369 ? 25.100 12.757 5.111 1.00 87.12 369 LYS A C 1
ATOM 2862 O O . LYS A 1 369 ? 25.095 11.570 5.437 1.00 87.12 369 LYS A O 1
ATOM 2867 N N . LYS A 1 370 ? 24.213 13.327 4.301 1.00 91.69 370 LYS A N 1
ATOM 2868 C CA . LYS A 1 370 ? 23.216 12.568 3.547 1.00 91.69 370 LYS A CA 1
ATOM 2869 C C . LYS A 1 370 ? 22.991 13.162 2.163 1.00 91.69 370 LYS A C 1
ATOM 2871 O O . LYS A 1 370 ? 23.136 14.372 1.980 1.00 91.69 370 LYS A O 1
ATOM 2876 N N . GLN A 1 371 ? 22.628 12.314 1.214 1.00 94.19 371 GLN A N 1
ATOM 2877 C CA . GLN A 1 371 ? 22.208 12.728 -0.119 1.00 94.19 371 GLN A CA 1
ATOM 2878 C C . GLN A 1 371 ? 21.195 11.732 -0.672 1.00 94.19 371 GLN A C 1
ATOM 2880 O O . GLN A 1 371 ? 21.479 10.536 -0.705 1.00 94.19 371 GLN A O 1
ATOM 2885 N N . THR A 1 372 ? 20.052 12.232 -1.132 1.00 95.81 372 THR A N 1
ATOM 2886 C CA . THR A 1 372 ? 19.039 11.427 -1.818 1.00 95.81 372 THR A CA 1
ATOM 2887 C C . THR A 1 372 ? 19.226 11.528 -3.326 1.00 95.81 372 THR A C 1
ATOM 2889 O O . THR A 1 372 ? 19.326 12.630 -3.867 1.00 95.81 372 THR A O 1
ATOM 2892 N N . VAL A 1 373 ? 19.263 10.383 -4.004 1.00 96.88 373 VAL A N 1
ATOM 2893 C CA . VAL A 1 373 ? 19.345 10.280 -5.465 1.00 96.88 373 VAL A CA 1
ATOM 2894 C C . VAL A 1 373 ? 18.329 9.240 -5.919 1.00 96.88 373 VAL A C 1
ATOM 2896 O O . VAL A 1 373 ? 18.446 8.073 -5.552 1.00 96.88 373 VAL A O 1
ATOM 2899 N N . PHE A 1 374 ? 17.320 9.673 -6.676 1.00 95.12 374 PHE A N 1
ATOM 2900 C CA . PHE A 1 374 ? 16.267 8.821 -7.255 1.00 95.12 374 PHE A CA 1
ATOM 2901 C C . PHE A 1 374 ? 15.672 7.826 -6.235 1.00 95.12 374 PHE A C 1
ATOM 2903 O O . PHE A 1 374 ? 15.565 6.630 -6.491 1.00 95.12 374 PHE A O 1
ATOM 2910 N N . GLY A 1 375 ? 15.331 8.316 -5.040 1.00 94.38 375 GLY A N 1
ATOM 2911 C CA . GLY A 1 375 ? 14.699 7.527 -3.973 1.00 94.38 375 GLY A CA 1
ATOM 2912 C C . GLY A 1 375 ? 15.654 6.804 -3.024 1.00 94.38 375 GLY A C 1
ATOM 2913 O O . GLY A 1 375 ? 15.226 6.400 -1.947 1.00 94.38 375 GLY A O 1
ATOM 2914 N N . ILE A 1 376 ? 16.945 6.697 -3.355 1.00 97.69 376 ILE A N 1
ATOM 2915 C CA . ILE A 1 376 ? 17.959 6.099 -2.476 1.00 97.69 376 ILE A CA 1
ATOM 2916 C C . ILE A 1 376 ? 18.665 7.203 -1.694 1.00 97.69 376 ILE A C 1
ATOM 2918 O O . ILE A 1 376 ? 19.307 8.080 -2.274 1.00 97.69 376 ILE A O 1
ATOM 2922 N N . THR A 1 377 ? 18.601 7.140 -0.366 1.00 96.81 377 THR A N 1
ATOM 2923 C CA . THR A 1 377 ? 19.315 8.070 0.513 1.00 96.81 377 THR A CA 1
ATOM 2924 C C . THR A 1 377 ? 20.628 7.453 0.965 1.00 96.81 377 THR A C 1
ATOM 2926 O O . THR A 1 377 ? 20.642 6.490 1.723 1.00 96.81 377 THR A O 1
ATOM 2929 N N . SER A 1 378 ? 21.745 8.013 0.506 1.00 94.50 378 SER A N 1
ATOM 2930 C CA . SER A 1 378 ? 23.082 7.612 0.947 1.00 94.50 378 SER A CA 1
ATOM 2931 C C . SER A 1 378 ? 23.501 8.408 2.186 1.00 94.50 378 SER A C 1
ATOM 2933 O O . SER A 1 378 ? 23.299 9.623 2.229 1.00 94.50 378 SER A O 1
ATOM 2935 N N . TYR A 1 379 ? 24.147 7.767 3.159 1.00 90.38 379 TYR A N 1
ATOM 2936 C CA . TYR A 1 379 ? 24.637 8.389 4.394 1.00 90.38 379 TYR A CA 1
ATOM 2937 C C . TYR A 1 379 ? 26.147 8.209 4.555 1.00 90.38 379 TYR A C 1
ATOM 2939 O O . TYR A 1 379 ? 26.708 7.189 4.171 1.00 90.38 379 TYR A O 1
ATOM 2947 N N . GLY A 1 380 ? 26.835 9.204 5.124 1.00 84.62 380 GLY A N 1
ATOM 2948 C CA . GLY A 1 380 ? 28.298 9.202 5.226 1.00 84.62 380 GLY A CA 1
ATOM 2949 C C . GLY A 1 380 ? 28.831 9.713 6.563 1.00 84.62 380 GLY A C 1
ATOM 2950 O O . GLY A 1 380 ? 28.348 10.708 7.116 1.00 84.62 380 GLY A O 1
ATOM 2951 N N . SER A 1 381 ? 29.860 9.033 7.080 1.00 71.12 381 SER A N 1
ATOM 2952 C CA . SER A 1 381 ? 30.485 9.341 8.374 1.00 71.12 381 SER A CA 1
ATOM 2953 C C . SER A 1 381 ? 31.354 10.607 8.327 1.00 71.12 381 SER A C 1
ATOM 2955 O O . SER A 1 381 ? 32.011 10.909 7.324 1.00 71.12 381 SER A O 1
ATOM 2957 N N . SER A 1 382 ? 31.378 11.359 9.436 1.00 57.34 382 SER A N 1
ATOM 2958 C CA . SER A 1 382 ? 32.199 12.571 9.610 1.00 57.34 382 SER A CA 1
ATOM 2959 C C . SER A 1 382 ? 33.424 12.416 10.508 1.00 57.34 382 SER A C 1
ATOM 2961 O O . SER A 1 382 ? 34.268 13.313 10.509 1.00 57.34 382 SER A O 1
ATOM 2963 N N . ASN A 1 383 ? 33.536 11.329 11.279 1.00 53.97 383 ASN A N 1
ATOM 2964 C CA . ASN A 1 383 ? 34.656 11.136 12.211 1.00 53.97 383 ASN A CA 1
ATOM 2965 C C . ASN A 1 383 ? 35.885 10.557 11.476 1.00 53.97 383 ASN A C 1
ATOM 2967 O O . ASN A 1 383 ? 36.010 10.738 10.266 1.00 53.97 383 ASN A O 1
ATOM 2971 N N . ASN A 1 384 ? 36.832 9.899 12.162 1.00 45.69 384 ASN A N 1
ATOM 2972 C CA . ASN A 1 384 ? 38.120 9.408 11.612 1.00 45.69 384 ASN A CA 1
ATOM 2973 C C . ASN A 1 384 ? 38.021 8.541 10.317 1.00 45.69 384 ASN A C 1
ATOM 2975 O O . ASN A 1 384 ? 39.034 8.236 9.683 1.00 45.69 384 ASN A O 1
ATOM 2979 N N . GLN A 1 385 ? 36.804 8.216 9.872 1.00 54.19 385 GLN A N 1
ATOM 2980 C CA . GLN A 1 385 ? 36.393 7.550 8.635 1.00 54.19 385 GLN A CA 1
ATOM 2981 C C . GLN A 1 385 ? 35.663 8.510 7.665 1.00 54.19 385 GLN A C 1
ATOM 2983 O O . GLN A 1 385 ? 34.505 8.311 7.321 1.00 54.19 385 GLN A O 1
ATOM 2988 N N . LYS A 1 386 ? 36.314 9.595 7.231 1.00 67.69 386 LYS A N 1
ATOM 2989 C CA . LYS A 1 386 ? 35.687 10.603 6.353 1.00 67.69 386 LYS A CA 1
ATOM 2990 C C . LYS A 1 386 ? 35.269 10.019 4.994 1.00 67.69 386 LYS A C 1
ATOM 2992 O O . LYS A 1 386 ? 36.137 9.894 4.124 1.00 67.69 386 LYS A O 1
ATOM 2997 N N . THR A 1 387 ? 33.973 9.765 4.800 1.00 72.31 387 THR A N 1
ATOM 2998 C CA . THR A 1 387 ? 33.368 9.634 3.465 1.00 72.31 387 THR A CA 1
ATOM 2999 C C . THR A 1 387 ? 33.460 10.992 2.769 1.00 72.31 387 THR A C 1
ATOM 3001 O O . THR A 1 387 ? 33.050 12.026 3.318 1.00 72.31 387 THR A O 1
ATOM 3004 N N . LEU A 1 388 ? 34.082 11.036 1.595 1.00 76.69 388 LEU A N 1
ATOM 3005 C CA . LEU A 1 388 ? 34.371 12.268 0.866 1.00 76.69 388 LEU A CA 1
ATOM 3006 C C . LEU A 1 388 ? 33.170 12.701 0.022 1.00 76.69 388 LEU A C 1
ATOM 3008 O O . LEU A 1 388 ? 32.339 11.891 -0.365 1.00 76.69 388 LEU A O 1
ATOM 3012 N N . GLN A 1 389 ? 33.096 13.989 -0.319 1.00 83.31 389 GLN A N 1
ATOM 3013 C CA . GLN A 1 389 ? 32.092 14.480 -1.275 1.00 83.31 389 GLN A CA 1
ATOM 3014 C C . GLN A 1 389 ? 32.233 13.807 -2.650 1.00 83.31 389 GLN A C 1
ATOM 3016 O O . GLN A 1 389 ? 31.237 13.568 -3.322 1.00 83.31 389 GLN A O 1
ATOM 3021 N N . SER A 1 390 ? 33.460 13.448 -3.043 1.00 80.44 390 SER A N 1
ATOM 3022 C CA . SER A 1 390 ? 33.708 12.665 -4.254 1.00 80.44 390 SER A CA 1
ATOM 3023 C C . SER A 1 390 ? 33.061 11.284 -4.201 1.00 80.44 390 SER A C 1
ATOM 3025 O O . SER A 1 390 ? 32.667 10.777 -5.238 1.00 80.44 390 SER A O 1
ATOM 3027 N N . ASP A 1 391 ? 32.941 10.682 -3.017 1.00 85.56 391 ASP A N 1
ATOM 3028 C CA . ASP A 1 391 ? 32.366 9.346 -2.866 1.00 85.56 391 ASP A CA 1
ATOM 3029 C C . ASP A 1 391 ? 30.853 9.397 -3.127 1.00 85.56 391 ASP A C 1
ATOM 3031 O O . ASP A 1 391 ? 30.348 8.653 -3.962 1.00 85.56 391 ASP A O 1
ATOM 3035 N N . PHE A 1 392 ? 30.170 10.376 -2.520 1.00 89.56 392 PHE A N 1
ATOM 3036 C CA . PHE A 1 392 ? 28.771 10.707 -2.811 1.00 89.56 392 PHE A CA 1
ATOM 3037 C C . PHE A 1 392 ? 28.540 11.004 -4.293 1.00 89.56 392 PHE A C 1
ATOM 3039 O O . PHE A 1 392 ? 27.624 10.459 -4.892 1.00 89.56 392 PHE A O 1
ATOM 3046 N N . CYS A 1 393 ? 29.411 11.804 -4.908 1.00 89.81 393 CYS A N 1
ATOM 3047 C CA . CYS A 1 393 ? 29.306 12.129 -6.327 1.00 89.81 393 CYS A CA 1
ATOM 3048 C C . CYS A 1 393 ? 29.427 10.895 -7.238 1.00 89.81 393 CYS A C 1
ATOM 3050 O O . CYS A 1 393 ? 28.686 10.766 -8.210 1.00 89.81 393 CYS A O 1
ATOM 3052 N N . LEU A 1 394 ? 30.337 9.965 -6.934 1.00 90.62 394 LEU A N 1
ATOM 3053 C CA . LEU A 1 394 ? 30.494 8.739 -7.720 1.00 90.62 394 LEU A CA 1
ATOM 3054 C C . LEU A 1 394 ? 29.297 7.792 -7.561 1.00 90.62 394 LEU A C 1
ATOM 3056 O O . LEU A 1 394 ? 28.859 7.198 -8.546 1.00 90.62 394 LEU A O 1
ATOM 3060 N N . VAL A 1 395 ? 28.759 7.673 -6.344 1.00 93.38 395 VAL A N 1
ATOM 3061 C CA . VAL A 1 395 ? 27.539 6.899 -6.075 1.00 93.38 395 VAL A CA 1
ATOM 3062 C C . VAL A 1 395 ? 26.338 7.533 -6.774 1.00 93.38 395 VAL A C 1
ATOM 3064 O O . VAL A 1 395 ? 25.620 6.827 -7.473 1.00 93.38 395 VAL A O 1
ATOM 3067 N N . ALA A 1 396 ? 26.181 8.856 -6.688 1.00 95.00 396 ALA A N 1
ATOM 3068 C CA . ALA A 1 396 ? 25.124 9.593 -7.372 1.00 95.00 396 ALA A CA 1
ATOM 3069 C C . ALA A 1 396 ? 25.159 9.345 -8.885 1.00 95.00 396 ALA A C 1
ATOM 3071 O O . ALA A 1 396 ? 24.164 8.893 -9.433 1.00 95.00 396 ALA A O 1
ATOM 3072 N N . ASN A 1 397 ? 26.317 9.527 -9.533 1.00 94.00 397 ASN A N 1
ATOM 3073 C CA . ASN A 1 397 ? 26.478 9.244 -10.966 1.00 94.00 397 ASN A CA 1
ATOM 3074 C C . ASN A 1 397 ? 26.146 7.785 -11.326 1.00 94.00 397 ASN A C 1
ATOM 3076 O O . ASN A 1 397 ? 25.614 7.506 -12.394 1.00 94.00 397 ASN A O 1
ATOM 3080 N N . THR A 1 398 ? 26.466 6.838 -10.442 1.00 95.69 398 THR A N 1
ATOM 3081 C CA . THR A 1 398 ? 26.159 5.420 -10.674 1.00 95.69 398 THR A CA 1
ATOM 3082 C C . THR A 1 398 ? 24.652 5.174 -10.615 1.00 95.69 398 THR A C 1
ATOM 3084 O O . THR A 1 398 ? 24.116 4.518 -11.503 1.00 95.69 398 THR A O 1
ATOM 3087 N N . ILE A 1 399 ? 23.962 5.731 -9.614 1.00 97.12 399 ILE A N 1
ATOM 3088 C CA . ILE A 1 399 ? 22.503 5.625 -9.470 1.00 97.12 399 ILE A CA 1
ATOM 3089 C C . ILE A 1 399 ? 21.801 6.282 -10.662 1.00 97.12 399 ILE A C 1
ATOM 3091 O O . ILE A 1 399 ? 20.926 5.658 -11.261 1.00 97.12 399 ILE A O 1
ATOM 3095 N N . THR A 1 400 ? 22.200 7.501 -11.042 1.00 95.44 400 THR A N 1
ATOM 3096 C CA . THR A 1 400 ? 21.570 8.223 -12.156 1.00 95.44 400 THR A CA 1
ATOM 3097 C C . THR A 1 400 ? 21.770 7.511 -13.487 1.00 95.44 400 THR A C 1
ATOM 3099 O O . THR A 1 400 ? 20.840 7.445 -14.279 1.00 95.44 400 THR A O 1
ATOM 3102 N N . GLU A 1 401 ? 22.939 6.908 -13.729 1.00 94.94 401 GLU A N 1
ATOM 3103 C CA . GLU A 1 401 ? 23.146 6.094 -14.930 1.00 94.94 401 GLU A CA 1
ATOM 3104 C C . GLU A 1 401 ? 22.366 4.772 -14.889 1.00 94.94 401 GLU A C 1
ATOM 3106 O O . GLU A 1 401 ? 21.824 4.376 -15.918 1.00 94.94 401 GLU A O 1
ATOM 3111 N N . MET A 1 402 ? 22.267 4.096 -13.733 1.00 96.31 402 MET A N 1
ATOM 3112 C CA . MET A 1 402 ? 21.491 2.850 -13.599 1.00 96.31 402 MET A CA 1
ATOM 3113 C C . MET A 1 402 ? 20.004 3.056 -13.881 1.00 96.31 402 MET A C 1
ATOM 3115 O O . MET A 1 402 ? 19.369 2.224 -14.530 1.00 96.31 402 MET A O 1
ATOM 3119 N N . LEU A 1 403 ? 19.467 4.163 -13.377 1.00 94.31 403 LEU A N 1
ATOM 3120 C CA . LEU A 1 403 ? 18.057 4.542 -13.427 1.00 94.31 403 LEU A CA 1
ATOM 3121 C C . LEU A 1 403 ? 17.827 5.714 -14.404 1.00 94.31 403 LEU A C 1
ATOM 3123 O O . LEU A 1 403 ? 16.926 6.541 -14.242 1.00 94.31 403 LEU A O 1
ATOM 3127 N N . GLY A 1 404 ? 18.682 5.794 -15.423 1.00 84.56 404 GLY A N 1
ATOM 3128 C CA . GLY A 1 404 ? 18.674 6.843 -16.434 1.00 84.56 404 GLY A CA 1
ATOM 3129 C C . GLY A 1 404 ? 17.602 6.645 -17.510 1.00 84.56 404 GLY A C 1
ATOM 3130 O O . GLY A 1 404 ? 16.953 5.598 -17.607 1.00 84.56 404 GLY A O 1
ATOM 3131 N N . GLU A 1 405 ? 17.479 7.635 -18.393 1.00 81.81 405 GLU A N 1
ATOM 3132 C CA . GLU A 1 405 ? 16.523 7.657 -19.517 1.00 81.81 405 GLU A CA 1
ATOM 3133 C C . GLU A 1 405 ? 16.723 6.530 -20.542 1.00 81.81 405 GLU A C 1
ATOM 3135 O O . GLU A 1 405 ? 15.851 6.254 -21.360 1.00 81.81 405 GLU A O 1
ATOM 3140 N N . SER A 1 406 ? 17.870 5.849 -20.507 1.00 82.44 406 SER A N 1
ATOM 3141 C CA . SER A 1 406 ? 18.176 4.751 -21.431 1.00 82.44 406 SER A CA 1
ATOM 3142 C C . SER A 1 406 ? 17.478 3.430 -21.088 1.00 82.44 406 SER A C 1
ATOM 3144 O O . SER A 1 406 ? 17.605 2.473 -21.853 1.00 82.44 406 SER A O 1
ATOM 3146 N N . ALA A 1 407 ? 16.766 3.332 -19.958 1.00 83.62 407 ALA A N 1
ATOM 3147 C CA . ALA A 1 407 ? 15.983 2.135 -19.665 1.00 83.62 407 ALA A CA 1
ATOM 3148 C C . ALA A 1 407 ? 14.829 1.972 -20.660 1.00 83.62 407 ALA A C 1
ATOM 3150 O O . ALA A 1 407 ? 14.158 2.941 -21.020 1.00 83.62 407 ALA A O 1
ATOM 3151 N N . SER A 1 408 ? 14.593 0.728 -21.077 1.00 80.06 408 SER A N 1
ATOM 3152 C CA . SER A 1 408 ? 13.615 0.405 -22.122 1.00 80.06 408 SER A CA 1
ATOM 3153 C C . SER A 1 408 ? 12.164 0.641 -21.695 1.00 80.06 408 SER A C 1
ATOM 3155 O O . SER A 1 408 ? 11.314 0.883 -22.546 1.00 80.06 408 SER A O 1
ATOM 3157 N N . ASN A 1 409 ? 11.880 0.619 -20.390 1.00 79.25 409 ASN A N 1
ATOM 3158 C CA . ASN A 1 409 ? 10.568 0.901 -19.829 1.00 79.25 409 ASN A CA 1
ATOM 3159 C C . ASN A 1 409 ? 10.654 1.979 -18.739 1.00 79.25 409 ASN A C 1
ATOM 3161 O O . ASN A 1 409 ? 10.791 1.705 -17.545 1.00 79.25 409 ASN A O 1
ATOM 3165 N N . GLN A 1 410 ? 10.536 3.231 -19.180 1.00 78.19 410 GLN A N 1
ATOM 3166 C CA . GLN A 1 410 ? 10.580 4.419 -18.325 1.00 78.19 410 GLN A CA 1
ATOM 3167 C C . GLN A 1 410 ? 9.421 4.489 -17.322 1.00 78.19 410 GLN A C 1
ATOM 3169 O O . GLN A 1 410 ? 9.563 5.063 -16.247 1.00 78.19 410 GLN A O 1
ATOM 3174 N N . LEU A 1 411 ? 8.277 3.888 -17.644 1.00 74.31 411 LEU A N 1
ATOM 3175 C CA . LEU A 1 411 ? 7.097 3.895 -16.786 1.00 74.31 411 LEU A CA 1
ATOM 3176 C C . LEU A 1 411 ? 7.266 2.957 -15.586 1.00 74.31 411 LEU A C 1
ATOM 3178 O O . LEU A 1 411 ? 7.083 3.378 -14.446 1.00 74.31 411 LEU A O 1
ATOM 3182 N N . LEU A 1 412 ? 7.728 1.727 -15.826 1.00 78.81 412 LEU A N 1
ATOM 3183 C CA . LEU A 1 412 ? 8.101 0.803 -14.751 1.00 78.81 412 LEU A CA 1
ATOM 3184 C C . LEU A 1 412 ? 9.281 1.333 -13.927 1.00 78.81 412 LEU A C 1
ATOM 3186 O O . LEU A 1 412 ? 9.301 1.167 -12.711 1.00 78.81 412 LEU A O 1
ATOM 3190 N N . GLN A 1 413 ? 10.247 2.010 -14.556 1.00 88.75 413 GLN A N 1
ATOM 3191 C CA . GLN A 1 413 ? 11.359 2.630 -13.830 1.00 88.75 413 GLN A CA 1
ATOM 3192 C C . GLN A 1 413 ? 10.866 3.690 -12.829 1.00 88.75 413 GLN A C 1
ATOM 3194 O O . GLN A 1 413 ? 11.349 3.725 -11.697 1.00 88.75 413 GLN A O 1
ATOM 3199 N N . ARG A 1 414 ? 9.865 4.506 -13.196 1.00 85.38 414 ARG A N 1
ATOM 3200 C CA . ARG A 1 414 ? 9.238 5.468 -12.269 1.00 85.38 414 ARG A CA 1
ATOM 3201 C C . ARG A 1 414 ? 8.596 4.774 -11.071 1.00 85.38 414 ARG A C 1
ATOM 3203 O O . ARG A 1 414 ? 8.775 5.241 -9.952 1.00 85.38 414 ARG A O 1
ATOM 3210 N N . GLU A 1 415 ? 7.881 3.673 -11.295 1.00 81.38 415 GLU A N 1
ATOM 3211 C CA . GLU A 1 415 ? 7.252 2.882 -10.226 1.00 81.38 415 GLU A CA 1
ATOM 3212 C C . GLU A 1 415 ? 8.302 2.306 -9.262 1.00 81.38 415 GLU A C 1
ATOM 3214 O O . GLU A 1 415 ? 8.167 2.433 -8.046 1.00 81.38 415 GLU A O 1
ATOM 3219 N N . VAL A 1 416 ? 9.410 1.781 -9.794 1.00 92.81 416 VAL A N 1
ATOM 3220 C CA . VAL A 1 416 ? 10.557 1.319 -8.994 1.00 92.81 416 VAL A CA 1
ATOM 3221 C C . VAL A 1 416 ? 11.134 2.452 -8.140 1.00 92.81 416 VAL A C 1
ATOM 3223 O O . VAL A 1 416 ? 11.324 2.271 -6.939 1.00 92.81 416 VAL A O 1
ATOM 3226 N N . ILE A 1 417 ? 11.370 3.633 -8.720 1.00 94.62 417 ILE A N 1
ATOM 3227 C CA . ILE A 1 417 ? 11.907 4.800 -7.998 1.00 94.62 417 ILE A CA 1
ATOM 3228 C C . ILE A 1 417 ? 10.943 5.294 -6.919 1.00 94.62 417 ILE A C 1
ATOM 3230 O O . ILE A 1 417 ? 11.358 5.591 -5.797 1.00 94.62 417 ILE A O 1
ATOM 3234 N N . GLN A 1 418 ? 9.650 5.352 -7.233 1.00 87.25 418 GLN A N 1
ATOM 3235 C CA . GLN A 1 418 ? 8.614 5.748 -6.288 1.00 87.25 418 GLN A CA 1
ATOM 3236 C C . GLN A 1 418 ? 8.574 4.813 -5.074 1.00 87.25 418 GLN A C 1
ATOM 3238 O O . GLN A 1 418 ? 8.506 5.290 -3.940 1.00 87.25 418 GLN A O 1
ATOM 3243 N N . ASN A 1 419 ? 8.682 3.502 -5.293 1.00 90.88 419 ASN A N 1
ATOM 3244 C CA . ASN A 1 419 ? 8.740 2.528 -4.207 1.00 90.88 419 ASN A CA 1
ATOM 3245 C C . ASN A 1 419 ? 9.967 2.749 -3.308 1.00 90.88 419 ASN A C 1
ATOM 3247 O O . ASN A 1 419 ? 9.820 2.760 -2.087 1.00 90.88 419 ASN A O 1
ATOM 3251 N N . MET A 1 420 ? 11.142 3.048 -3.874 1.00 97.50 420 MET A N 1
ATOM 3252 C CA . MET A 1 420 ? 12.342 3.351 -3.076 1.00 97.50 420 MET A CA 1
ATOM 3253 C C . MET A 1 420 ? 12.161 4.589 -2.181 1.00 97.50 420 MET A C 1
ATOM 3255 O O . MET A 1 420 ? 12.558 4.557 -1.013 1.00 97.50 420 MET A O 1
ATOM 3259 N N . TYR A 1 421 ? 11.493 5.641 -2.681 1.00 92.06 421 TYR A N 1
ATOM 3260 C CA . TYR A 1 421 ? 11.102 6.793 -1.857 1.00 92.06 421 TYR A CA 1
ATOM 3261 C C . TYR A 1 421 ? 10.170 6.375 -0.721 1.00 92.06 421 TYR A C 1
ATOM 3263 O O . TYR A 1 421 ? 10.476 6.627 0.444 1.00 92.06 421 TYR A O 1
ATOM 3271 N N . LEU A 1 422 ? 9.058 5.707 -1.047 1.00 85.56 422 LEU A N 1
ATOM 3272 C CA . LEU A 1 422 ? 8.038 5.278 -0.083 1.00 85.56 422 LEU A CA 1
ATOM 3273 C C . LEU A 1 422 ? 8.614 4.378 1.016 1.00 85.56 422 LEU A C 1
ATOM 3275 O O . LEU A 1 422 ? 8.204 4.473 2.173 1.00 85.56 422 LEU A O 1
ATOM 3279 N N . LYS A 1 423 ? 9.582 3.531 0.663 1.00 93.12 423 LYS A N 1
ATOM 3280 C CA . LYS A 1 423 ? 10.237 2.570 1.555 1.00 93.12 423 LYS A CA 1
ATOM 3281 C C . LYS A 1 423 ? 11.459 3.128 2.277 1.00 93.12 423 LYS A C 1
ATOM 3283 O O . LYS A 1 423 ? 12.083 2.392 3.038 1.00 93.12 423 LYS A O 1
ATOM 3288 N N . ARG A 1 424 ? 11.796 4.409 2.084 1.00 94.00 424 ARG A N 1
ATOM 3289 C CA . ARG A 1 424 ? 12.965 5.067 2.696 1.00 94.00 424 ARG A CA 1
ATOM 3290 C C . ARG A 1 424 ? 14.245 4.243 2.515 1.00 94.00 424 ARG A C 1
ATOM 3292 O O . ARG A 1 424 ? 14.924 3.926 3.495 1.00 94.00 424 ARG A O 1
ATOM 3299 N N . ALA A 1 425 ? 14.552 3.880 1.270 1.00 96.81 425 ALA A N 1
ATOM 3300 C CA . ALA A 1 425 ? 15.762 3.138 0.926 1.00 96.81 425 ALA A CA 1
ATOM 3301 C C . ALA A 1 425 ? 17.006 3.881 1.443 1.00 96.81 425 ALA A C 1
ATOM 3303 O O . ALA A 1 425 ? 17.361 4.952 0.942 1.00 96.81 425 ALA A O 1
ATOM 3304 N N . SER A 1 426 ? 17.636 3.337 2.484 1.00 94.31 426 SER A N 1
ATOM 3305 C CA . SER A 1 426 ? 18.651 4.032 3.274 1.00 94.31 426 SER A CA 1
ATOM 3306 C C . SER A 1 426 ? 19.958 3.270 3.222 1.00 94.31 426 SER A C 1
ATOM 3308 O O . SER A 1 426 ? 20.091 2.250 3.874 1.00 94.31 426 SER A O 1
ATOM 3310 N N . ASN A 1 427 ? 20.911 3.800 2.461 1.00 91.62 427 ASN A N 1
ATOM 3311 C CA . ASN A 1 427 ? 22.217 3.235 2.134 1.00 91.62 427 ASN A CA 1
ATOM 3312 C C . ASN A 1 427 ? 23.292 3.882 3.030 1.00 91.62 427 ASN A C 1
ATOM 3314 O O . ASN A 1 427 ? 23.642 5.049 2.838 1.00 91.62 427 ASN A O 1
ATOM 3318 N N . PRO A 1 428 ? 23.833 3.187 4.037 1.00 90.12 428 PRO A N 1
ATOM 3319 C CA . PRO A 1 428 ? 24.943 3.700 4.823 1.00 90.12 428 PRO A CA 1
ATOM 3320 C C . PRO A 1 428 ? 26.287 3.393 4.151 1.00 90.12 428 PRO A C 1
ATOM 3322 O O . PRO A 1 428 ? 26.567 2.253 3.781 1.00 90.12 428 PRO A O 1
ATOM 3325 N N . MET A 1 429 ? 27.160 4.398 4.046 1.00 87.12 429 MET A N 1
ATOM 3326 C CA . MET A 1 429 ? 28.514 4.249 3.509 1.00 87.12 429 MET A CA 1
ATOM 3327 C C . MET A 1 429 ? 29.576 4.381 4.603 1.00 87.12 429 MET A C 1
ATOM 3329 O O . MET A 1 429 ? 29.700 5.427 5.255 1.00 87.12 429 MET A O 1
ATOM 3333 N N . PHE A 1 430 ? 30.426 3.362 4.727 1.00 78.25 430 PHE A N 1
ATOM 3334 C CA . PHE A 1 430 ? 31.478 3.288 5.742 1.00 78.25 430 PHE A CA 1
ATOM 3335 C C . PHE A 1 430 ? 32.875 3.234 5.142 1.00 78.25 430 PHE A C 1
ATOM 3337 O O . PHE A 1 430 ? 33.068 2.861 3.988 1.00 78.25 430 PHE A O 1
ATOM 3344 N N . VAL A 1 431 ? 33.889 3.579 5.939 1.00 70.19 431 VAL A N 1
ATOM 3345 C CA . VAL A 1 431 ? 35.286 3.324 5.573 1.00 70.19 431 VAL A CA 1
ATOM 3346 C C . VAL A 1 431 ? 35.822 2.187 6.436 1.00 70.19 431 VAL A C 1
ATOM 3348 O O . VAL A 1 431 ? 36.067 2.400 7.619 1.00 70.19 431 VAL A O 1
ATOM 3351 N N . LYS A 1 432 ? 36.141 1.049 5.800 1.00 63.94 432 LYS A N 1
ATOM 3352 C CA . LYS A 1 432 ? 36.515 -0.244 6.418 1.00 63.94 432 LYS A CA 1
ATOM 3353 C C . LYS A 1 432 ? 35.330 -1.024 7.000 1.00 63.94 432 LYS A C 1
ATOM 3355 O O . LYS A 1 432 ? 34.324 -0.445 7.384 1.00 63.94 432 LYS A O 1
ATOM 3360 N N . LYS A 1 433 ? 35.518 -2.347 7.073 1.00 59.09 433 LYS A N 1
ATOM 3361 C CA . LYS A 1 433 ? 34.599 -3.317 7.674 1.00 59.09 433 LYS A CA 1
ATOM 3362 C C . LYS A 1 433 ? 34.668 -3.193 9.199 1.00 59.09 433 LYS A C 1
ATOM 3364 O O . LYS A 1 433 ? 35.536 -3.787 9.830 1.00 59.09 433 LYS A O 1
ATOM 3369 N N . GLU A 1 434 ? 33.836 -2.327 9.757 1.00 53.94 434 GLU A N 1
ATOM 3370 C CA . GLU A 1 434 ? 33.526 -2.290 11.187 1.00 53.94 434 GLU A CA 1
ATOM 3371 C C . GLU A 1 434 ? 32.084 -2.771 11.363 1.00 53.94 434 GLU A C 1
ATOM 3373 O O . GLU A 1 434 ? 31.241 -2.520 10.497 1.00 53.94 434 GLU A O 1
ATOM 3378 N N . ASN A 1 435 ? 31.826 -3.491 12.456 1.00 51.50 435 ASN A N 1
ATOM 3379 C CA . ASN A 1 435 ? 30.475 -3.901 12.818 1.00 51.50 435 ASN A CA 1
ATOM 3380 C C . ASN A 1 435 ? 29.752 -2.667 13.352 1.00 51.50 435 ASN A C 1
ATOM 3382 O O . ASN A 1 435 ? 30.210 -2.059 14.323 1.00 51.50 435 ASN A O 1
ATOM 3386 N N . PHE A 1 436 ? 28.656 -2.293 12.702 1.00 57.22 436 PHE A N 1
ATOM 3387 C CA . PHE A 1 436 ? 27.795 -1.211 13.148 1.00 57.22 436 PHE A CA 1
ATOM 3388 C C . PHE A 1 436 ? 26.434 -1.777 13.493 1.00 57.22 436 PHE A C 1
ATOM 3390 O O . PHE A 1 436 ? 25.845 -2.503 12.698 1.00 57.22 436 PHE A O 1
ATOM 3397 N N . ASP A 1 437 ? 25.982 -1.419 14.686 1.00 61.44 437 ASP A N 1
ATOM 3398 C CA . ASP A 1 437 ? 24.672 -1.759 15.203 1.00 61.44 437 ASP A CA 1
ATOM 3399 C C . ASP A 1 437 ? 23.826 -0.485 15.176 1.00 61.44 437 ASP A C 1
ATOM 3401 O O . ASP A 1 437 ? 24.214 0.546 15.745 1.00 61.44 437 ASP A O 1
ATOM 3405 N N . PHE A 1 438 ? 22.740 -0.514 14.411 1.00 66.06 438 PHE A N 1
ATOM 3406 C CA . PHE A 1 438 ? 21.778 0.580 14.370 1.00 66.06 438 PHE A CA 1
ATOM 3407 C C . PHE A 1 438 ? 20.763 0.347 15.479 1.00 66.06 438 PHE A C 1
ATOM 3409 O O . PHE A 1 438 ? 20.349 -0.782 15.701 1.00 66.06 438 PHE A O 1
ATOM 3416 N N . SER A 1 439 ? 20.339 1.407 16.168 1.00 60.66 439 SER A N 1
ATOM 3417 C CA . SER A 1 439 ? 19.256 1.253 17.138 1.00 60.66 439 SER A CA 1
ATOM 3418 C C . SER A 1 439 ? 17.978 0.776 16.447 1.00 60.66 439 SER A C 1
ATOM 3420 O O . SER A 1 439 ? 17.721 1.145 15.299 1.00 60.66 439 SER A O 1
ATOM 3422 N N . ASP A 1 440 ? 17.141 0.047 17.181 1.00 62.31 440 ASP A N 1
ATOM 3423 C CA . ASP A 1 440 ? 15.842 -0.431 16.690 1.00 62.31 440 ASP A CA 1
ATOM 3424 C C . ASP A 1 440 ? 14.957 0.714 16.166 1.00 62.31 440 ASP A C 1
ATOM 3426 O O . ASP A 1 440 ? 14.260 0.578 15.169 1.00 62.31 440 ASP A O 1
ATOM 3430 N N . GLU A 1 441 ? 15.050 1.906 16.764 1.00 58.25 441 GLU A N 1
ATOM 3431 C CA . GLU A 1 441 ? 14.355 3.108 16.279 1.00 58.25 441 GLU A CA 1
ATOM 3432 C C . GLU A 1 441 ? 14.803 3.523 14.865 1.00 58.25 441 GLU A C 1
ATOM 3434 O O . GLU A 1 441 ? 14.014 4.018 14.057 1.00 58.25 441 GLU A O 1
ATOM 3439 N N . VAL A 1 442 ? 16.088 3.352 14.551 1.00 69.00 442 VAL A N 1
ATOM 3440 C CA . VAL A 1 442 ? 16.669 3.725 13.258 1.00 69.00 442 VAL A CA 1
ATOM 3441 C C . VAL A 1 442 ? 16.272 2.713 12.188 1.00 69.00 442 VAL A C 1
ATOM 3443 O O . VAL A 1 442 ? 15.878 3.129 11.094 1.00 69.00 442 VAL A O 1
ATOM 3446 N N . THR A 1 443 ? 16.347 1.418 12.500 1.00 71.69 443 THR A N 1
ATOM 3447 C CA . THR A 1 443 ? 15.959 0.321 11.598 1.00 71.69 443 THR A CA 1
ATOM 3448 C C . THR A 1 443 ? 14.441 0.234 11.422 1.00 71.69 443 THR A C 1
ATOM 3450 O O . THR A 1 443 ? 13.972 0.016 10.311 1.00 71.69 443 THR A O 1
ATOM 3453 N N . GLY A 1 444 ? 13.652 0.538 12.454 1.00 69.81 444 GLY A N 1
ATOM 3454 C CA . GLY A 1 444 ? 12.188 0.611 12.385 1.00 69.81 444 GLY A CA 1
ATOM 3455 C C . GLY A 1 444 ? 11.649 1.786 11.558 1.00 69.81 444 GLY A C 1
ATOM 3456 O O . GLY A 1 444 ? 10.497 1.777 11.133 1.00 69.81 444 GLY A O 1
ATOM 3457 N N . ASN A 1 445 ? 12.479 2.795 11.271 1.00 77.81 445 ASN A N 1
ATOM 3458 C CA . ASN A 1 445 ? 12.086 3.983 10.505 1.00 77.81 445 ASN A CA 1
ATOM 3459 C C . ASN A 1 445 ? 12.671 4.052 9.091 1.00 77.81 445 ASN A C 1
ATOM 3461 O O . ASN A 1 445 ? 12.341 4.992 8.356 1.00 77.81 445 ASN A O 1
ATOM 3465 N N . ASN A 1 446 ? 13.555 3.125 8.712 1.00 86.31 446 ASN A N 1
ATOM 3466 C CA . ASN A 1 446 ? 14.298 3.164 7.453 1.00 86.31 446 ASN A CA 1
ATOM 3467 C C . ASN A 1 446 ? 14.559 1.751 6.928 1.00 86.31 446 ASN A C 1
ATOM 3469 O O . ASN A 1 446 ? 14.949 0.879 7.694 1.00 86.31 446 ASN A O 1
ATOM 3473 N N . SER A 1 447 ? 14.454 1.543 5.612 1.00 93.00 447 SER A N 1
ATOM 3474 C CA . SER A 1 447 ? 14.879 0.268 5.023 1.00 93.00 447 SER A CA 1
ATOM 3475 C C . SER A 1 447 ? 16.403 0.250 4.896 1.00 93.00 447 SER A C 1
ATOM 3477 O O . SER A 1 447 ? 16.942 0.791 3.925 1.00 93.00 447 SER A O 1
ATOM 3479 N N . ILE A 1 448 ? 17.086 -0.323 5.890 1.00 90.06 448 ILE A N 1
ATOM 3480 C CA . ILE A 1 448 ? 18.551 -0.442 5.965 1.00 90.06 448 ILE A CA 1
ATOM 3481 C C . ILE A 1 448 ? 18.902 -1.926 5.912 1.00 90.06 448 ILE A C 1
ATOM 3483 O O . ILE A 1 448 ? 18.953 -2.605 6.932 1.00 90.06 448 ILE A O 1
ATOM 3487 N N . CYS A 1 449 ? 19.115 -2.432 4.703 1.00 86.81 449 CYS A N 1
ATOM 3488 C CA . CYS A 1 449 ? 19.328 -3.859 4.463 1.00 86.81 449 CYS A CA 1
ATOM 3489 C C . CYS A 1 449 ? 20.783 -4.243 4.234 1.00 86.81 449 CYS A C 1
ATOM 3491 O O . CYS A 1 449 ? 21.102 -5.428 4.248 1.00 86.81 449 CYS A O 1
ATOM 3493 N N . ASP A 1 450 ? 21.638 -3.255 3.978 1.00 88.50 450 ASP A N 1
ATOM 3494 C CA . ASP A 1 450 ? 23.017 -3.483 3.571 1.00 88.50 450 ASP A CA 1
ATOM 3495 C C . ASP A 1 450 ? 23.889 -2.238 3.783 1.00 88.50 450 ASP A C 1
ATOM 3497 O O . ASP A 1 450 ? 23.388 -1.158 4.095 1.00 88.50 450 ASP A O 1
ATOM 3501 N N . VAL A 1 451 ? 25.198 -2.329 3.588 1.00 86.75 451 VAL A N 1
ATOM 3502 C CA . VAL A 1 451 ? 26.114 -1.197 3.756 1.00 86.75 451 VAL A CA 1
ATOM 3503 C C . VAL A 1 451 ? 27.165 -1.172 2.657 1.00 86.75 451 VAL A C 1
ATOM 3505 O O . VAL A 1 451 ? 27.676 -2.201 2.247 1.00 86.75 451 VAL A O 1
ATOM 3508 N N . ILE A 1 452 ? 27.553 0.020 2.201 1.00 87.12 452 ILE A N 1
ATOM 3509 C CA . ILE A 1 452 ? 28.623 0.159 1.205 1.00 87.12 452 ILE A CA 1
ATOM 3510 C C . ILE A 1 452 ? 29.946 0.415 1.920 1.00 87.12 452 ILE A C 1
ATOM 3512 O O . ILE A 1 452 ? 30.144 1.486 2.510 1.00 87.12 452 ILE A O 1
ATOM 3516 N N . TYR A 1 453 ? 30.914 -0.498 1.802 1.00 82.12 453 TYR A N 1
ATOM 3517 C CA . TYR A 1 453 ? 32.262 -0.227 2.291 1.00 82.12 453 TYR A CA 1
ATOM 3518 C C . TYR A 1 453 ? 33.127 0.472 1.239 1.00 82.12 453 TYR A C 1
ATOM 3520 O O . TYR A 1 453 ? 33.407 -0.006 0.142 1.00 82.12 453 TYR A O 1
ATOM 3528 N N . THR A 1 454 ? 33.669 1.623 1.615 1.00 75.56 454 THR A N 1
ATOM 3529 C CA . THR A 1 454 ? 34.641 2.376 0.824 1.00 75.56 454 THR A CA 1
ATOM 3530 C C . THR A 1 454 ? 36.066 1.990 1.232 1.00 75.56 454 THR A C 1
ATOM 3532 O O . THR A 1 454 ? 36.461 2.038 2.406 1.00 75.56 454 THR A O 1
ATOM 3535 N N . ARG A 1 455 ? 36.876 1.563 0.258 1.00 69.62 455 ARG A N 1
ATOM 3536 C CA . ARG A 1 455 ? 38.270 1.146 0.475 1.00 69.62 455 ARG A CA 1
ATOM 3537 C C . ARG A 1 455 ? 39.244 2.304 0.268 1.00 69.62 455 ARG A C 1
ATOM 3539 O O . ARG A 1 455 ? 39.053 3.173 -0.564 1.00 69.62 455 ARG A O 1
ATOM 3546 N N . LEU A 1 456 ? 40.365 2.270 0.993 1.00 64.44 456 LEU A N 1
ATOM 3547 C CA . LEU A 1 456 ? 41.441 3.275 0.906 1.00 64.44 456 LEU A CA 1
ATOM 3548 C C . LEU A 1 456 ? 42.296 3.181 -0.370 1.00 64.44 456 LEU A C 1
ATOM 3550 O O . LEU A 1 456 ? 43.106 4.065 -0.653 1.00 64.44 456 LEU A O 1
ATOM 3554 N N . ARG A 1 457 ? 42.221 2.059 -1.091 1.00 64.69 457 ARG A N 1
ATOM 3555 C CA . ARG A 1 457 ? 43.109 1.741 -2.214 1.00 64.69 457 ARG A CA 1
ATOM 3556 C C . ARG A 1 457 ? 42.295 1.421 -3.446 1.00 64.69 457 ARG A C 1
ATOM 3558 O O . ARG A 1 457 ? 41.232 0.816 -3.347 1.00 64.69 457 ARG A O 1
ATOM 3565 N N . ARG A 1 458 ? 42.856 1.775 -4.608 1.00 70.00 458 ARG A N 1
ATOM 3566 C CA . ARG A 1 458 ? 42.199 1.485 -5.874 1.00 70.00 458 ARG A CA 1
ATOM 3567 C C . ARG A 1 458 ? 42.025 -0.017 -6.053 1.00 70.00 458 ARG A C 1
ATOM 3569 O O . ARG A 1 458 ? 43.016 -0.738 -5.973 1.00 70.00 458 ARG A O 1
ATOM 3576 N N . SER A 1 459 ? 40.804 -0.464 -6.318 1.00 77.88 459 SER A N 1
ATOM 3577 C CA . SER A 1 459 ? 40.503 -1.886 -6.488 1.00 77.88 459 SER A CA 1
ATOM 3578 C C . SER A 1 459 ? 39.368 -2.098 -7.478 1.00 77.88 459 SER A C 1
ATOM 3580 O O . SER A 1 459 ? 38.400 -1.343 -7.488 1.00 77.88 459 SER A O 1
ATOM 3582 N N . ASN A 1 460 ? 39.468 -3.157 -8.281 1.00 80.00 460 ASN A N 1
ATOM 3583 C CA . ASN A 1 460 ? 38.341 -3.627 -9.083 1.00 80.00 460 ASN A CA 1
ATOM 3584 C C . ASN A 1 460 ? 37.192 -4.121 -8.189 1.00 80.00 460 ASN A C 1
ATOM 3586 O O . ASN A 1 460 ? 36.038 -3.851 -8.494 1.00 80.00 460 ASN A O 1
ATOM 3590 N N . SER A 1 461 ? 37.511 -4.716 -7.035 1.00 79.50 461 SER A N 1
ATOM 3591 C CA . SER A 1 461 ? 36.517 -5.176 -6.058 1.00 79.50 461 SER A CA 1
ATOM 3592 C C . SER A 1 461 ? 35.663 -4.044 -5.478 1.00 79.50 461 SER A C 1
ATOM 3594 O O . SER A 1 461 ? 34.585 -4.303 -4.967 1.00 79.50 461 SER A O 1
ATOM 3596 N N . GLN A 1 462 ? 36.130 -2.788 -5.539 1.00 85.69 462 GLN A N 1
ATOM 3597 C CA . GLN A 1 462 ? 35.347 -1.627 -5.102 1.00 85.69 462 GLN A CA 1
ATOM 3598 C C . GLN A 1 462 ? 34.187 -1.318 -6.056 1.00 85.69 462 GLN A C 1
ATOM 3600 O O . GLN A 1 462 ? 33.181 -0.766 -5.628 1.00 85.69 462 GLN A O 1
ATOM 3605 N N . VAL A 1 463 ? 34.334 -1.654 -7.341 1.00 89.19 463 VAL A N 1
ATOM 3606 C CA . VAL A 1 463 ? 33.253 -1.504 -8.323 1.00 89.19 463 VAL A CA 1
ATOM 3607 C C . VAL A 1 463 ? 32.123 -2.468 -7.983 1.00 89.19 463 VAL A C 1
ATOM 3609 O O . VAL A 1 463 ? 30.973 -2.052 -7.960 1.00 89.19 463 VAL A O 1
ATOM 3612 N N . ASN A 1 464 ? 32.473 -3.721 -7.679 1.00 87.56 464 ASN A N 1
ATOM 3613 C CA . ASN A 1 464 ? 31.509 -4.765 -7.333 1.00 87.56 464 ASN A CA 1
ATOM 3614 C C . ASN A 1 464 ? 30.779 -4.411 -6.043 1.00 87.56 464 ASN A C 1
ATOM 3616 O O . ASN A 1 464 ? 29.573 -4.284 -6.086 1.00 87.56 464 ASN A O 1
ATOM 3620 N N . GLU A 1 465 ? 31.521 -4.087 -4.983 1.00 86.19 465 GLU A N 1
ATOM 3621 C CA . GLU A 1 465 ? 30.980 -3.601 -3.710 1.00 86.19 465 GLU A CA 1
ATOM 3622 C C . GLU A 1 465 ? 29.891 -2.531 -3.893 1.00 86.19 465 GLU A C 1
ATOM 3624 O O . GLU A 1 465 ? 28.784 -2.654 -3.396 1.00 86.19 465 GLU A O 1
ATOM 3629 N N . VAL A 1 466 ? 30.181 -1.463 -4.639 1.00 90.75 466 VAL A N 1
ATOM 3630 C CA . VAL A 1 466 ? 29.213 -0.367 -4.783 1.00 90.75 466 VAL A CA 1
ATOM 3631 C C . VAL A 1 466 ? 28.017 -0.799 -5.625 1.00 90.75 466 VAL A C 1
ATOM 3633 O O . VAL A 1 466 ? 26.891 -0.461 -5.281 1.00 90.75 466 VAL A O 1
ATOM 3636 N N . LEU A 1 467 ? 28.239 -1.518 -6.728 1.00 93.62 467 LEU A N 1
ATOM 3637 C CA . LEU A 1 467 ? 27.148 -1.935 -7.609 1.00 93.62 467 LEU A CA 1
ATOM 3638 C C . LEU A 1 467 ? 26.229 -2.972 -6.968 1.00 93.62 467 LEU A C 1
ATOM 3640 O O . LEU A 1 467 ? 25.020 -2.852 -7.108 1.00 93.62 467 LEU A O 1
ATOM 3644 N N . GLU A 1 468 ? 26.801 -3.968 -6.304 1.00 92.62 468 GLU A N 1
ATOM 3645 C CA . GLU A 1 468 ? 26.104 -5.048 -5.607 1.00 92.62 468 GLU A CA 1
ATOM 3646 C C . GLU A 1 468 ? 25.144 -4.471 -4.571 1.00 92.62 468 GLU A C 1
ATOM 3648 O O . GLU A 1 468 ? 23.929 -4.577 -4.727 1.00 92.62 468 GLU A O 1
ATOM 3653 N N . HIS A 1 469 ? 25.669 -3.700 -3.620 1.00 94.19 469 HIS A N 1
ATOM 3654 C CA . HIS A 1 469 ? 24.857 -3.099 -2.569 1.00 94.19 469 HIS A CA 1
ATOM 3655 C C . HIS A 1 469 ? 23.825 -2.097 -3.120 1.00 94.19 469 HIS A C 1
ATOM 3657 O O . HIS A 1 469 ? 22.689 -2.069 -2.652 1.00 94.19 469 HIS A O 1
ATOM 3663 N N . LEU A 1 470 ? 24.146 -1.301 -4.153 1.00 96.69 470 LEU A N 1
ATOM 3664 C CA . LEU A 1 470 ? 23.136 -0.450 -4.805 1.00 96.69 470 LEU A CA 1
ATOM 3665 C C . LEU A 1 470 ? 22.020 -1.278 -5.460 1.00 96.69 470 LEU A C 1
ATOM 3667 O O . LEU A 1 470 ? 20.848 -0.922 -5.342 1.00 96.69 470 LEU A O 1
ATOM 3671 N N . LEU A 1 471 ? 22.362 -2.383 -6.125 1.00 97.56 471 LEU A N 1
ATOM 3672 C CA . LEU A 1 471 ? 21.386 -3.300 -6.715 1.00 97.56 471 LEU A CA 1
ATOM 3673 C C . LEU A 1 471 ? 20.545 -4.008 -5.652 1.00 97.56 471 LEU A C 1
ATOM 3675 O O . LEU A 1 471 ? 19.368 -4.253 -5.912 1.00 97.56 471 LEU A O 1
ATOM 3679 N N . HIS A 1 472 ? 21.096 -4.285 -4.468 1.00 97.06 472 HIS A N 1
ATOM 3680 C CA . HIS A 1 472 ? 20.329 -4.789 -3.328 1.00 97.06 472 HIS A CA 1
ATOM 3681 C C . HIS A 1 472 ? 19.257 -3.776 -2.927 1.00 97.06 472 HIS A C 1
ATOM 3683 O O . HIS A 1 472 ? 18.079 -4.115 -2.909 1.00 97.06 472 HIS A O 1
ATOM 3689 N N . TYR A 1 473 ? 19.608 -2.501 -2.733 1.00 96.81 473 TYR A N 1
ATOM 3690 C CA . TYR A 1 473 ? 18.610 -1.470 -2.421 1.00 96.81 473 TYR A CA 1
ATOM 3691 C C . TYR A 1 473 ? 17.520 -1.347 -3.493 1.00 96.81 473 TYR A C 1
ATOM 3693 O O . TYR A 1 473 ? 16.332 -1.336 -3.155 1.00 96.81 473 TYR A O 1
ATOM 3701 N N . VAL A 1 474 ? 17.904 -1.322 -4.773 1.00 97.94 474 VAL A N 1
ATOM 3702 C CA . VAL A 1 474 ? 16.950 -1.258 -5.893 1.00 97.94 474 VAL A CA 1
ATOM 3703 C C . VAL A 1 474 ? 16.022 -2.473 -5.914 1.00 97.94 474 VAL A C 1
ATOM 3705 O O . VAL A 1 474 ? 14.819 -2.318 -6.129 1.00 97.94 474 VAL A O 1
ATOM 3708 N N . LEU A 1 475 ? 16.545 -3.676 -5.672 1.00 97.94 475 LEU A N 1
ATOM 3709 C CA . LEU A 1 475 ? 15.734 -4.884 -5.602 1.00 97.94 475 LEU A CA 1
ATOM 3710 C C . LEU A 1 475 ? 14.758 -4.833 -4.427 1.00 97.94 475 LEU A C 1
ATOM 3712 O O . LEU A 1 475 ? 13.548 -4.929 -4.624 1.00 97.94 475 LEU A O 1
ATOM 3716 N N . LEU A 1 476 ? 15.300 -4.702 -3.217 1.00 96.12 476 LEU A N 1
ATOM 3717 C CA . LEU A 1 476 ? 14.581 -4.936 -1.969 1.00 96.12 476 LEU A CA 1
ATOM 3718 C C . LE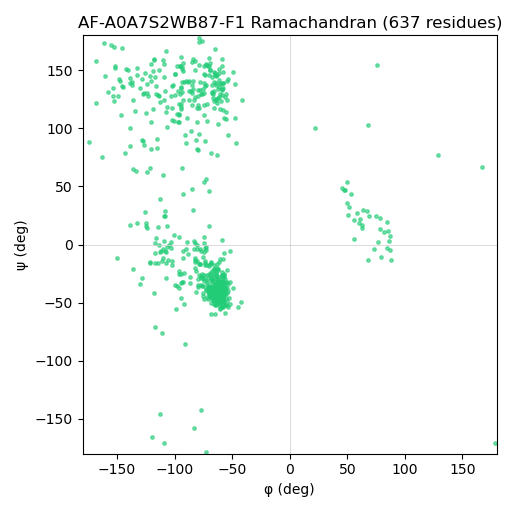U A 1 476 ? 13.474 -3.909 -1.741 1.00 96.12 476 LEU A C 1
ATOM 3720 O O . LEU A 1 476 ? 12.417 -4.254 -1.222 1.00 96.12 476 LEU A O 1
ATOM 3724 N N . THR A 1 477 ? 13.708 -2.657 -2.143 1.00 96.50 477 THR A N 1
ATOM 3725 C CA . THR A 1 477 ? 12.782 -1.540 -1.892 1.00 96.50 477 THR A CA 1
ATOM 3726 C C . THR A 1 477 ? 12.074 -1.023 -3.142 1.00 96.50 477 THR A C 1
ATOM 3728 O O . THR A 1 477 ? 11.123 -0.258 -3.019 1.00 96.50 477 THR A O 1
ATOM 3731 N N . GLY A 1 478 ? 12.506 -1.440 -4.336 1.00 96.44 478 GLY A N 1
ATOM 3732 C CA . GLY A 1 478 ? 11.962 -0.988 -5.615 1.00 96.44 478 GLY A CA 1
ATOM 3733 C C . GLY A 1 478 ? 11.316 -2.115 -6.420 1.00 96.44 478 GLY A C 1
ATOM 3734 O O . GLY A 1 478 ? 10.092 -2.155 -6.573 1.00 96.44 478 GLY A O 1
ATOM 3735 N N . LEU A 1 479 ? 12.136 -3.032 -6.948 1.00 94.06 479 LEU A N 1
ATOM 3736 C CA . LEU A 1 479 ? 11.686 -4.117 -7.833 1.00 94.06 479 LEU A CA 1
ATOM 3737 C C . LEU A 1 479 ? 10.727 -5.089 -7.138 1.00 94.06 479 LEU A C 1
ATOM 3739 O O . LEU A 1 479 ? 9.762 -5.514 -7.764 1.00 94.06 479 LEU A O 1
ATOM 3743 N N . SER A 1 480 ? 10.954 -5.420 -5.865 1.00 95.44 480 SER A N 1
ATOM 3744 C CA . SER A 1 480 ? 10.101 -6.341 -5.096 1.00 95.44 480 SER A CA 1
ATOM 3745 C C . SER A 1 480 ? 8.644 -5.869 -5.001 1.00 95.44 480 SER A C 1
ATOM 3747 O O . SER A 1 480 ? 7.727 -6.688 -4.984 1.00 95.44 480 SER A O 1
ATOM 3749 N N . PHE A 1 481 ? 8.425 -4.550 -5.005 1.00 86.94 481 PHE A N 1
ATOM 3750 C CA . PHE A 1 481 ? 7.103 -3.925 -4.957 1.00 86.94 481 PHE A CA 1
ATOM 3751 C C . PHE A 1 481 ? 6.534 -3.626 -6.348 1.00 86.94 481 PHE A C 1
ATOM 3753 O O . PHE A 1 481 ? 5.324 -3.711 -6.535 1.00 86.94 481 PHE A O 1
ATOM 3760 N N . ALA A 1 482 ? 7.383 -3.314 -7.333 1.00 82.38 482 ALA A N 1
ATOM 3761 C CA . ALA A 1 482 ? 6.951 -3.120 -8.721 1.00 82.38 482 ALA A CA 1
ATOM 3762 C C . ALA A 1 482 ? 6.612 -4.451 -9.422 1.00 82.38 482 ALA A C 1
ATOM 3764 O O . ALA A 1 482 ? 5.801 -4.488 -10.345 1.00 82.38 482 ALA A O 1
ATOM 3765 N N . PHE A 1 483 ? 7.214 -5.555 -8.973 1.00 84.31 483 PHE A N 1
ATOM 3766 C CA . PHE A 1 483 ? 7.042 -6.887 -9.542 1.00 84.31 483 PHE A CA 1
ATOM 3767 C C . PHE A 1 483 ? 6.796 -7.942 -8.444 1.00 84.31 483 PHE A C 1
ATOM 3769 O O . PHE A 1 483 ? 7.593 -8.869 -8.294 1.00 84.31 483 PHE A O 1
ATOM 3776 N N . PRO A 1 484 ? 5.693 -7.866 -7.679 1.00 81.50 484 PRO A N 1
ATOM 3777 C CA . PRO A 1 484 ? 5.491 -8.695 -6.486 1.00 81.50 484 PRO A CA 1
ATOM 3778 C C . PRO A 1 484 ? 5.411 -10.202 -6.771 1.00 81.50 484 PRO A C 1
ATOM 3780 O O . PRO A 1 484 ? 5.769 -11.006 -5.921 1.00 81.50 484 PRO A O 1
ATOM 3783 N N . GLN A 1 485 ? 4.986 -10.607 -7.970 1.00 81.56 485 GLN A N 1
ATOM 3784 C CA . GLN A 1 485 ? 4.971 -12.023 -8.371 1.00 81.56 485 GLN A CA 1
ATOM 3785 C C . GLN A 1 485 ? 6.357 -12.535 -8.794 1.00 81.56 485 GLN A C 1
ATOM 3787 O O . GLN A 1 485 ? 6.645 -13.727 -8.714 1.00 81.56 485 GLN A O 1
ATOM 3792 N N . ASP A 1 486 ? 7.226 -11.638 -9.259 1.00 92.31 486 ASP A N 1
ATOM 3793 C CA . ASP A 1 486 ? 8.544 -11.995 -9.774 1.00 92.31 486 ASP A CA 1
ATOM 3794 C C . ASP A 1 486 ? 9.624 -11.873 -8.697 1.00 92.31 486 ASP A C 1
ATOM 3796 O O . ASP A 1 486 ? 10.408 -12.800 -8.536 1.00 92.31 486 ASP A O 1
ATOM 3800 N N . TRP A 1 487 ? 9.632 -10.775 -7.938 1.00 95.12 487 TRP A N 1
ATOM 3801 C CA . TRP A 1 487 ? 10.649 -10.420 -6.939 1.00 95.12 487 TRP A CA 1
ATOM 3802 C C . TRP A 1 487 ? 10.075 -10.166 -5.538 1.00 95.12 487 TRP A C 1
ATOM 3804 O O . TRP A 1 487 ? 10.755 -9.570 -4.706 1.00 95.12 487 TRP A O 1
ATOM 3814 N N . GLY A 1 488 ? 8.824 -10.555 -5.270 1.00 87.88 488 GLY A N 1
ATOM 3815 C CA . GLY A 1 488 ? 8.191 -10.345 -3.967 1.00 87.88 488 GLY A CA 1
ATOM 3816 C C . GLY A 1 488 ? 8.971 -10.989 -2.818 1.00 87.88 488 GLY A C 1
ATOM 3817 O O . GLY A 1 488 ? 9.480 -12.098 -2.950 1.00 87.88 488 GLY A O 1
ATOM 3818 N N . LEU A 1 489 ? 9.059 -10.279 -1.691 1.00 88.25 489 LEU A N 1
ATOM 3819 C CA . LEU A 1 489 ? 9.841 -10.696 -0.513 1.00 88.25 489 LEU A CA 1
ATOM 3820 C C . LEU A 1 489 ? 8.982 -10.932 0.733 1.00 88.25 489 LEU A C 1
ATOM 3822 O O . LEU A 1 489 ? 9.484 -11.394 1.747 1.00 88.25 489 LEU A O 1
ATOM 3826 N N . GLU A 1 490 ? 7.696 -10.601 0.644 1.00 80.62 490 GLU A N 1
ATOM 3827 C CA . GLU A 1 490 ? 6.701 -10.790 1.698 1.00 80.62 490 GLU A CA 1
ATOM 3828 C C . GLU A 1 490 ? 6.521 -12.274 2.051 1.00 80.62 490 GLU A C 1
ATOM 3830 O O . GLU A 1 490 ? 6.590 -12.663 3.211 1.00 80.62 490 GLU A O 1
ATOM 3835 N N . ASP A 1 491 ? 6.322 -13.091 1.019 1.00 81.88 491 ASP A N 1
ATOM 3836 C CA . ASP A 1 491 ? 6.452 -14.541 1.059 1.00 81.88 491 ASP A CA 1
ATOM 3837 C C . ASP A 1 491 ? 7.409 -14.907 -0.072 1.00 81.88 491 ASP A C 1
ATOM 3839 O O . ASP A 1 491 ? 7.016 -15.112 -1.224 1.00 81.88 491 ASP A O 1
ATOM 3843 N N . VAL A 1 492 ? 8.704 -14.850 0.241 1.00 84.50 492 VAL A N 1
ATOM 3844 C CA . VAL A 1 492 ? 9.777 -14.975 -0.753 1.00 84.50 492 VAL A CA 1
ATOM 3845 C C . VAL A 1 492 ? 9.649 -16.259 -1.574 1.00 84.50 492 VAL A C 1
ATOM 3847 O O . VAL A 1 492 ? 9.936 -16.242 -2.772 1.00 84.50 492 VAL A O 1
ATOM 3850 N N . LYS A 1 493 ? 9.129 -17.340 -0.977 1.00 86.88 493 LYS A N 1
ATOM 3851 C CA . LYS A 1 493 ? 8.986 -18.658 -1.610 1.00 86.88 493 LYS A CA 1
ATOM 3852 C C . LYS A 1 493 ? 7.955 -18.681 -2.739 1.00 86.88 493 LYS A C 1
ATOM 3854 O O . LYS A 1 493 ? 8.086 -19.476 -3.670 1.00 86.88 493 LYS A O 1
ATOM 3859 N N . GLU A 1 494 ? 6.980 -17.776 -2.704 1.00 86.62 494 GLU A N 1
ATOM 3860 C CA . GLU A 1 494 ? 5.974 -17.626 -3.759 1.00 86.62 494 GLU A CA 1
ATOM 3861 C C . GLU A 1 494 ? 6.511 -16.856 -4.978 1.00 86.62 494 GLU A C 1
ATOM 3863 O O . GLU A 1 494 ? 5.944 -16.941 -6.070 1.00 86.62 494 GLU A O 1
ATOM 3868 N N . SER A 1 495 ? 7.631 -16.137 -4.839 1.00 88.19 495 SER A N 1
ATOM 3869 C CA . SER A 1 495 ? 8.204 -15.353 -5.935 1.00 88.19 495 SER A CA 1
ATOM 3870 C C . SER A 1 495 ? 8.806 -16.229 -7.036 1.00 88.19 495 SER A C 1
ATOM 3872 O O . SER A 1 495 ? 9.421 -17.277 -6.793 1.00 88.19 495 SER A O 1
ATOM 3874 N N . LYS A 1 496 ? 8.713 -15.767 -8.290 1.00 93.56 496 LYS A N 1
ATOM 3875 C CA . LYS A 1 496 ? 9.395 -16.447 -9.397 1.00 93.56 496 LYS A CA 1
ATOM 3876 C C . LYS A 1 496 ? 10.915 -16.448 -9.213 1.00 93.56 496 LYS A C 1
ATOM 3878 O O . LYS A 1 496 ? 11.554 -17.424 -9.606 1.00 93.56 496 LYS A O 1
ATOM 3883 N N . ALA A 1 497 ? 11.484 -15.395 -8.623 1.00 97.31 497 ALA A N 1
ATOM 3884 C CA . ALA A 1 497 ? 12.902 -15.283 -8.303 1.00 97.31 497 ALA A CA 1
ATOM 3885 C C . ALA A 1 497 ? 13.382 -16.422 -7.406 1.00 97.31 497 ALA A C 1
ATOM 3887 O O . ALA A 1 497 ? 14.360 -17.080 -7.756 1.00 97.31 497 ALA A O 1
ATOM 3888 N N . PHE A 1 498 ? 12.664 -16.717 -6.321 1.00 96.38 498 PHE A N 1
ATOM 3889 C CA . PHE A 1 498 ? 13.007 -17.820 -5.428 1.00 96.38 498 PHE A CA 1
ATOM 3890 C C . PHE A 1 498 ? 12.995 -19.169 -6.153 1.00 96.38 498 PHE A C 1
ATOM 3892 O O . PHE A 1 498 ? 13.945 -19.942 -6.058 1.00 96.38 498 PHE A O 1
ATOM 3899 N N . GLN A 1 499 ? 11.971 -19.425 -6.971 1.00 95.50 499 GLN A N 1
ATOM 3900 C CA . GLN A 1 499 ? 11.871 -20.673 -7.736 1.00 95.50 499 GLN A CA 1
ATOM 3901 C C . GLN A 1 499 ? 13.046 -20.862 -8.711 1.00 95.50 499 GLN A C 1
ATOM 3903 O O . GLN A 1 499 ? 13.614 -21.950 -8.802 1.00 95.50 499 GLN A O 1
ATOM 3908 N N . VAL A 1 500 ? 13.428 -19.816 -9.457 1.00 97.31 500 VAL A N 1
ATOM 3909 C CA . VAL A 1 500 ? 14.541 -19.916 -10.423 1.00 97.31 500 VAL A CA 1
ATOM 3910 C C . VAL A 1 500 ? 15.913 -19.885 -9.746 1.00 97.31 500 VAL A C 1
ATOM 3912 O O . VAL A 1 500 ? 16.871 -20.439 -10.287 1.00 97.31 500 VAL A O 1
ATOM 3915 N N . MET A 1 501 ? 16.017 -19.257 -8.575 1.00 98.00 501 MET A N 1
ATOM 3916 C CA . MET A 1 501 ? 17.196 -19.316 -7.717 1.00 98.00 501 MET A CA 1
ATOM 3917 C C . MET A 1 501 ? 17.405 -20.742 -7.206 1.00 98.00 501 MET A C 1
ATOM 3919 O O . MET A 1 501 ? 18.513 -21.263 -7.321 1.00 98.00 501 MET A O 1
ATOM 3923 N N . GLN A 1 502 ? 16.347 -21.405 -6.727 1.00 97.50 502 GLN A N 1
ATOM 3924 C CA . GLN A 1 502 ? 16.422 -22.793 -6.273 1.00 97.50 502 GLN A CA 1
ATOM 3925 C C . GLN A 1 502 ? 16.874 -23.731 -7.401 1.00 97.50 502 GLN A C 1
ATOM 3927 O O . GLN A 1 502 ? 17.754 -24.558 -7.193 1.00 97.50 502 GLN A O 1
ATOM 3932 N N . ASP A 1 503 ? 16.386 -23.537 -8.631 1.00 96.50 503 ASP A N 1
ATOM 3933 C CA . ASP A 1 503 ? 16.875 -24.276 -9.808 1.00 96.50 503 ASP A CA 1
ATOM 3934 C C . ASP A 1 503 ? 18.381 -24.047 -10.072 1.00 96.50 503 ASP A C 1
ATOM 3936 O O . ASP A 1 503 ? 19.100 -24.960 -10.489 1.00 96.50 503 ASP A O 1
ATOM 3940 N N . ALA A 1 504 ? 18.897 -22.840 -9.809 1.00 97.81 504 ALA A N 1
ATOM 3941 C CA . ALA A 1 504 ? 20.327 -22.551 -9.910 1.00 97.81 504 ALA A CA 1
ATOM 3942 C C . ALA A 1 504 ? 21.153 -23.249 -8.817 1.00 97.81 504 ALA A C 1
ATOM 3944 O O . ALA A 1 504 ? 22.258 -23.719 -9.115 1.00 97.81 504 ALA A O 1
ATOM 3945 N N . ILE A 1 505 ? 20.619 -23.344 -7.596 1.00 97.19 505 ILE A N 1
ATOM 3946 C CA . ILE A 1 505 ? 21.220 -24.080 -6.474 1.00 97.19 505 ILE A CA 1
ATOM 3947 C C . ILE A 1 505 ? 21.242 -25.581 -6.786 1.00 97.19 505 ILE A C 1
ATOM 3949 O O . ILE A 1 505 ? 22.309 -26.194 -6.785 1.00 97.19 505 ILE A O 1
ATOM 3953 N N . ASP A 1 506 ? 20.104 -26.156 -7.178 1.00 97.06 506 ASP A N 1
ATOM 3954 C CA . ASP A 1 506 ? 19.950 -27.589 -7.463 1.00 97.06 506 ASP A CA 1
ATOM 3955 C C . ASP A 1 506 ? 20.859 -28.060 -8.611 1.00 97.06 506 ASP A C 1
ATOM 3957 O O . ASP A 1 506 ? 21.396 -29.171 -8.603 1.00 97.06 506 ASP A O 1
ATOM 3961 N N . LYS A 1 507 ? 21.090 -27.198 -9.609 1.00 96.38 507 LYS A N 1
ATOM 3962 C CA . LYS A 1 507 ? 22.027 -27.454 -10.720 1.00 96.38 507 LYS A CA 1
ATOM 3963 C C . LYS A 1 507 ? 23.495 -27.198 -10.357 1.00 96.38 507 LYS A C 1
ATOM 3965 O O . LYS A 1 507 ? 24.376 -27.367 -11.208 1.00 96.38 507 LYS A O 1
ATOM 3970 N N . GLY A 1 508 ? 23.772 -26.776 -9.125 1.00 96.19 508 GLY A N 1
ATOM 3971 C CA . GLY A 1 508 ? 25.103 -26.484 -8.605 1.00 96.19 508 GLY A CA 1
ATOM 3972 C C . GLY A 1 508 ? 25.755 -25.255 -9.236 1.00 96.19 508 GLY A C 1
ATOM 3973 O O . GLY A 1 508 ? 26.988 -25.195 -9.305 1.00 96.19 508 GLY A O 1
ATOM 3974 N N . TYR A 1 509 ? 24.961 -24.315 -9.760 1.00 96.62 509 TYR A N 1
ATOM 3975 C CA . TYR A 1 509 ? 25.437 -23.061 -10.348 1.00 96.62 509 TYR A CA 1
ATOM 3976 C C . TYR A 1 509 ? 25.513 -21.906 -9.354 1.00 96.62 509 TYR A C 1
ATOM 3978 O O . TYR A 1 509 ? 26.322 -21.006 -9.595 1.00 96.62 509 TYR A O 1
ATOM 3986 N N . TYR A 1 510 ? 24.721 -21.966 -8.284 1.00 96.50 510 TYR A N 1
ATOM 3987 C CA . TYR A 1 510 ? 24.784 -21.070 -7.137 1.00 96.50 510 TYR A CA 1
ATOM 3988 C C . TYR A 1 510 ? 25.093 -21.890 -5.882 1.00 96.50 510 TYR A C 1
ATOM 3990 O O . TYR A 1 510 ? 24.333 -22.794 -5.545 1.00 96.50 510 TYR A O 1
ATOM 3998 N N . ASN A 1 511 ? 26.236 -21.636 -5.253 1.00 94.56 511 ASN A N 1
ATOM 3999 C CA . ASN A 1 511 ? 26.603 -22.219 -3.972 1.00 94.56 511 ASN A CA 1
ATOM 4000 C C . ASN A 1 511 ? 26.193 -21.262 -2.849 1.00 94.56 511 ASN A C 1
ATOM 4002 O O . ASN A 1 511 ? 26.492 -20.074 -2.929 1.00 94.56 511 ASN A O 1
ATOM 4006 N N . VAL A 1 512 ? 25.523 -21.794 -1.830 1.00 92.19 512 VAL A N 1
ATOM 4007 C CA . VAL A 1 512 ? 24.921 -21.036 -0.727 1.00 92.19 512 VAL A CA 1
ATOM 4008 C C . VAL A 1 512 ? 25.397 -21.516 0.651 1.00 92.19 512 VAL A C 1
ATOM 4010 O O . VAL A 1 512 ? 24.772 -21.185 1.658 1.00 92.19 512 VAL A O 1
ATOM 4013 N N . ASP A 1 513 ? 26.491 -22.285 0.699 1.00 87.75 513 ASP A N 1
ATOM 4014 C CA . ASP A 1 513 ? 27.057 -22.851 1.936 1.00 87.75 513 ASP A CA 1
ATOM 4015 C C . ASP A 1 513 ? 27.409 -21.760 2.975 1.00 87.75 513 ASP A C 1
ATOM 4017 O O . ASP A 1 513 ? 27.255 -21.967 4.175 1.00 87.75 513 ASP A O 1
ATOM 4021 N N . ASP A 1 514 ? 27.813 -20.565 2.528 1.00 80.75 514 ASP A N 1
ATOM 4022 C CA . ASP A 1 514 ? 28.190 -19.446 3.410 1.00 80.75 514 ASP A CA 1
ATOM 4023 C C . ASP A 1 514 ? 26.988 -18.780 4.126 1.00 80.75 514 ASP A C 1
ATOM 4025 O O . ASP A 1 514 ? 27.182 -17.872 4.934 1.00 80.75 514 ASP A O 1
ATOM 4029 N N . TYR A 1 515 ? 25.751 -19.224 3.859 1.00 80.69 515 TYR A N 1
ATOM 4030 C CA . TYR A 1 515 ? 24.508 -18.640 4.389 1.00 80.69 515 TYR A CA 1
ATOM 4031 C C . TYR A 1 515 ? 23.743 -19.583 5.342 1.00 80.69 515 TYR A C 1
ATOM 4033 O O . TYR A 1 515 ? 22.556 -19.378 5.582 1.00 80.69 515 TYR A O 1
ATOM 4041 N N . GLU A 1 516 ? 24.353 -20.664 5.843 1.00 73.44 516 GLU A N 1
ATOM 4042 C CA . GLU A 1 516 ? 23.661 -21.681 6.664 1.00 73.44 516 GLU A CA 1
ATOM 4043 C C . GLU A 1 516 ? 23.287 -21.232 8.092 1.00 73.44 516 GLU A C 1
ATOM 4045 O O . GLU A 1 516 ? 22.435 -21.865 8.714 1.00 73.44 516 GLU A O 1
ATOM 4050 N N . GLU A 1 517 ? 23.892 -20.163 8.621 1.00 64.44 517 GLU A N 1
ATOM 4051 C CA . GLU A 1 517 ? 23.747 -19.755 10.034 1.00 64.44 517 GLU A CA 1
ATOM 4052 C C . GLU A 1 517 ? 22.575 -18.785 10.316 1.00 64.44 517 GLU A C 1
ATOM 4054 O O . GLU A 1 517 ? 22.325 -18.456 11.475 1.00 64.44 517 GLU A O 1
ATOM 4059 N N . GLU A 1 518 ? 21.847 -18.340 9.289 1.00 65.31 518 GLU A N 1
ATOM 4060 C CA . GLU A 1 518 ? 20.766 -17.346 9.399 1.00 65.31 518 GLU A CA 1
ATOM 4061 C C . GLU A 1 518 ? 19.375 -17.983 9.599 1.00 65.31 518 GLU A C 1
ATOM 4063 O O . GLU A 1 518 ? 19.130 -19.120 9.184 1.00 65.31 518 GLU A O 1
ATOM 4068 N N . ASP A 1 519 ? 18.431 -17.230 10.185 1.00 72.69 519 ASP A N 1
ATOM 4069 C CA . ASP A 1 519 ? 17.009 -17.618 10.224 1.00 72.69 519 ASP A CA 1
ATOM 4070 C C . ASP A 1 519 ? 16.478 -17.891 8.808 1.00 72.69 519 ASP A C 1
ATOM 4072 O O . ASP A 1 519 ? 16.817 -17.166 7.877 1.00 72.69 519 ASP A O 1
ATOM 4076 N N . GLU A 1 520 ? 15.628 -18.909 8.629 1.00 74.44 520 GLU A N 1
ATOM 4077 C CA . GLU A 1 520 ? 15.206 -19.379 7.301 1.00 74.44 520 GLU A CA 1
ATOM 4078 C C . GLU A 1 520 ? 14.585 -18.265 6.440 1.00 74.44 520 GLU A C 1
ATOM 4080 O O . GLU A 1 520 ? 14.908 -18.155 5.257 1.00 74.44 520 GLU A O 1
ATOM 4085 N N . ALA A 1 521 ? 13.749 -17.395 7.018 1.00 70.38 521 ALA A N 1
ATOM 4086 C CA . ALA A 1 521 ? 13.102 -16.319 6.268 1.00 70.38 521 ALA A CA 1
ATOM 4087 C C . ALA A 1 521 ? 14.091 -15.200 5.897 1.00 70.38 521 ALA A C 1
ATOM 4089 O O . ALA A 1 521 ? 14.060 -14.670 4.781 1.00 70.38 521 ALA A O 1
ATOM 4090 N N . VAL A 1 522 ? 15.000 -14.859 6.817 1.00 79.94 522 VAL A N 1
ATOM 4091 C CA . VAL A 1 522 ? 16.072 -13.880 6.577 1.00 79.94 522 VAL A CA 1
ATOM 4092 C C . VAL A 1 522 ? 17.045 -14.410 5.526 1.00 79.94 522 VAL A C 1
ATOM 4094 O O . VAL A 1 522 ? 17.377 -13.701 4.574 1.00 79.94 522 VAL A O 1
ATOM 4097 N N . ARG A 1 523 ? 17.429 -15.680 5.651 1.00 86.94 523 ARG A N 1
ATOM 4098 C CA . ARG A 1 523 ? 18.291 -16.412 4.731 1.00 86.94 523 ARG A CA 1
ATOM 4099 C C . ARG A 1 523 ? 17.711 -16.430 3.326 1.00 86.94 523 ARG A C 1
ATOM 4101 O O . ARG A 1 523 ? 18.390 -16.012 2.396 1.00 86.94 523 ARG A O 1
ATOM 4108 N N . ASP A 1 524 ? 16.464 -16.859 3.157 1.00 90.06 524 ASP A N 1
ATOM 4109 C CA . ASP A 1 524 ? 15.839 -16.961 1.835 1.00 90.06 524 ASP A CA 1
ATOM 4110 C C . ASP A 1 524 ? 15.747 -15.591 1.141 1.00 90.06 524 ASP A C 1
ATOM 4112 O O . ASP A 1 524 ? 15.998 -15.480 -0.064 1.00 90.06 524 ASP A O 1
ATOM 4116 N N . ARG A 1 525 ? 15.477 -14.522 1.902 1.00 91.88 525 ARG A N 1
ATOM 4117 C CA . ARG A 1 525 ? 15.534 -13.143 1.398 1.00 91.88 525 ARG A CA 1
ATOM 4118 C C . ARG A 1 525 ? 16.946 -12.754 0.958 1.00 91.88 525 ARG A C 1
ATOM 4120 O O . ARG A 1 525 ? 17.090 -12.169 -0.117 1.00 91.88 525 ARG A O 1
ATOM 4127 N N . ILE A 1 526 ? 17.970 -13.050 1.765 1.00 91.94 526 ILE A N 1
ATOM 4128 C CA . ILE A 1 526 ? 19.375 -12.765 1.429 1.00 91.94 526 ILE A CA 1
ATOM 4129 C C . ILE A 1 526 ? 19.779 -13.529 0.163 1.00 91.94 526 ILE A C 1
ATOM 4131 O O . ILE A 1 526 ? 20.347 -12.942 -0.750 1.00 91.94 526 ILE A O 1
ATOM 4135 N N . LEU A 1 527 ? 19.415 -14.804 0.031 1.00 95.06 527 LEU A N 1
ATOM 4136 C CA . LEU A 1 527 ? 19.750 -15.585 -1.160 1.00 95.06 527 LEU A CA 1
ATOM 4137 C C . LEU A 1 527 ? 19.122 -15.003 -2.434 1.00 95.06 527 LEU A C 1
ATOM 4139 O O . LEU A 1 527 ? 19.793 -14.913 -3.462 1.00 95.06 527 LEU A O 1
ATOM 4143 N N . VAL A 1 528 ? 17.861 -14.555 -2.384 1.00 96.75 528 VAL A N 1
ATOM 4144 C CA . VAL A 1 528 ? 17.213 -13.899 -3.537 1.00 96.75 528 VAL A CA 1
ATOM 4145 C C . VAL A 1 528 ? 17.882 -12.562 -3.873 1.00 96.75 528 VAL A C 1
ATOM 4147 O O . VAL A 1 528 ? 18.044 -12.232 -5.053 1.00 96.75 528 VAL A O 1
ATOM 4150 N N . GLN A 1 529 ? 18.297 -11.810 -2.852 1.00 95.50 529 GLN A N 1
ATOM 4151 C CA . GLN A 1 529 ? 19.049 -10.565 -2.993 1.00 95.50 529 GLN A CA 1
ATOM 4152 C C . GLN A 1 529 ? 20.370 -10.772 -3.742 1.00 95.50 529 GLN A C 1
ATOM 4154 O O . GLN A 1 529 ? 20.602 -10.135 -4.773 1.00 95.50 529 GLN A O 1
ATOM 4159 N N . GLU A 1 530 ? 21.188 -11.707 -3.277 1.00 94.88 530 GLU A N 1
ATOM 4160 C CA . GLU A 1 530 ? 22.484 -12.022 -3.880 1.00 94.88 530 GLU A CA 1
ATOM 4161 C C . GLU A 1 530 ? 22.323 -12.650 -5.271 1.00 94.88 530 GLU A C 1
ATOM 4163 O O . GLU A 1 530 ? 23.040 -12.334 -6.224 1.00 94.88 530 GLU A O 1
ATOM 4168 N N . PHE A 1 531 ? 21.299 -13.485 -5.455 1.00 97.69 531 PHE A N 1
ATOM 4169 C CA . PHE A 1 531 ? 20.968 -14.044 -6.760 1.00 97.69 531 PHE A CA 1
ATOM 4170 C C . PHE A 1 531 ? 20.646 -12.957 -7.799 1.00 97.69 531 PHE A C 1
ATOM 4172 O O . PHE A 1 531 ? 21.100 -13.044 -8.946 1.00 97.69 531 PHE A O 1
ATOM 4179 N N . HIS A 1 532 ? 19.920 -11.898 -7.423 1.00 97.88 532 HIS A N 1
ATOM 4180 C CA . HIS A 1 532 ? 19.677 -10.753 -8.308 1.00 97.88 532 HIS A CA 1
ATOM 4181 C C . HIS A 1 532 ? 20.979 -10.051 -8.721 1.00 97.88 532 HIS A C 1
ATOM 4183 O O . HIS A 1 532 ? 21.146 -9.718 -9.904 1.00 97.88 532 HIS A O 1
ATOM 4189 N N . TRP A 1 533 ? 21.917 -9.861 -7.787 1.00 95.69 533 TRP A N 1
ATOM 4190 C CA . TRP A 1 533 ? 23.251 -9.347 -8.097 1.00 95.69 533 TRP A CA 1
ATOM 4191 C C . TRP A 1 533 ? 23.960 -10.240 -9.118 1.00 95.69 533 TRP A C 1
ATOM 4193 O O . TRP A 1 533 ? 24.388 -9.755 -10.172 1.00 95.69 533 TRP A O 1
ATOM 4203 N N . TRP A 1 534 ? 24.008 -11.552 -8.879 1.00 95.88 534 TRP A N 1
ATOM 4204 C CA . TRP A 1 534 ? 24.680 -12.493 -9.771 1.00 95.88 534 TRP A CA 1
ATOM 4205 C C . TRP A 1 534 ? 24.091 -12.512 -11.183 1.00 95.88 534 TRP A C 1
ATOM 4207 O O . TRP A 1 534 ? 24.840 -12.507 -12.174 1.00 95.88 534 TRP A O 1
ATOM 4217 N N . LEU A 1 535 ? 22.762 -12.477 -11.307 1.00 96.06 535 LEU A N 1
ATOM 4218 C CA . LEU A 1 535 ? 22.088 -12.376 -12.601 1.00 96.06 535 LEU A CA 1
ATOM 4219 C C . LEU A 1 535 ? 22.451 -11.080 -13.329 1.00 96.06 535 LEU A C 1
ATOM 4221 O O . LEU A 1 535 ? 22.848 -11.119 -14.499 1.00 96.06 535 LEU A O 1
ATOM 4225 N N . THR A 1 536 ? 22.378 -9.948 -12.632 1.00 96.38 536 THR A N 1
ATOM 4226 C CA . THR A 1 536 ? 22.617 -8.621 -13.213 1.00 96.38 536 THR A CA 1
ATOM 4227 C C . THR A 1 536 ? 24.083 -8.441 -13.612 1.00 96.38 536 THR A C 1
ATOM 4229 O O . THR A 1 536 ? 24.385 -8.023 -14.733 1.00 96.38 536 THR A O 1
ATOM 4232 N N . ALA A 1 537 ? 25.026 -8.865 -12.767 1.00 94.06 537 ALA A N 1
ATOM 4233 C CA . ALA A 1 537 ? 26.457 -8.850 -13.067 1.00 94.06 537 ALA A CA 1
ATOM 4234 C C . ALA A 1 537 ? 26.810 -9.730 -14.281 1.00 94.06 537 ALA A C 1
ATOM 4236 O O . ALA A 1 537 ? 27.659 -9.355 -15.105 1.00 94.06 537 ALA A O 1
ATOM 4237 N N . THR A 1 538 ? 26.128 -10.875 -14.430 1.00 93.94 538 THR A N 1
ATOM 4238 C CA . THR A 1 538 ? 26.235 -11.748 -15.610 1.00 93.94 538 THR A CA 1
ATOM 4239 C C . THR A 1 538 ? 25.740 -11.042 -16.869 1.00 93.94 538 THR A C 1
ATOM 4241 O O . THR A 1 538 ? 26.425 -11.073 -17.898 1.00 93.94 538 THR A O 1
ATOM 4244 N N . ALA A 1 539 ? 24.570 -10.403 -16.795 1.00 94.00 539 ALA A N 1
ATOM 4245 C CA . ALA A 1 539 ? 23.953 -9.692 -17.910 1.00 94.00 539 ALA A CA 1
ATOM 4246 C C . ALA A 1 539 ? 24.804 -8.505 -18.379 1.00 94.00 539 ALA A C 1
ATOM 4248 O O . ALA A 1 539 ? 25.029 -8.321 -19.575 1.00 94.00 539 ALA A O 1
ATOM 4249 N N . TRP A 1 540 ? 25.357 -7.747 -17.434 1.00 93.94 540 TRP A N 1
ATOM 4250 C CA . TRP A 1 540 ? 26.198 -6.578 -17.695 1.00 93.94 540 TRP A CA 1
ATOM 4251 C C . TRP A 1 540 ? 27.655 -6.920 -18.048 1.00 93.94 540 TRP A C 1
ATOM 4253 O O . TRP A 1 540 ? 28.450 -6.031 -18.384 1.00 93.94 540 TRP A O 1
ATOM 4263 N N . GLY A 1 541 ? 28.023 -8.206 -18.002 1.00 91.81 541 GLY A N 1
ATOM 4264 C CA . GLY A 1 541 ? 29.350 -8.697 -18.373 1.00 91.81 541 GLY A CA 1
ATOM 4265 C C . GLY A 1 541 ? 30.466 -8.237 -17.431 1.00 91.81 541 GLY A C 1
ATOM 4266 O O . GLY A 1 541 ? 31.615 -8.099 -17.863 1.00 91.81 541 GLY A O 1
ATOM 4267 N N . LEU A 1 542 ? 30.151 -7.991 -16.155 1.00 89.50 542 LEU A N 1
ATOM 4268 C CA . LEU A 1 542 ? 31.081 -7.384 -15.194 1.00 89.50 542 LEU A CA 1
ATOM 4269 C C . LEU A 1 542 ? 32.269 -8.292 -14.853 1.00 89.50 542 LEU A C 1
ATOM 4271 O O . LEU A 1 542 ? 33.381 -7.806 -14.645 1.00 89.50 542 LEU A O 1
ATOM 4275 N N . PHE A 1 543 ? 32.082 -9.612 -14.903 1.00 84.75 543 PHE A N 1
ATOM 4276 C CA . PHE A 1 543 ? 33.113 -10.615 -14.612 1.00 84.75 543 PHE A CA 1
ATOM 4277 C C . PHE A 1 543 ? 34.401 -10.453 -15.419 1.00 84.75 543 PHE A C 1
ATOM 4279 O O . PHE A 1 543 ? 35.496 -10.631 -14.889 1.00 84.75 543 PHE A O 1
ATOM 4286 N N . LYS A 1 544 ? 34.281 -10.104 -16.704 1.00 80.62 544 LYS A N 1
ATOM 4287 C CA . LYS A 1 544 ? 35.436 -9.899 -17.587 1.00 80.62 544 LYS A CA 1
ATOM 4288 C C . LYS A 1 544 ? 36.114 -8.549 -17.338 1.00 80.62 544 LYS A C 1
ATOM 4290 O O . LYS A 1 544 ? 37.301 -8.394 -17.605 1.00 80.62 544 LYS A O 1
ATOM 4295 N N . GLN A 1 545 ? 35.349 -7.559 -16.88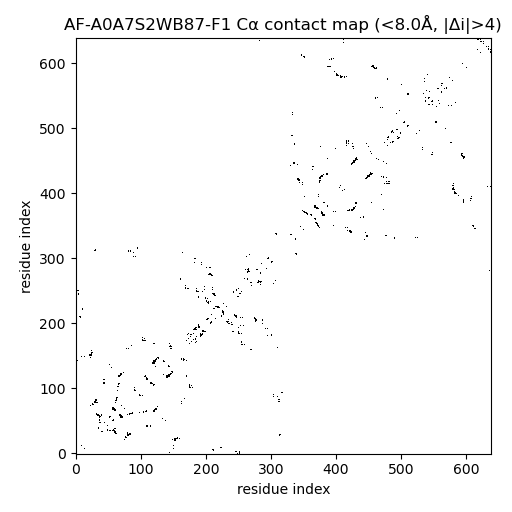8 1.00 80.62 545 GLN A N 1
ATOM 4296 C CA . GLN A 1 545 ? 35.756 -6.158 -16.879 1.00 80.62 545 GLN A CA 1
ATOM 4297 C C . GLN A 1 545 ? 36.330 -5.704 -15.531 1.00 80.62 545 GLN A C 1
ATOM 4299 O O . GLN A 1 545 ? 37.280 -4.915 -15.494 1.00 80.62 545 GLN A O 1
ATOM 4304 N N . PHE A 1 546 ? 35.759 -6.201 -14.433 1.00 79.62 546 PHE A N 1
ATOM 4305 C CA . PHE A 1 546 ? 36.066 -5.774 -13.067 1.00 79.62 546 PHE A CA 1
ATOM 4306 C C . PHE A 1 546 ? 36.297 -6.941 -12.109 1.00 79.62 546 PHE A C 1
ATOM 4308 O O . PHE A 1 546 ? 36.272 -6.744 -10.900 1.00 79.62 546 PHE A O 1
ATOM 4315 N N . ASP A 1 547 ? 36.577 -8.133 -12.638 1.00 70.81 547 ASP A N 1
ATOM 4316 C CA . ASP A 1 547 ? 37.011 -9.276 -11.831 1.00 70.81 547 ASP A CA 1
ATOM 4317 C C . ASP A 1 547 ? 36.048 -9.583 -10.670 1.00 70.81 547 ASP A C 1
ATOM 4319 O O . ASP A 1 547 ? 36.454 -9.802 -9.534 1.00 70.81 547 ASP A O 1
ATOM 4323 N N . ALA A 1 548 ? 34.740 -9.548 -10.951 1.00 67.62 548 ALA A N 1
ATOM 4324 C CA . ALA A 1 548 ? 33.674 -9.927 -10.018 1.00 67.62 548 ALA A CA 1
ATOM 4325 C C . ALA A 1 548 ? 33.653 -11.443 -9.747 1.00 67.62 548 ALA A C 1
ATOM 4327 O O . ALA A 1 548 ? 32.637 -12.112 -9.874 1.00 67.62 548 ALA A O 1
ATOM 4328 N N . GLN A 1 549 ? 34.806 -12.050 -9.496 1.00 67.12 549 GLN A N 1
ATOM 4329 C CA . GLN A 1 549 ? 34.952 -13.496 -9.474 1.00 67.12 549 GLN A CA 1
ATOM 4330 C C . GLN A 1 549 ? 34.839 -14.022 -8.044 1.00 67.12 549 GLN A C 1
ATOM 4332 O O . GLN A 1 549 ? 35.795 -13.937 -7.286 1.00 67.12 549 GLN A O 1
ATOM 4337 N N . ASN A 1 550 ? 33.701 -14.634 -7.717 1.00 75.62 550 ASN A N 1
ATOM 4338 C CA . ASN A 1 550 ? 33.629 -15.656 -6.674 1.00 75.62 550 ASN A CA 1
ATOM 4339 C C . ASN A 1 550 ? 33.242 -17.005 -7.316 1.00 75.62 550 ASN A C 1
ATOM 4341 O O . ASN A 1 550 ? 32.052 -17.272 -7.489 1.00 75.62 550 ASN A O 1
ATOM 4345 N N . PRO A 1 551 ? 34.198 -17.771 -7.887 1.00 76.50 551 PRO A N 1
ATOM 4346 C CA . PRO A 1 551 ? 33.905 -19.012 -8.622 1.00 76.50 551 PRO A CA 1
ATOM 4347 C C . PRO A 1 551 ? 33.338 -20.116 -7.736 1.00 76.50 551 PRO A C 1
ATOM 4349 O O . PRO A 1 551 ? 32.687 -21.023 -8.261 1.00 76.50 551 PRO A O 1
ATOM 4352 N N . ASP A 1 552 ? 33.573 -20.006 -6.434 1.00 83.81 552 ASP A N 1
ATOM 4353 C CA . ASP A 1 552 ? 33.063 -20.931 -5.437 1.00 83.81 552 ASP A CA 1
ATOM 4354 C C . ASP A 1 552 ? 31.564 -20.701 -5.208 1.00 83.81 552 ASP A C 1
ATOM 4356 O O . ASP A 1 552 ? 30.835 -21.674 -5.037 1.00 83.81 552 ASP A O 1
ATOM 4360 N N . GLU A 1 553 ? 31.097 -19.455 -5.350 1.00 87.25 553 GLU A N 1
ATOM 4361 C CA . GLU A 1 553 ? 29.701 -19.049 -5.156 1.00 87.25 553 GLU A CA 1
ATOM 4362 C C . GLU A 1 553 ? 28.858 -19.081 -6.445 1.00 87.25 553 GLU A C 1
ATOM 4364 O O . GLU A 1 553 ? 27.818 -19.729 -6.493 1.00 87.25 553 GLU A O 1
ATOM 4369 N N . TRP A 1 554 ? 29.303 -18.458 -7.545 1.00 93.88 554 TRP A N 1
ATOM 4370 C CA . TRP A 1 554 ? 28.506 -18.360 -8.782 1.00 93.88 554 TRP A CA 1
ATOM 4371 C C . TRP A 1 554 ? 29.258 -18.838 -10.030 1.00 93.88 554 TRP A C 1
ATO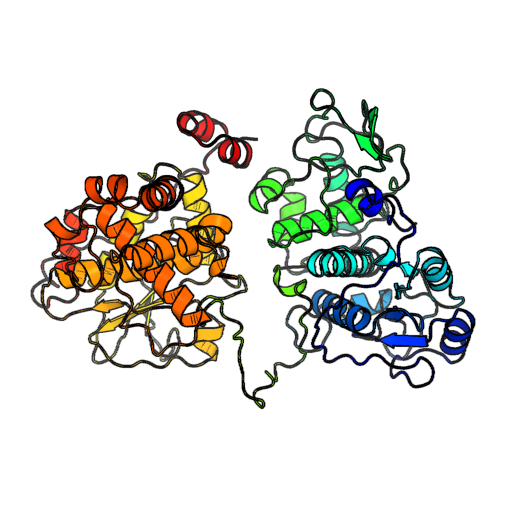M 4373 O O . TRP A 1 554 ? 30.374 -18.405 -10.334 1.00 93.88 554 TRP A O 1
ATOM 4383 N N . LYS A 1 555 ? 28.646 -19.720 -10.833 1.00 93.31 555 LYS A N 1
ATOM 4384 C CA . LYS A 1 555 ? 29.330 -20.396 -11.964 1.00 93.31 555 LYS A CA 1
ATOM 4385 C C . LYS A 1 555 ? 28.918 -19.918 -13.359 1.00 93.31 555 LYS A C 1
ATOM 4387 O O . LYS A 1 555 ? 29.521 -20.341 -14.353 1.00 93.31 555 LYS A O 1
ATOM 4392 N N . ILE A 1 556 ? 27.917 -19.044 -13.485 1.00 92.94 556 ILE A N 1
ATOM 4393 C CA . ILE A 1 556 ? 27.442 -18.536 -14.783 1.00 92.94 556 ILE A CA 1
ATOM 4394 C C . ILE A 1 556 ? 28.106 -17.190 -15.092 1.00 92.94 556 ILE A C 1
ATOM 4396 O O . ILE A 1 556 ? 27.830 -16.189 -14.454 1.00 92.94 556 ILE A O 1
ATOM 4400 N N . ARG A 1 557 ? 28.994 -17.127 -16.091 1.00 89.06 557 ARG A N 1
ATOM 4401 C CA . ARG A 1 557 ? 29.859 -15.943 -16.293 1.00 89.06 557 ARG A CA 1
ATOM 4402 C C . ARG A 1 557 ? 29.568 -15.139 -17.549 1.00 89.06 557 ARG A C 1
ATOM 4404 O O . ARG A 1 557 ? 30.179 -14.098 -17.777 1.00 89.06 557 ARG A O 1
ATOM 4411 N N . THR A 1 558 ? 28.669 -15.623 -18.397 1.00 91.00 558 THR A N 1
ATOM 4412 C CA . THR A 1 558 ? 28.315 -14.949 -19.648 1.00 91.00 558 THR A CA 1
ATOM 4413 C C . THR A 1 558 ? 26.823 -15.040 -19.902 1.00 91.00 558 THR A C 1
ATOM 4415 O O . THR A 1 558 ? 26.190 -16.045 -19.584 1.00 91.00 558 THR A O 1
ATOM 4418 N N . TRP A 1 559 ? 26.282 -14.036 -20.584 1.00 90.06 559 TRP A N 1
ATOM 4419 C CA . TRP A 1 559 ? 24.885 -14.019 -21.014 1.00 90.06 559 TRP A CA 1
ATOM 4420 C C . TRP A 1 559 ? 24.479 -15.252 -21.836 1.00 90.06 559 TRP A C 1
ATOM 4422 O O . TRP A 1 559 ? 23.397 -15.810 -21.660 1.00 90.06 559 TRP A O 1
ATOM 4432 N N . LYS A 1 560 ? 25.390 -15.747 -22.688 1.00 93.31 560 LYS A N 1
ATOM 4433 C CA . LYS A 1 560 ? 25.193 -16.987 -23.454 1.00 93.31 560 LYS A CA 1
ATOM 4434 C C . LYS A 1 560 ? 25.074 -18.216 -22.544 1.00 93.31 560 LYS A C 1
ATOM 4436 O O . LYS A 1 560 ? 24.247 -19.088 -22.796 1.00 93.31 560 LYS A O 1
ATOM 4441 N N . GLN A 1 561 ? 25.901 -18.305 -21.501 1.00 94.31 561 GLN A N 1
ATOM 4442 C CA . GLN A 1 561 ? 25.791 -19.379 -20.512 1.00 94.31 561 GLN A CA 1
ATOM 4443 C C . GLN A 1 561 ? 24.487 -19.270 -19.722 1.00 94.31 561 GLN A C 1
ATOM 4445 O O . GLN A 1 561 ? 23.842 -20.292 -19.529 1.00 94.31 561 GLN A O 1
ATOM 4450 N N . LEU A 1 562 ? 24.065 -18.061 -19.336 1.00 93.75 562 LEU A N 1
ATOM 4451 C CA . LEU A 1 562 ? 22.802 -17.865 -18.622 1.00 93.75 562 LEU A CA 1
ATOM 4452 C C . LEU A 1 562 ? 21.615 -18.369 -19.449 1.00 93.75 562 LEU A C 1
ATOM 4454 O O . LEU A 1 562 ? 20.866 -19.215 -18.980 1.00 93.75 562 LEU A O 1
ATOM 4458 N N . GLY A 1 563 ? 21.516 -17.968 -20.719 1.00 92.31 563 GLY A N 1
ATOM 4459 C CA . GLY A 1 563 ? 20.426 -18.412 -21.595 1.00 92.31 563 GLY A CA 1
ATOM 4460 C C . GLY A 1 563 ? 20.411 -19.908 -21.921 1.00 92.31 563 GLY A C 1
ATOM 4461 O O . GLY A 1 563 ? 19.368 -20.430 -22.292 1.00 92.31 563 GLY A O 1
ATOM 4462 N N . THR A 1 564 ? 21.543 -20.605 -21.791 1.00 95.88 564 THR A N 1
ATOM 4463 C CA . THR A 1 564 ? 21.619 -22.055 -22.050 1.00 95.88 564 THR A CA 1
ATOM 4464 C C . THR A 1 564 ? 21.431 -22.896 -20.793 1.00 95.88 564 THR A C 1
ATOM 4466 O O . THR A 1 564 ? 20.898 -23.996 -20.883 1.00 95.88 564 THR A O 1
ATOM 4469 N N . LYS A 1 565 ? 21.870 -22.402 -19.631 1.00 96.12 565 LYS A N 1
ATOM 4470 C CA . LYS A 1 565 ? 21.875 -23.151 -18.367 1.00 96.12 565 LYS A CA 1
ATOM 4471 C C . LYS A 1 565 ? 20.696 -22.813 -17.451 1.00 96.12 565 LYS A C 1
ATOM 4473 O O . LYS A 1 565 ? 20.193 -23.707 -16.776 1.00 96.12 565 LYS A O 1
ATOM 4478 N N . LEU A 1 566 ? 20.257 -21.553 -17.450 1.00 97.12 566 LEU A N 1
ATOM 4479 C CA . LEU A 1 566 ? 19.163 -21.017 -16.629 1.00 97.12 566 LEU A CA 1
ATOM 4480 C C . LEU A 1 566 ? 18.247 -20.111 -17.484 1.00 97.12 566 LEU A C 1
ATOM 4482 O O . LEU A 1 566 ? 18.189 -18.895 -17.272 1.00 97.12 566 LEU A O 1
ATOM 4486 N N . PRO A 1 567 ? 17.546 -20.668 -18.491 1.00 95.88 567 PRO A N 1
ATOM 4487 C CA . PRO A 1 567 ? 16.727 -19.882 -19.417 1.00 95.88 567 PRO A CA 1
ATOM 4488 C C . PRO A 1 567 ? 15.598 -19.113 -18.717 1.00 95.88 567 PRO A C 1
ATOM 4490 O O . PRO A 1 567 ? 15.293 -17.991 -19.118 1.00 95.88 567 PRO A O 1
ATOM 4493 N N . GLU A 1 568 ? 15.016 -19.665 -17.649 1.00 94.56 568 GLU A N 1
ATOM 4494 C CA . GLU A 1 568 ? 13.969 -18.983 -16.878 1.00 94.56 568 GLU A CA 1
ATOM 4495 C C . GLU A 1 568 ? 14.510 -17.793 -16.081 1.00 94.56 568 GLU A C 1
ATOM 4497 O O . GLU A 1 568 ? 13.872 -16.743 -16.057 1.00 94.56 568 GLU A O 1
ATOM 4502 N N . ALA A 1 569 ? 15.712 -17.909 -15.506 1.00 96.50 569 ALA A N 1
ATOM 4503 C CA . ALA A 1 569 ? 16.375 -16.795 -14.830 1.00 96.50 569 ALA A CA 1
ATOM 4504 C C . ALA A 1 569 ? 16.730 -15.670 -15.815 1.00 96.50 569 ALA A C 1
ATOM 4506 O O . ALA A 1 569 ? 16.569 -14.490 -15.508 1.00 96.50 569 ALA A O 1
ATOM 4507 N N . LYS A 1 570 ? 17.144 -16.026 -17.041 1.00 95.38 570 LYS A N 1
ATOM 4508 C CA . LYS A 1 570 ? 17.337 -15.046 -18.117 1.00 95.38 570 LYS A CA 1
ATOM 4509 C C . LYS A 1 570 ? 16.022 -14.332 -18.458 1.00 95.38 570 LYS A C 1
ATOM 4511 O O . LYS A 1 570 ? 16.012 -13.112 -18.570 1.00 95.38 570 LYS A O 1
ATOM 4516 N N . ALA A 1 571 ? 14.928 -15.078 -18.616 1.00 92.44 571 ALA A N 1
ATOM 4517 C CA . ALA A 1 571 ? 13.621 -14.509 -18.937 1.00 92.44 571 ALA A CA 1
ATOM 4518 C C . ALA A 1 571 ? 13.068 -13.620 -17.810 1.00 92.44 571 ALA A C 1
ATOM 4520 O O . ALA A 1 571 ? 12.412 -12.623 -18.099 1.00 92.44 571 ALA A O 1
ATOM 4521 N N . LEU A 1 572 ? 13.330 -13.972 -16.545 1.00 94.50 572 LEU A N 1
ATOM 4522 C CA . LEU A 1 572 ? 13.040 -13.130 -15.384 1.00 94.50 572 LEU A CA 1
ATOM 4523 C C . LEU A 1 572 ? 13.811 -11.807 -15.480 1.00 94.50 572 LEU A C 1
ATOM 4525 O O . LEU A 1 572 ? 13.192 -10.751 -15.520 1.00 94.50 572 LEU A O 1
ATOM 4529 N N . HIS A 1 573 ? 15.138 -11.864 -15.632 1.00 96.12 573 HIS A N 1
ATOM 4530 C CA . HIS A 1 573 ? 15.971 -10.666 -15.758 1.00 96.12 573 HIS A CA 1
ATOM 4531 C C . HIS A 1 573 ? 15.554 -9.770 -16.939 1.00 96.12 573 HIS A C 1
ATOM 4533 O O . HIS A 1 573 ? 15.513 -8.550 -16.794 1.00 96.12 573 HIS A O 1
ATOM 4539 N N . ASP A 1 574 ? 15.254 -10.351 -18.106 1.00 89.56 574 ASP A N 1
ATOM 4540 C CA . ASP A 1 574 ? 14.845 -9.598 -19.301 1.00 89.56 574 ASP A CA 1
ATOM 4541 C C . ASP A 1 574 ? 13.557 -8.792 -19.076 1.00 89.56 574 ASP A C 1
ATOM 4543 O O . ASP A 1 574 ? 13.488 -7.637 -19.491 1.00 89.56 574 ASP A O 1
ATOM 4547 N N . ARG A 1 575 ? 12.540 -9.391 -18.436 1.00 87.81 575 ARG A N 1
ATOM 4548 C CA . ARG A 1 575 ? 11.229 -8.745 -18.254 1.00 87.81 575 ARG A CA 1
ATOM 4549 C C . ARG A 1 575 ? 11.175 -7.773 -17.073 1.00 87.81 575 ARG A C 1
ATOM 4551 O O . ARG A 1 575 ? 10.289 -6.927 -17.054 1.00 87.81 575 ARG A O 1
ATOM 4558 N N . THR A 1 576 ? 12.089 -7.891 -16.105 1.00 93.25 576 THR A N 1
ATOM 4559 C CA . THR A 1 576 ? 12.116 -7.037 -14.906 1.00 93.25 576 THR A CA 1
ATOM 4560 C C . THR A 1 576 ? 13.321 -6.099 -14.902 1.00 93.25 576 THR A C 1
ATOM 4562 O O . THR A 1 576 ? 13.203 -4.916 -15.207 1.00 93.25 576 THR A O 1
ATOM 4565 N N . THR A 1 577 ? 14.510 -6.616 -14.599 1.00 94.94 577 THR A N 1
ATOM 4566 C CA . THR A 1 577 ? 15.707 -5.830 -14.298 1.00 94.94 577 THR A CA 1
ATOM 4567 C C . THR A 1 577 ? 16.177 -5.080 -15.539 1.00 94.94 577 THR A C 1
ATOM 4569 O O . THR A 1 577 ? 16.389 -3.875 -15.476 1.00 94.94 577 THR A O 1
ATOM 4572 N N . ALA A 1 578 ? 16.255 -5.745 -16.695 1.00 92.50 578 ALA A N 1
ATOM 4573 C CA . ALA A 1 578 ? 16.643 -5.108 -17.958 1.00 92.50 578 ALA A CA 1
ATOM 4574 C C . ALA A 1 578 ? 15.585 -4.133 -18.508 1.00 92.50 578 ALA A C 1
ATOM 4576 O O . ALA A 1 578 ? 15.900 -3.299 -19.361 1.00 92.50 578 ALA A O 1
ATOM 4577 N N . ALA A 1 579 ? 14.336 -4.231 -18.039 1.00 86.62 579 ALA A N 1
ATOM 4578 C CA . ALA A 1 579 ? 13.286 -3.303 -18.435 1.00 86.62 579 ALA A CA 1
ATOM 4579 C C . ALA A 1 579 ? 13.510 -1.916 -17.814 1.00 86.62 579 ALA A C 1
ATOM 4581 O O . ALA A 1 579 ? 13.278 -0.901 -18.468 1.00 86.62 579 ALA A O 1
ATOM 4582 N N . VAL A 1 580 ? 14.005 -1.867 -16.574 1.00 92.50 580 VAL A N 1
ATOM 4583 C CA . VAL A 1 580 ? 14.062 -0.634 -15.768 1.00 92.50 580 VAL A CA 1
ATOM 4584 C C . VAL A 1 580 ? 15.471 -0.182 -15.398 1.00 92.50 580 VAL A C 1
ATOM 4586 O O . VAL A 1 580 ? 15.644 0.973 -15.016 1.00 92.50 580 VAL A O 1
ATOM 4589 N N . LEU A 1 581 ? 16.475 -1.051 -15.524 1.00 96.12 581 LEU A N 1
ATOM 4590 C CA . LEU A 1 581 ? 17.873 -0.735 -15.253 1.00 96.12 581 LEU A CA 1
ATOM 4591 C C . LEU A 1 581 ? 18.733 -0.856 -16.501 1.00 96.12 581 LEU A C 1
ATOM 4593 O O . LEU A 1 581 ? 18.601 -1.775 -17.311 1.00 96.12 581 LEU A O 1
ATOM 4597 N N . VAL A 1 582 ? 19.701 0.044 -16.585 1.00 94.50 582 VAL A N 1
ATOM 4598 C CA . VAL A 1 582 ? 20.771 0.023 -17.577 1.00 94.50 582 VAL A CA 1
ATOM 4599 C C . VAL A 1 582 ? 22.119 -0.084 -16.884 1.00 94.50 582 VAL A C 1
ATOM 4601 O O . VAL A 1 582 ? 22.318 0.370 -15.761 1.00 94.50 582 VAL A O 1
ATOM 4604 N N . LYS A 1 583 ? 23.071 -0.726 -17.558 1.00 95.06 583 LYS A N 1
ATOM 4605 C CA . LYS A 1 583 ? 24.440 -0.810 -17.059 1.00 95.06 583 LYS A CA 1
ATOM 4606 C C . LYS A 1 583 ? 25.061 0.596 -17.061 1.00 95.06 583 LYS A C 1
ATOM 4608 O O . LYS A 1 583 ? 25.075 1.211 -18.129 1.00 95.06 583 LYS A O 1
ATOM 4613 N N . PRO A 1 584 ? 25.672 1.053 -15.955 1.00 95.31 584 PRO A N 1
ATOM 4614 C CA . PRO A 1 584 ? 26.438 2.293 -15.958 1.00 95.31 584 PRO A CA 1
ATOM 4615 C C . PRO A 1 584 ? 27.593 2.266 -16.955 1.00 95.31 584 PRO A C 1
ATOM 4617 O O . PRO A 1 584 ? 28.170 1.217 -17.273 1.00 95.31 584 PRO A O 1
ATOM 4620 N N . ASN A 1 585 ? 27.975 3.446 -17.417 1.00 92.69 585 ASN A N 1
ATOM 4621 C CA . ASN A 1 585 ? 29.032 3.620 -18.389 1.00 92.69 585 ASN A CA 1
ATOM 4622 C C . ASN A 1 585 ? 30.375 3.134 -17.839 1.00 92.69 585 ASN A C 1
ATOM 4624 O O . ASN A 1 585 ? 30.736 3.326 -16.676 1.00 92.69 585 ASN A O 1
ATOM 4628 N N . ASP A 1 586 ? 31.197 2.586 -18.732 1.00 90.81 586 ASP A N 1
ATOM 4629 C CA . ASP A 1 586 ? 32.538 2.092 -18.413 1.00 90.81 586 ASP A CA 1
ATOM 4630 C C . ASP A 1 586 ? 33.415 3.116 -17.677 1.00 90.81 586 ASP A C 1
ATOM 4632 O O . ASP A 1 586 ? 34.284 2.731 -16.893 1.00 90.81 586 ASP A O 1
ATOM 4636 N N . SER A 1 587 ? 33.236 4.408 -17.965 1.00 89.75 587 SER A N 1
ATOM 4637 C CA . SER A 1 587 ? 33.958 5.498 -17.302 1.00 89.75 587 SER A CA 1
ATOM 4638 C C . SER A 1 587 ? 33.534 5.636 -15.838 1.00 89.75 587 SER A C 1
ATOM 4640 O O . SER A 1 587 ? 34.386 5.594 -14.948 1.00 89.75 587 SER A O 1
ATOM 4642 N N . THR A 1 588 ? 32.226 5.693 -15.585 1.00 90.50 588 THR A N 1
ATOM 4643 C CA . THR A 1 588 ? 31.614 5.757 -14.251 1.00 90.50 588 THR A CA 1
ATOM 4644 C C . THR A 1 588 ? 32.040 4.561 -13.407 1.00 90.50 588 THR A C 1
ATOM 4646 O O . THR A 1 588 ? 32.623 4.730 -12.332 1.00 90.50 588 THR A O 1
ATOM 4649 N N . LEU A 1 589 ? 31.945 3.349 -13.963 1.00 90.50 589 LEU A N 1
ATOM 4650 C CA . LEU A 1 589 ? 32.406 2.125 -13.300 1.00 90.50 589 LEU A CA 1
ATOM 4651 C C . LEU A 1 589 ? 33.918 2.123 -13.018 1.00 90.50 589 LEU A C 1
ATOM 4653 O O . LEU A 1 589 ? 34.369 1.679 -11.962 1.00 90.50 589 LEU A O 1
ATOM 4657 N N . LYS A 1 590 ? 34.752 2.650 -13.924 1.00 88.38 590 LYS A N 1
ATOM 4658 C CA . LYS A 1 590 ? 36.202 2.781 -13.676 1.00 88.38 590 LYS A CA 1
ATOM 4659 C C . LYS A 1 590 ? 36.521 3.804 -12.587 1.00 88.38 590 LYS A C 1
ATOM 4661 O O . LYS A 1 590 ? 37.534 3.626 -11.903 1.00 88.38 590 LYS A O 1
ATOM 4666 N N . ASN A 1 591 ? 35.698 4.835 -12.413 1.00 87.00 591 ASN A N 1
ATOM 4667 C CA . ASN A 1 591 ? 35.888 5.849 -11.378 1.00 87.00 591 ASN A CA 1
ATOM 4668 C C . ASN A 1 591 ? 35.563 5.310 -9.975 1.00 87.00 591 ASN A C 1
ATOM 4670 O O . ASN A 1 591 ? 36.264 5.661 -9.019 1.00 87.00 591 ASN A O 1
ATOM 4674 N N . LEU A 1 592 ? 34.628 4.356 -9.862 1.00 87.12 592 LEU A N 1
ATOM 4675 C CA . LEU A 1 592 ? 34.353 3.626 -8.614 1.00 87.12 592 LEU A CA 1
ATOM 4676 C C . LEU A 1 592 ? 35.575 2.880 -8.073 1.00 87.12 592 LEU A C 1
ATOM 4678 O O . LEU A 1 592 ? 35.734 2.756 -6.860 1.00 87.12 592 LEU A O 1
ATOM 4682 N N . LYS A 1 593 ? 36.529 2.495 -8.936 1.00 81.94 593 LYS A N 1
ATOM 4683 C CA . LYS A 1 593 ? 37.811 1.922 -8.489 1.00 81.94 593 LYS A CA 1
ATOM 4684 C C . LYS A 1 593 ? 38.592 2.847 -7.565 1.00 81.94 593 LYS A C 1
ATOM 4686 O O . LYS A 1 593 ? 39.607 2.403 -7.058 1.00 81.94 593 LYS A O 1
ATOM 4691 N N . SER A 1 594 ? 38.240 4.125 -7.424 1.00 65.44 594 SER A N 1
ATOM 4692 C CA . SER A 1 594 ? 39.033 5.129 -6.707 1.00 65.44 594 SER A CA 1
ATOM 4693 C C . SER A 1 594 ? 38.312 5.870 -5.587 1.00 65.44 594 SER A C 1
ATOM 4695 O O . SER A 1 594 ? 38.836 6.902 -5.155 1.00 65.44 594 SER A O 1
ATOM 4697 N N . LEU A 1 595 ? 37.191 5.334 -5.085 1.00 67.56 595 LEU A N 1
ATOM 4698 C CA . LEU A 1 595 ? 36.594 5.784 -3.820 1.00 67.56 595 LEU A CA 1
ATOM 4699 C C . LEU A 1 595 ? 37.714 6.014 -2.783 1.00 67.56 595 LEU A C 1
ATOM 4701 O O . LEU A 1 595 ? 38.588 5.167 -2.600 1.00 67.56 595 LEU A O 1
ATOM 4705 N N . ARG A 1 596 ? 37.768 7.227 -2.220 1.00 62.03 596 ARG A N 1
ATOM 4706 C CA . ARG A 1 596 ? 38.768 7.687 -1.234 1.00 62.03 596 ARG A CA 1
ATOM 4707 C C . ARG A 1 596 ? 40.274 7.664 -1.592 1.00 62.03 596 ARG A C 1
ATOM 4709 O O . ARG A 1 596 ? 41.120 7.625 -0.698 1.00 62.03 596 ARG A O 1
ATOM 4716 N N . SER A 1 597 ? 40.683 7.757 -2.859 1.00 50.94 597 SER A N 1
ATOM 4717 C CA . SER A 1 597 ? 42.115 7.934 -3.183 1.00 50.94 597 SER A CA 1
ATOM 4718 C C . SER A 1 597 ? 42.632 9.348 -2.820 1.00 50.94 597 SER A C 1
ATOM 4720 O O . SER A 1 597 ? 42.392 10.305 -3.552 1.00 50.94 597 SER A O 1
ATOM 4722 N N . ASP A 1 598 ? 43.424 9.487 -1.744 1.00 44.97 598 ASP A N 1
ATOM 4723 C CA . ASP A 1 598 ? 44.015 10.766 -1.267 1.00 44.97 598 ASP A CA 1
ATOM 4724 C C . ASP A 1 598 ? 44.843 11.541 -2.318 1.00 44.97 598 ASP A C 1
ATOM 4726 O O . ASP A 1 598 ? 45.025 12.753 -2.213 1.00 44.97 598 ASP A O 1
ATOM 4730 N N . LYS A 1 599 ? 45.342 10.874 -3.369 1.00 44.03 599 LYS A N 1
ATOM 4731 C CA . LYS A 1 599 ? 46.052 11.528 -4.489 1.00 44.03 599 LYS A CA 1
ATOM 4732 C C . LYS A 1 599 ? 45.112 12.132 -5.544 1.00 44.03 599 LYS A C 1
ATOM 4734 O O . LYS A 1 599 ? 45.575 12.869 -6.413 1.00 44.03 599 LYS A O 1
ATOM 4739 N N . LEU A 1 600 ? 43.820 11.815 -5.485 1.00 44.81 600 LEU A N 1
ATOM 4740 C CA . LEU A 1 600 ? 42.807 12.148 -6.489 1.00 44.81 600 LEU A CA 1
ATOM 4741 C C . LEU A 1 600 ? 41.760 13.160 -6.003 1.00 44.81 600 LEU A C 1
ATOM 4743 O O . LEU A 1 600 ? 41.054 13.709 -6.842 1.00 44.81 600 LEU A O 1
ATOM 4747 N N . SER A 1 601 ? 41.746 13.550 -4.722 1.00 43.69 601 SER A N 1
ATOM 4748 C CA . SER A 1 601 ? 40.972 14.724 -4.261 1.00 43.69 601 SER A CA 1
ATOM 4749 C C . SER A 1 601 ? 41.404 16.042 -4.932 1.00 43.69 601 SER A C 1
ATOM 4751 O O . SER A 1 601 ? 40.692 17.035 -4.861 1.00 43.69 601 SER A O 1
ATOM 4753 N N . ARG A 1 602 ? 42.553 16.043 -5.630 1.00 44.34 602 ARG A N 1
ATOM 4754 C CA . ARG A 1 602 ? 43.024 17.134 -6.503 1.00 44.34 602 ARG A CA 1
ATOM 4755 C C . ARG A 1 602 ? 42.891 16.854 -8.013 1.00 44.34 602 ARG A C 1
ATOM 4757 O O . ARG A 1 602 ? 43.344 17.681 -8.796 1.00 44.34 602 ARG A O 1
ATOM 4764 N N . ARG A 1 603 ? 42.381 15.689 -8.446 1.00 43.88 603 ARG A N 1
ATOM 4765 C CA . ARG A 1 603 ? 42.366 15.279 -9.873 1.00 43.88 603 ARG A CA 1
ATOM 4766 C C . ARG A 1 603 ? 41.066 14.660 -10.393 1.00 43.88 603 ARG A C 1
ATOM 4768 O O . ARG A 1 603 ? 40.875 14.677 -11.602 1.00 43.88 603 ARG A O 1
ATOM 4775 N N . THR A 1 604 ? 40.189 14.122 -9.550 1.00 50.28 604 THR A N 1
ATOM 4776 C CA . THR A 1 604 ? 38.842 13.717 -9.982 1.00 50.28 604 THR A CA 1
ATOM 4777 C C . THR A 1 604 ? 37.918 14.900 -9.768 1.00 50.28 604 THR A C 1
ATOM 4779 O O . THR A 1 604 ? 37.393 15.091 -8.674 1.00 50.28 604 THR A O 1
ATOM 4782 N N . ASN A 1 605 ? 37.736 15.697 -10.817 1.00 59.12 605 ASN A N 1
ATOM 4783 C CA . ASN A 1 605 ? 36.555 16.538 -10.947 1.00 59.12 605 ASN A CA 1
ATOM 4784 C C . ASN A 1 605 ? 35.372 15.583 -11.163 1.00 59.12 605 ASN A C 1
ATOM 4786 O O . ASN A 1 605 ? 35.009 15.305 -12.300 1.00 59.12 605 ASN A O 1
ATOM 4790 N N . CYS A 1 606 ? 34.872 14.966 -10.089 1.00 74.56 606 CYS A N 1
ATOM 4791 C CA . CYS A 1 606 ? 33.572 14.317 -10.154 1.00 74.56 606 CYS A CA 1
ATOM 4792 C C . CYS A 1 606 ? 32.544 15.442 -10.141 1.00 74.56 606 CYS A C 1
ATOM 4794 O O . CYS A 1 606 ? 32.442 16.176 -9.155 1.00 74.56 606 CYS A O 1
ATOM 4796 N N . GLU A 1 607 ? 31.872 15.614 -11.268 1.00 84.00 607 GLU A N 1
ATOM 4797 C CA . GLU A 1 607 ? 30.762 16.538 -11.409 1.00 84.00 607 GLU A CA 1
ATOM 4798 C C . GLU A 1 607 ? 29.508 15.843 -10.884 1.00 84.00 607 GLU A C 1
ATOM 4800 O O . GLU A 1 607 ? 29.240 14.686 -11.220 1.00 84.00 607 GLU A O 1
ATOM 4805 N N . MET A 1 608 ? 28.809 16.509 -9.964 1.00 87.00 608 MET A N 1
ATOM 4806 C CA . MET A 1 608 ? 27.569 15.970 -9.418 1.00 87.00 608 MET A CA 1
ATOM 4807 C C . MET A 1 608 ? 26.547 15.924 -10.557 1.00 87.00 608 MET A C 1
ATOM 4809 O O . MET A 1 608 ? 26.428 16.936 -11.250 1.00 87.00 608 MET A O 1
ATOM 4813 N N . PRO A 1 609 ? 25.832 14.804 -10.766 1.00 87.69 609 PRO A N 1
ATOM 4814 C CA . PRO A 1 609 ? 24.805 14.772 -11.792 1.00 87.69 609 PRO A CA 1
ATOM 4815 C C . PRO A 1 609 ? 23.734 15.814 -11.461 1.00 87.69 609 PRO A C 1
ATOM 4817 O O . PRO A 1 609 ? 23.409 16.046 -10.292 1.00 87.69 609 PRO A O 1
ATOM 4820 N N . GLU A 1 610 ? 23.220 16.475 -12.490 1.00 83.75 610 GLU A N 1
ATOM 4821 C CA . GLU A 1 610 ? 22.130 17.425 -12.324 1.00 83.75 610 GLU A CA 1
ATOM 4822 C C . GLU A 1 610 ? 20.822 16.684 -12.034 1.00 83.75 610 GLU A C 1
ATOM 4824 O O . GLU A 1 610 ? 20.647 15.516 -12.383 1.00 83.75 610 GLU A O 1
ATOM 4829 N N . THR A 1 611 ? 19.885 17.374 -11.383 1.00 77.94 611 THR A N 1
ATOM 4830 C CA . THR A 1 611 ? 18.514 16.870 -11.292 1.00 77.94 611 THR A CA 1
ATOM 4831 C C . THR A 1 611 ? 17.920 16.822 -12.692 1.00 77.94 611 THR A C 1
ATOM 4833 O O . THR A 1 611 ? 17.854 17.840 -13.382 1.00 77.94 611 THR A O 1
ATOM 4836 N N . GLU A 1 612 ? 17.451 15.649 -13.097 1.00 73.12 612 GLU A N 1
ATOM 4837 C CA . GLU A 1 612 ? 16.818 15.481 -14.394 1.00 73.12 612 GLU A CA 1
ATOM 4838 C C . GLU A 1 612 ? 15.374 15.966 -14.295 1.00 73.12 612 GLU A C 1
ATOM 4840 O O . GLU A 1 612 ? 14.565 15.439 -13.531 1.00 73.12 612 GLU A O 1
ATOM 4845 N N . THR A 1 613 ? 15.033 17.003 -15.057 1.00 60.69 613 THR A N 1
ATOM 4846 C CA . THR A 1 613 ? 13.637 17.426 -15.201 1.00 60.69 613 THR A CA 1
ATOM 4847 C C . THR A 1 613 ? 13.059 16.672 -16.385 1.00 60.69 613 THR A C 1
ATOM 4849 O O . THR A 1 613 ? 13.129 17.141 -17.517 1.00 60.69 613 THR A O 1
ATOM 4852 N N . ARG A 1 614 ? 12.545 15.466 -16.135 1.00 67.44 614 ARG A N 1
ATOM 4853 C CA . ARG A 1 614 ? 11.889 14.685 -17.186 1.00 67.44 614 ARG A CA 1
ATOM 4854 C C . ARG A 1 614 ? 10.468 15.211 -17.384 1.00 67.44 614 ARG A C 1
ATOM 4856 O O . ARG A 1 614 ? 9.754 15.427 -16.401 1.00 67.44 614 ARG A O 1
ATOM 4863 N N . GLU A 1 615 ? 10.060 15.427 -18.637 1.00 49.28 615 GLU A N 1
ATOM 4864 C CA . GLU A 1 615 ? 8.659 15.723 -18.950 1.00 49.28 615 GLU A CA 1
ATOM 4865 C C . GLU A 1 615 ? 7.768 14.626 -18.353 1.00 49.28 615 GLU A C 1
ATOM 4867 O O . GLU A 1 615 ? 8.125 13.443 -18.322 1.00 49.28 615 GLU A O 1
ATOM 4872 N N . ILE A 1 616 ? 6.602 15.023 -17.842 1.00 51.12 616 ILE A N 1
ATOM 4873 C CA . ILE A 1 616 ? 5.552 14.068 -17.496 1.00 51.12 616 ILE A CA 1
ATOM 4874 C C . ILE A 1 616 ? 5.247 13.319 -18.791 1.00 51.12 616 ILE A C 1
ATOM 4876 O O . ILE A 1 616 ? 4.817 13.951 -19.754 1.00 51.12 616 ILE A O 1
ATOM 4880 N N . ILE A 1 617 ? 5.515 12.009 -18.828 1.00 47.72 617 ILE A N 1
ATOM 4881 C CA . ILE A 1 617 ? 5.247 11.188 -20.011 1.00 47.72 617 ILE A CA 1
ATOM 4882 C C . ILE A 1 617 ? 3.763 11.341 -20.327 1.00 47.72 617 ILE A C 1
ATOM 4884 O O . ILE A 1 617 ? 2.903 10.894 -19.569 1.00 47.72 617 ILE A O 1
ATOM 4888 N N . THR A 1 618 ? 3.481 12.048 -21.415 1.00 40.84 618 THR A N 1
ATOM 4889 C CA . THR A 1 618 ? 2.120 12.263 -21.900 1.00 40.84 618 THR A CA 1
ATOM 4890 C C . THR A 1 618 ? 1.613 10.979 -22.548 1.00 40.84 618 THR A C 1
ATOM 4892 O O . THR A 1 618 ? 2.408 10.204 -23.087 1.00 40.84 618 THR A O 1
ATOM 4895 N N . CYS A 1 619 ? 0.293 10.770 -22.575 1.00 39.88 619 CYS A N 1
ATOM 4896 C CA . CYS A 1 619 ? -0.310 9.621 -23.259 1.00 39.88 619 CYS A CA 1
ATOM 4897 C C . CYS A 1 619 ? 0.222 9.444 -24.698 1.00 39.88 619 CYS A C 1
ATOM 4899 O O . CYS A 1 619 ? 0.489 8.340 -25.154 1.00 39.88 619 CYS A O 1
ATOM 4901 N N . SER A 1 620 ? 0.459 10.552 -25.403 1.00 40.28 620 SER A N 1
ATOM 4902 C CA . SER A 1 620 ? 0.987 10.543 -26.770 1.00 40.28 620 SER A CA 1
ATOM 4903 C C . SER A 1 620 ? 2.435 10.059 -26.904 1.00 40.28 620 SER A C 1
ATOM 4905 O O . SER A 1 620 ? 2.800 9.565 -27.962 1.00 40.28 620 SER A O 1
ATOM 4907 N N . GLN A 1 621 ? 3.274 10.213 -25.874 1.00 43.09 621 GLN A N 1
ATOM 4908 C CA . GLN A 1 621 ? 4.685 9.796 -25.909 1.00 43.09 621 GLN A CA 1
ATOM 4909 C C . GLN A 1 621 ? 4.868 8.330 -25.504 1.00 43.09 621 GLN A C 1
ATOM 4911 O O . GLN A 1 621 ? 5.818 7.683 -25.945 1.00 43.09 621 GLN A O 1
ATOM 4916 N N . ALA A 1 622 ? 3.973 7.793 -24.672 1.00 45.25 622 ALA A N 1
ATOM 4917 C CA . ALA A 1 622 ? 4.041 6.390 -24.293 1.00 45.25 622 ALA A CA 1
ATOM 4918 C C . ALA A 1 622 ? 3.551 5.458 -25.417 1.00 45.25 622 ALA A C 1
ATOM 4920 O O . ALA A 1 622 ? 4.146 4.395 -25.559 1.00 45.25 622 ALA A O 1
ATOM 4921 N N . ASP A 1 623 ? 2.632 5.888 -26.296 1.00 41.03 623 ASP A N 1
ATOM 4922 C CA . ASP A 1 623 ? 2.215 5.134 -27.499 1.00 41.03 623 ASP A CA 1
ATOM 4923 C C . ASP A 1 623 ? 3.385 4.769 -28.445 1.00 41.03 623 ASP A C 1
ATOM 4925 O O . ASP A 1 623 ? 3.431 3.653 -28.970 1.00 41.03 623 ASP A O 1
ATOM 4929 N N . ASP A 1 624 ? 4.379 5.651 -28.614 1.00 40.19 624 ASP A N 1
ATOM 4930 C CA . ASP A 1 624 ? 5.566 5.397 -29.454 1.00 40.19 624 ASP A CA 1
ATOM 4931 C C . ASP A 1 624 ? 6.586 4.446 -28.786 1.00 40.19 624 ASP A C 1
ATOM 4933 O O . ASP A 1 624 ? 7.318 3.723 -29.470 1.00 40.19 624 ASP A O 1
ATOM 4937 N N . LEU A 1 625 ? 6.607 4.382 -27.448 1.00 43.09 625 LEU A N 1
ATOM 4938 C CA . LEU A 1 625 ? 7.398 3.420 -26.665 1.00 43.09 625 LEU A CA 1
ATOM 4939 C C . LEU A 1 625 ? 6.727 2.032 -26.579 1.00 43.09 625 LEU A C 1
ATOM 4941 O O . LEU A 1 625 ? 7.389 1.050 -26.240 1.00 43.09 625 LEU A O 1
ATOM 4945 N N . CYS A 1 626 ? 5.439 1.912 -26.933 1.00 38.19 626 CYS A N 1
ATOM 4946 C CA . CYS A 1 626 ? 4.664 0.665 -26.865 1.00 38.19 626 CYS A CA 1
ATOM 4947 C C . CYS A 1 626 ? 5.033 -0.381 -27.935 1.00 38.19 626 CYS A C 1
ATOM 4949 O O . CYS A 1 626 ? 4.515 -1.502 -27.901 1.00 38.19 626 CYS A O 1
ATOM 4951 N N . VAL A 1 627 ? 5.929 -0.081 -28.883 1.00 37.62 627 VAL A N 1
ATOM 4952 C CA . VAL A 1 627 ? 6.306 -1.007 -29.971 1.00 37.62 627 VAL A CA 1
ATOM 4953 C C . VAL A 1 627 ? 7.410 -1.984 -29.536 1.00 37.62 627 VAL A C 1
ATOM 4955 O O . VAL A 1 627 ? 8.399 -2.172 -30.234 1.00 37.62 627 VAL A O 1
ATOM 4958 N N . ALA A 1 628 ? 7.254 -2.617 -28.370 1.00 35.06 628 ALA A N 1
ATOM 4959 C CA . ALA A 1 628 ? 7.902 -3.881 -27.999 1.00 35.06 628 ALA A CA 1
ATOM 4960 C C . ALA A 1 628 ? 7.376 -4.378 -26.633 1.00 35.06 628 ALA A C 1
ATOM 4962 O O . ALA A 1 628 ? 7.985 -4.154 -25.594 1.00 35.06 628 ALA A O 1
ATOM 4963 N N . ASN A 1 629 ? 6.282 -5.146 -26.648 1.00 37.72 629 ASN A N 1
ATOM 4964 C CA . ASN A 1 629 ? 5.923 -6.130 -25.609 1.00 37.72 629 ASN A CA 1
ATOM 4965 C C . ASN A 1 629 ? 5.295 -5.709 -24.257 1.00 37.72 629 ASN A C 1
ATOM 4967 O O . ASN A 1 629 ? 5.326 -6.526 -23.343 1.00 37.72 629 ASN A O 1
ATOM 4971 N N . MET A 1 630 ? 4.631 -4.558 -24.097 1.00 41.19 630 MET A N 1
ATOM 4972 C CA . MET A 1 630 ? 3.914 -4.257 -22.833 1.00 41.19 630 MET A CA 1
ATOM 4973 C C . MET A 1 630 ? 2.595 -3.488 -23.043 1.00 41.19 630 MET A C 1
ATOM 4975 O O . MET A 1 630 ? 2.521 -2.283 -22.831 1.00 41.19 630 MET A O 1
ATOM 4979 N N . THR A 1 631 ? 1.526 -4.184 -23.442 1.00 41.50 631 THR A N 1
ATOM 4980 C CA . THR A 1 631 ? 0.202 -3.584 -23.727 1.00 41.50 631 THR A CA 1
ATOM 4981 C C . THR A 1 631 ? -0.537 -3.082 -22.470 1.00 41.50 631 THR A C 1
ATOM 4983 O O . THR A 1 631 ? -1.327 -2.148 -22.561 1.00 41.50 631 THR A O 1
ATOM 4986 N N . GLU A 1 632 ? -0.252 -3.648 -21.292 1.00 40.41 632 GLU A N 1
ATOM 4987 C CA . GLU A 1 632 ? -0.903 -3.299 -20.012 1.00 40.41 632 GLU A CA 1
ATOM 4988 C C . GLU A 1 632 ? -0.400 -1.967 -19.424 1.00 40.41 632 GLU A C 1
ATOM 4990 O O . GLU A 1 632 ? -1.178 -1.183 -18.887 1.00 40.41 632 GLU A O 1
ATOM 4995 N N . LEU A 1 633 ? 0.890 -1.653 -19.594 1.00 39.72 633 LEU A N 1
ATOM 4996 C CA . LEU A 1 633 ? 1.466 -0.397 -19.101 1.00 39.72 633 LEU A CA 1
ATOM 4997 C C . LEU A 1 633 ? 1.089 0.817 -19.953 1.00 39.72 633 LEU A C 1
ATOM 4999 O O . LEU A 1 633 ? 0.981 1.922 -19.430 1.00 39.72 633 LEU A O 1
ATOM 5003 N N . CYS A 1 634 ? 0.842 0.616 -21.246 1.00 35.25 634 CYS A N 1
ATOM 5004 C CA . CYS A 1 634 ? 0.355 1.682 -22.115 1.00 35.25 634 CYS A CA 1
ATOM 5005 C C . CYS A 1 634 ? -1.094 2.066 -21.783 1.00 35.25 634 CYS A C 1
ATOM 5007 O O . CYS A 1 634 ? -1.414 3.245 -21.770 1.00 35.25 634 CYS A O 1
ATOM 5009 N N . GLN A 1 635 ? -1.953 1.115 -21.394 1.00 38.91 635 GLN A N 1
ATOM 5010 C CA . GLN A 1 635 ? -3.286 1.446 -20.864 1.00 38.91 635 GLN A CA 1
ATOM 5011 C C . GLN A 1 635 ? -3.206 2.163 -19.503 1.00 38.91 635 GLN A C 1
ATOM 5013 O O . GLN A 1 635 ? -3.954 3.107 -19.273 1.00 38.91 635 GLN A O 1
ATOM 5018 N N . LYS A 1 636 ? -2.244 1.784 -18.646 1.00 36.16 636 LYS A N 1
ATOM 5019 C CA . LYS A 1 636 ? -1.991 2.404 -17.330 1.00 36.16 636 LYS A CA 1
ATOM 5020 C C . LYS A 1 636 ? -1.568 3.871 -17.404 1.00 36.16 636 LYS A C 1
ATOM 5022 O O . LYS A 1 636 ? -1.943 4.631 -16.522 1.00 36.16 636 LYS A O 1
ATOM 5027 N N . TYR A 1 637 ? -0.820 4.292 -18.429 1.00 34.66 637 TYR A N 1
ATOM 5028 C CA . TYR A 1 637 ? -0.298 5.668 -18.534 1.00 34.66 637 TYR A CA 1
ATOM 5029 C C . TYR A 1 637 ? -0.857 6.497 -19.703 1.00 34.66 637 TYR A C 1
ATOM 5031 O O . TYR A 1 637 ? -0.725 7.719 -19.664 1.00 34.66 637 TYR A O 1
ATOM 5039 N N . CYS A 1 638 ? -1.495 5.876 -20.707 1.00 33.03 638 CYS A N 1
ATOM 5040 C CA . CYS A 1 638 ? -2.053 6.576 -21.872 1.00 33.03 638 CYS A CA 1
ATOM 5041 C C . CYS A 1 638 ? -3.587 6.613 -21.956 1.00 33.03 638 CYS A C 1
ATOM 5043 O O . CYS A 1 638 ? -4.109 7.415 -22.737 1.00 33.03 638 CYS A O 1
ATOM 5045 N N . GLY A 1 639 ? -4.308 5.803 -21.166 1.00 40.31 639 GLY A N 1
ATOM 5046 C CA . GLY A 1 639 ? -5.782 5.782 -21.111 1.00 40.31 639 GLY A CA 1
ATOM 5047 C C . GLY A 1 639 ? -6.434 4.418 -21.328 1.00 40.31 639 GLY A C 1
ATOM 5048 O O . GLY A 1 639 ? -6.271 3.828 -22.424 1.00 40.31 639 GLY A O 1
#

Mean predicted aligned error: 16.76 Å

Solvent-accessible surface area (backbone atoms only — not comparable to full-atom values): 34607 Å² total; per-residue (Å²): 126,74,88,66,79,58,52,65,44,41,75,67,65,60,72,91,64,96,58,93,74,45,84,64,80,61,91,65,70,52,86,65,64,79,28,48,48,90,75,41,86,52,69,65,52,76,66,37,44,53,33,32,49,74,59,48,36,38,37,32,37,44,51,84,36,30,46,35,38,19,23,86,75,31,59,64,46,59,55,34,33,40,36,19,28,51,36,24,59,41,19,76,86,30,68,68,55,54,79,56,62,71,37,38,73,41,33,14,30,45,45,96,96,41,76,50,56,56,23,42,31,41,23,37,32,79,30,67,79,55,21,58,45,50,34,62,35,64,64,49,28,57,41,43,57,34,61,60,49,71,49,51,79,52,56,55,68,58,50,49,26,38,35,46,50,42,45,48,48,49,49,38,58,50,17,45,13,65,77,38,43,60,50,51,14,35,88,41,58,69,70,6,45,48,12,37,50,41,54,36,26,48,43,16,73,61,18,37,42,59,46,52,28,45,47,75,80,38,43,84,48,81,91,31,38,42,70,51,80,96,46,46,39,62,78,62,51,93,70,81,75,63,47,59,49,83,45,34,49,30,55,40,44,26,44,55,51,45,53,40,48,55,30,22,60,38,72,30,77,55,69,67,73,44,87,37,39,53,85,42,34,64,39,38,58,70,64,51,52,70,72,47,50,55,47,54,71,32,77,94,60,44,70,71,84,46,39,66,43,70,68,30,60,49,65,61,58,77,69,71,82,86,80,76,91,82,87,83,67,81,24,47,54,74,24,33,48,68,61,64,90,32,73,72,60,97,58,63,48,37,44,51,75,77,43,69,55,89,62,92,63,43,53,84,80,67,18,32,30,42,33,42,41,44,31,38,33,39,32,25,32,71,58,104,42,63,56,48,73,62,42,54,24,52,51,44,44,44,51,49,41,24,63,31,90,81,19,76,32,63,68,61,31,49,48,21,33,47,32,14,16,20,25,32,26,37,41,43,39,40,58,56,99,70,95,79,86,75,54,67,74,47,51,75,71,26,16,50,77,60,65,36,65,41,48,74,58,74,33,48,62,40,32,46,45,51,51,42,46,52,49,37,49,46,38,71,33,6,41,16,72,67,33,47,63,44,47,18,56,87,57,36,78,74,6,49,46,40,54,45,48,49,53,32,36,78,71,68,38,38,53,63,77,93,54,73,90,52,60,70,64,41,31,54,44,50,52,47,44,53,48,51,40,52,53,51,40,19,66,66,43,36,49,84,76,38,62,64,73,49,74,81,38,49,64,61,68,36,54,70,50,32,54,72,76,38,47,65,50,43,53,50,40,53,72,48,53,50,25,30,39,37,76,54,53,72,66,60,51,57,52,40,20,43,36,71,36,83,83,35,81,84,67,64,85,64,69,65,62,72,56,54,85,73,76,77,77,44,40,78,59,44,62,74,64,47,84,72,90,48,77,67,60,41,44,54,61,48,101

Radius of gyration: 27.49 Å; Cα contacts (8 Å, |Δi|>4): 1169; chains: 1; bounding box: 80×51×62 Å

InterPro domains:
  IPR002048 EF-hand domain [PS50222] (88-113)
  IPR018247 EF-Hand 1, calcium-binding site [PS00018] (91-103)

Sequence (639 aa):
MKPCGFALAIVLGVCASGGNAKFQPITVESSFKVEHVDETTCKLTKKQKRNMKRSGFIKVICPFNVLITGNKHFPGSYLKYTANIVARLLDKDQDGEVDVPEMLEYLSFYNNGKHKTNAPYLVGAQSRKYEQRGEQIQGLGYGYGLQTYSSYGERADVCKRILTEEAFHMIHADGWGNVYPEQLGVKDFTTSVICREMARIECTKNGWYHPENKCPGAIRRDGGWYLPENKFRELGAPLKLPLRGTCNDAGCDCAEFYHQTALILVGATPGWYGPTMPRTAVDMRNVLSDEFLEMFDAVENQQISSAGQVSGVYSPNGEDGNDGEGGDSDLIGGCILRTTPGNVPANLYTVETLQVSSTDERYLGTFKKKQTVFGITSYGSSNNQKTLQSDFCLVANTITEMLGESASNQLLQREVIQNMYLKRASNPMFVKKENFDFSDEVTGNNSICDVIYTRLRRSNSQVNEVLEHLLHYVLLTGLSFAFPQDWGLEDVKESKAFQVMQDAIDKGYYNVDDYEEEDEAVRDRILVQEFHWWLTATAWGLFKQFDAQNPDEWKIRTWKQLGTKLPEAKALHDRTTAAVLVKPNDSTLKNLKSLRSDKLSRRTNCEMPETETREIITCSQADDLCVANMTELCQKYCG